Protein AF-A0A3D8HC29-F1 (afdb_monomer_lite)

pLDDT: mean 74.75, std 16.83, range [31.59, 98.06]

Organism: NCBI:txid2290935

Radius of gyration: 81.25 Å; chains: 1; bounding box: 141×129×192 Å

Sequence (572 aa):
MEGTKDIKNFTKFPSLSDDDLLLGSKTSLGGTDASITVANFKKQVVQDVKPSIVNGYWWVDNINTGVLATGRTPKFRKTSAGLEMKYEDQDDTAYILLIPMSDLAFTFDDLSPEQVEELKLKFSDLTDADKEALRGKAFTYDMFTPEQLADLRLTWDKLTPEQKNSLKGDRGYSAFEVWTQQEGNAGKIVDDYLAWLRQPATDAAKRADEKMVQISEEVSQLKTDFVTDANQLKEDFTSSGELLRQQLAEAAEQVNTNLTSEVNALKGQAEAVISETNIAKQGAIEAATNAKSVSDHPGYIGPDYHVYTWDYVTGAYKKTDTILRPEGFSIYRTYNSIDAMNADLANVPEGKFVLINTNDVENPDDAKLYVRGATSFEYLVDMSGAIGFTGKTPGFTIGTVTEGAVTDVTISENGTDPDGNPLYKLNFVLRRGPQGFTPVVEIGTVTTGLPGTPASVEFIQNGQTEEGREKYLLNLTIPRGNPGTGNVSALGTGLVAGKMYLFVPGIDNSTDGAFVEYVVPDNFPEAPQDGKTYGRKDGEWSEVNSAGNMDGGTAFSVYGGALVMDGGNAND

Foldseek 3Di:
DDDPDDPVPDPPDPDADQQDWDWDDPPDDDDDIDIDGNVVVCVVVPPVFDWDADPQFIDTPNDGQVHGDPVFAKDWDQDQQGIWIDGPPDDPVRTDHRDGVVVVDDDPVVDDPVRNVVVDDDPVNDDPVRVVVVVPPPPDPVVDDPVRVVVPDDDPVNDDPVRVQVQAPPVRDHPLRVVCPDPPNPPPDPVVVVCVVCVVVVVVVVVVVVVVVVVVVVVVVVVVVVVVVVVVVVVVVVVVVVVVVVVVVVVVVVVVVVVVVVVVVVVVVVVVVVVVVVVVVVVVVVVVVLVVLQVVPDWDQDPQQFIWGADSVVRDTDTDPDGDDPDDQDAPEEALDPVRVFVCLVVDDAQHKYFHDVVDLPDPRHGWIWGRHPPGTHTDDRPSVPDDDPDADEAEDEDAEEEDPDWDWDKDWDQADPVGHTYIYIYIHFYQPPVRDGAAEDEDEEAEAEEPDDKDWDKAWDQADPVGHTYIYIYIYHYDHDDDPPAQDDPDDPDDPPFDWDWDAPDPPDSYTDTHTDDDDDDDDDDDPPPFDWDDDPSDTDTDDPDDDPPDDDDDDDDDDDDDDDDDDDDD

Structure (mmCIF, N/CA/C/O backbone):
data_AF-A0A3D8HC29-F1
#
_entry.id   AF-A0A3D8HC29-F1
#
loop_
_atom_site.group_PDB
_atom_site.id
_atom_site.type_symbol
_atom_site.label_atom_id
_atom_site.label_alt_id
_atom_site.label_comp_id
_atom_site.label_asym_id
_atom_site.label_entity_id
_atom_site.label_seq_id
_atom_site.pdbx_PDB_ins_code
_atom_site.Cartn_x
_atom_site.Cartn_y
_atom_site.Cartn_z
_atom_site.occupancy
_atom_site.B_iso_or_equiv
_atom_site.auth_seq_id
_atom_site.auth_comp_id
_atom_site.auth_asym_id
_atom_site.auth_atom_id
_atom_site.pdbx_PDB_model_num
ATOM 1 N N . MET A 1 1 ? -37.292 22.141 75.251 1.00 31.59 1 MET A N 1
ATOM 2 C CA . MET A 1 1 ? -37.069 23.598 75.332 1.00 31.59 1 MET A CA 1
ATOM 3 C C . MET A 1 1 ? -37.705 24.199 74.099 1.00 31.59 1 MET A C 1
ATOM 5 O O . MET A 1 1 ? -37.185 24.009 73.008 1.00 31.59 1 MET A O 1
ATOM 9 N N . GLU A 1 2 ? -38.882 24.792 74.276 1.00 38.16 2 GLU A N 1
ATOM 10 C CA . GLU A 1 2 ? -39.607 25.518 73.234 1.00 38.16 2 GLU A CA 1
ATOM 11 C C . GLU A 1 2 ? -38.816 26.772 72.850 1.00 38.16 2 GLU A C 1
ATOM 13 O O . GLU A 1 2 ? -38.488 27.595 73.703 1.00 38.16 2 GLU A O 1
ATOM 18 N N . GLY A 1 3 ? -38.477 26.898 71.569 1.00 38.09 3 GLY A N 1
ATOM 19 C CA . GLY A 1 3 ? -37.905 28.115 71.009 1.00 38.09 3 GLY A CA 1
ATOM 20 C C . GLY A 1 3 ? -39.005 28.944 70.365 1.00 38.09 3 GLY A C 1
ATOM 21 O O . GLY A 1 3 ? -39.290 28.770 69.184 1.00 38.09 3 GLY A O 1
ATOM 22 N N . THR A 1 4 ? -39.620 29.843 71.127 1.00 41.59 4 THR A N 1
ATOM 23 C CA . THR A 1 4 ? -40.555 30.845 70.607 1.00 41.59 4 THR A CA 1
ATOM 24 C C . THR A 1 4 ? -39.800 31.766 69.643 1.00 41.59 4 THR A C 1
ATOM 26 O O . THR A 1 4 ? -38.977 32.576 70.071 1.00 41.59 4 THR A O 1
ATOM 29 N N . LYS A 1 5 ? -40.025 31.640 68.329 1.00 41.88 5 LYS A N 1
ATOM 30 C CA . LYS A 1 5 ? -39.465 32.576 67.343 1.00 41.88 5 LYS A CA 1
ATOM 31 C C . LYS A 1 5 ? -40.361 33.815 67.250 1.00 41.88 5 LYS A C 1
ATOM 33 O O . LYS A 1 5 ? -41.508 33.725 66.828 1.00 41.88 5 LYS A O 1
ATOM 38 N N . ASP A 1 6 ? -39.831 34.964 67.672 1.00 46.50 6 ASP A N 1
ATOM 39 C CA . ASP A 1 6 ? -40.505 36.269 67.612 1.00 46.50 6 ASP A CA 1
ATOM 40 C C . ASP A 1 6 ? -40.687 36.725 66.152 1.00 46.50 6 ASP A C 1
ATOM 42 O O . ASP A 1 6 ? -39.731 36.753 65.370 1.00 46.50 6 ASP A O 1
ATOM 46 N N . ILE A 1 7 ? -41.913 37.122 65.797 1.00 47.53 7 ILE A N 1
ATOM 47 C CA . ILE A 1 7 ? -42.300 37.578 64.456 1.00 47.53 7 ILE A CA 1
ATOM 48 C C . ILE A 1 7 ? -41.524 38.828 63.997 1.00 47.53 7 ILE A C 1
ATOM 50 O O . ILE A 1 7 ? -41.423 39.102 62.803 1.00 47.53 7 ILE A O 1
ATOM 54 N N . LYS A 1 8 ? -40.924 39.575 64.934 1.00 44.94 8 LYS A N 1
ATOM 55 C CA . LYS A 1 8 ? -40.078 40.745 64.647 1.00 44.94 8 LYS A CA 1
ATOM 56 C C . LYS A 1 8 ? -38.732 40.395 64.006 1.00 44.94 8 LYS A C 1
ATOM 58 O O . LYS A 1 8 ? -38.100 41.283 63.441 1.00 44.94 8 LYS A O 1
ATOM 63 N N . ASN A 1 9 ? -38.310 39.130 64.068 1.00 45.09 9 ASN A N 1
ATOM 64 C CA . ASN A 1 9 ? -37.060 38.657 63.467 1.00 45.09 9 ASN A CA 1
ATOM 65 C C . ASN A 1 9 ? -37.231 38.152 62.026 1.00 45.09 9 ASN A C 1
ATOM 67 O O . ASN A 1 9 ? -36.260 37.695 61.425 1.00 45.09 9 ASN A O 1
ATOM 71 N N . PHE A 1 10 ? -38.436 38.233 61.453 1.00 45.09 10 PHE A N 1
ATOM 72 C CA . PHE A 1 10 ? -38.632 37.969 60.032 1.00 45.09 10 PHE A CA 1
ATOM 73 C C . PHE A 1 10 ? -38.294 39.228 59.237 1.00 45.09 10 PHE A C 1
ATOM 75 O O . PHE A 1 10 ? -38.966 40.259 59.333 1.00 45.09 10 PHE A O 1
ATOM 82 N N . THR A 1 11 ? -37.225 39.145 58.450 1.00 44.19 11 THR A N 1
ATOM 83 C CA . THR A 1 11 ? -36.821 40.184 57.505 1.00 44.19 11 THR A CA 1
ATOM 84 C C . THR A 1 11 ? -37.988 40.454 56.556 1.00 44.19 11 THR A C 1
ATOM 86 O O . THR A 1 11 ? -38.418 39.558 55.832 1.00 44.19 11 THR A O 1
ATOM 89 N N . LYS A 1 12 ? -38.535 41.677 56.554 1.00 43.72 12 LYS A N 1
ATOM 90 C CA . LYS A 1 12 ? -39.503 42.093 55.529 1.00 43.72 12 LYS A CA 1
ATOM 91 C C . LYS A 1 12 ? -38.795 42.077 54.175 1.00 43.72 12 LYS A C 1
ATOM 93 O O . LYS A 1 12 ? -38.055 43.009 53.865 1.00 43.72 12 LYS A O 1
ATOM 98 N N . PHE A 1 13 ? -39.002 41.028 53.386 1.00 43.22 13 PHE A N 1
ATOM 99 C CA . PHE A 1 13 ? -38.514 40.974 52.013 1.00 43.22 13 PHE A CA 1
ATOM 100 C C . PHE A 1 13 ? -39.352 41.929 51.142 1.00 43.22 13 PHE A C 1
ATOM 102 O O . PHE A 1 13 ? -40.580 41.822 51.151 1.00 43.22 13 PHE A O 1
ATOM 109 N N . PRO A 1 14 ? -38.737 42.883 50.413 1.00 45.38 14 PRO A N 1
ATOM 110 C CA . PRO A 1 14 ? -39.471 43.878 49.621 1.00 45.38 14 PRO A CA 1
ATOM 111 C C . PRO A 1 14 ? -40.222 43.306 48.409 1.00 45.38 14 PRO A C 1
ATOM 113 O O . PRO A 1 14 ? -41.041 44.005 47.819 1.00 45.38 14 PRO A O 1
ATOM 116 N N . SER A 1 15 ? -39.968 42.054 48.033 1.00 52.06 15 SER A N 1
ATOM 117 C CA . SER A 1 15 ? -40.663 41.360 46.948 1.00 52.06 15 SER A CA 1
ATOM 118 C C . SER A 1 15 ? -40.454 39.858 47.104 1.00 52.06 15 SER A C 1
ATOM 120 O O . SER A 1 15 ? -39.310 39.407 47.088 1.00 52.06 15 SER A O 1
ATOM 122 N N . LEU A 1 16 ? -41.540 39.105 47.262 1.00 56.91 16 LEU A N 1
ATOM 123 C CA . LEU A 1 16 ? -41.496 37.644 47.288 1.00 56.91 16 LEU A CA 1
ATOM 124 C C . LEU A 1 16 ? -41.500 37.103 45.852 1.00 56.91 16 LEU A C 1
ATOM 126 O O . LEU A 1 16 ? -42.323 37.533 45.033 1.00 56.91 16 LEU A O 1
ATOM 130 N N . SER A 1 17 ? -40.576 36.190 45.555 1.00 60.59 17 SER A N 1
ATOM 131 C CA . SER A 1 17 ? -40.524 35.434 44.300 1.00 60.59 17 SER A CA 1
ATOM 132 C C . SER A 1 17 ? -41.617 34.362 44.271 1.00 60.59 17 SER A C 1
ATOM 134 O O . SER A 1 17 ? -42.183 34.025 45.307 1.00 60.59 17 SER A O 1
ATOM 136 N N . ASP A 1 18 ? -41.933 33.830 43.092 1.00 53.44 18 ASP A N 1
ATOM 137 C CA . ASP A 1 18 ? -42.946 32.778 42.927 1.00 53.44 18 ASP A CA 1
ATOM 138 C C . ASP A 1 18 ? -42.558 31.460 43.624 1.00 53.44 18 ASP A C 1
ATOM 140 O O . ASP A 1 18 ? -43.430 30.716 44.074 1.00 53.44 18 ASP A O 1
ATOM 144 N N . ASP A 1 19 ? -41.267 31.212 43.813 1.00 55.84 19 ASP A N 1
ATOM 145 C CA . ASP A 1 19 ? -40.770 29.996 44.458 1.00 55.84 19 ASP A CA 1
ATOM 146 C C . ASP A 1 19 ? -40.667 30.131 45.989 1.00 55.84 19 ASP A C 1
ATOM 148 O O . ASP A 1 19 ? -40.413 29.149 46.690 1.00 55.84 19 ASP A O 1
ATOM 152 N N . ASP A 1 20 ? -40.897 31.331 46.532 1.00 55.38 20 ASP A N 1
ATOM 153 C CA . ASP A 1 20 ? -40.828 31.574 47.974 1.00 55.38 20 ASP A CA 1
ATOM 154 C C . ASP A 1 20 ? -42.021 30.916 48.687 1.00 55.38 20 ASP A C 1
ATOM 156 O O . ASP A 1 20 ? -43.119 30.846 48.139 1.00 55.38 20 ASP A O 1
ATOM 160 N N . LEU A 1 21 ? -41.851 30.452 49.931 1.00 55.22 21 LEU A N 1
ATOM 161 C CA . LEU A 1 21 ? -42.957 29.910 50.731 1.00 55.22 21 LEU A CA 1
ATOM 162 C C . LEU A 1 21 ? -43.564 30.964 51.665 1.00 55.22 21 LEU A C 1
ATOM 164 O O . LEU A 1 21 ? -42.874 31.582 52.476 1.00 55.22 21 LEU A O 1
ATOM 168 N N . LEU A 1 22 ? -44.885 31.114 51.596 1.00 57.00 22 LEU A N 1
ATOM 169 C CA . LEU A 1 22 ? -45.691 31.845 52.566 1.00 57.00 22 LEU A CA 1
ATOM 170 C C . LEU A 1 22 ? -46.065 30.906 53.713 1.00 57.00 22 LEU A C 1
ATOM 172 O O . LEU A 1 22 ? -46.727 29.887 53.511 1.00 57.00 22 LEU A O 1
ATOM 176 N N . LEU A 1 23 ? -45.646 31.268 54.923 1.00 54.66 23 LEU A N 1
ATOM 177 C CA . LEU A 1 23 ? -46.013 30.572 56.153 1.00 54.66 23 LEU A CA 1
ATOM 178 C C . LEU A 1 23 ? -47.365 31.095 56.647 1.00 54.66 23 LEU A C 1
ATOM 180 O O . LEU A 1 23 ? -47.495 32.273 56.988 1.00 54.66 23 LEU A O 1
ATOM 184 N N . GLY A 1 24 ? -48.369 30.222 56.692 1.00 50.28 24 GLY A N 1
ATOM 185 C CA . GLY A 1 24 ? -49.643 30.502 57.343 1.00 50.28 24 GLY A CA 1
ATOM 186 C C . GLY A 1 24 ? -49.607 29.991 58.778 1.00 50.28 24 GLY A C 1
ATOM 187 O O . GLY A 1 24 ? -49.672 28.784 59.000 1.00 50.28 24 GLY A O 1
ATOM 188 N N . SER A 1 25 ? -49.526 30.886 59.764 1.00 43.44 25 SER A N 1
ATOM 189 C CA . SER A 1 25 ? -49.670 30.483 61.165 1.00 43.44 25 SER A CA 1
ATOM 190 C C . SER A 1 25 ? -51.154 30.381 61.526 1.00 43.44 25 SER A C 1
ATOM 192 O O . SER A 1 25 ? -51.923 31.336 61.393 1.00 43.44 25 SER A O 1
ATOM 194 N N . LYS A 1 26 ? -51.588 29.208 61.997 1.00 42.28 26 LYS A N 1
ATOM 195 C CA . LYS A 1 26 ? -52.914 29.048 62.605 1.00 42.28 26 LYS A CA 1
ATOM 196 C C . LYS A 1 26 ? -52.780 29.413 64.083 1.00 42.28 26 LYS A C 1
ATOM 198 O O . LYS A 1 26 ? -52.149 28.698 64.851 1.00 42.28 26 LYS A O 1
ATOM 203 N N . THR A 1 27 ? -53.340 30.547 64.493 1.00 46.41 27 THR A N 1
ATOM 204 C CA . THR A 1 27 ? -53.108 31.128 65.830 1.00 46.41 27 THR A CA 1
ATOM 205 C C . THR A 1 27 ? -53.889 30.482 66.977 1.00 46.41 27 THR A C 1
ATOM 207 O O . THR A 1 27 ? -53.858 30.993 68.094 1.00 46.41 27 THR A O 1
ATOM 210 N N . SER A 1 28 ? -54.539 29.335 66.786 1.00 45.16 28 SER A N 1
ATOM 211 C CA . SER A 1 28 ? -55.134 28.615 67.912 1.00 45.16 28 SER A CA 1
ATOM 212 C C . SER A 1 28 ? -55.091 27.098 67.732 1.00 45.16 28 SER A C 1
ATOM 214 O O . SER A 1 28 ? -55.685 26.548 66.809 1.00 45.16 28 SER A O 1
ATOM 216 N N . LEU A 1 29 ? -54.429 26.451 68.703 1.00 37.91 29 LEU A N 1
ATOM 217 C CA . LEU A 1 29 ? -54.408 25.010 69.004 1.00 37.91 29 LEU A CA 1
ATOM 218 C C . LEU A 1 29 ? -53.342 24.140 68.300 1.00 37.91 29 LEU A C 1
ATOM 220 O O . LEU A 1 29 ? -53.659 23.098 67.739 1.00 37.91 29 LEU A O 1
ATOM 224 N N . GLY A 1 30 ? -52.063 24.507 68.447 1.00 49.47 30 GLY A N 1
ATOM 225 C CA . GLY A 1 30 ? -50.971 23.528 68.621 1.00 49.47 30 GLY A CA 1
ATOM 226 C C . GLY A 1 30 ? -50.588 22.622 67.441 1.00 49.47 30 GLY A C 1
ATOM 227 O O . GLY A 1 30 ? -50.048 21.548 67.683 1.00 49.47 30 GLY A O 1
ATOM 228 N N . GLY A 1 31 ? -50.841 23.028 66.194 1.00 47.25 31 GLY A N 1
ATOM 229 C CA . GLY A 1 31 ? -50.300 22.373 64.991 1.00 47.25 31 GLY A CA 1
ATOM 230 C C . GLY A 1 31 ? -49.090 23.119 64.412 1.00 47.25 31 GLY A C 1
ATOM 231 O O . GLY A 1 31 ? -48.975 24.329 64.603 1.00 47.25 31 GLY A O 1
ATOM 232 N N . THR A 1 32 ? -48.194 22.407 63.721 1.00 47.81 32 THR A N 1
ATOM 233 C CA . THR A 1 32 ? -47.023 22.958 63.015 1.00 47.81 32 THR A CA 1
ATOM 234 C C . THR A 1 32 ? -47.415 23.782 61.785 1.00 47.81 32 THR A C 1
ATOM 236 O O . THR A 1 32 ? -48.436 23.528 61.146 1.00 47.81 32 THR A O 1
ATOM 239 N N . ASP A 1 33 ? -46.595 24.792 61.480 1.00 48.19 33 ASP A N 1
ATOM 240 C CA . ASP A 1 33 ? -46.811 25.775 60.415 1.00 48.19 33 ASP A CA 1
ATOM 241 C C . ASP A 1 33 ? -47.018 25.108 59.041 1.00 48.19 33 ASP A C 1
ATOM 243 O O . ASP A 1 33 ? -46.172 24.341 58.582 1.00 48.19 33 ASP A O 1
ATOM 247 N N . ALA A 1 34 ? -48.124 25.427 58.360 1.00 53.25 34 ALA A N 1
ATOM 248 C CA . ALA A 1 34 ? -48.349 25.021 56.974 1.00 53.25 34 ALA A CA 1
ATOM 249 C C . ALA A 1 34 ? -47.784 26.089 56.030 1.00 53.25 34 ALA A C 1
ATOM 251 O O . ALA A 1 34 ? -47.961 27.294 56.249 1.00 53.25 34 ALA A O 1
ATOM 252 N N . SER A 1 35 ? -47.101 25.653 54.977 1.00 52.69 35 SER A N 1
ATOM 253 C CA . SER A 1 35 ? -46.442 26.537 54.024 1.00 52.69 35 SER A CA 1
ATOM 254 C C . SER A 1 35 ? -46.963 26.286 52.607 1.00 52.69 35 SER A C 1
ATOM 256 O O . SER A 1 35 ? -47.171 25.149 52.193 1.00 52.69 35 SER A O 1
ATOM 258 N N . ILE A 1 36 ? -47.225 27.364 51.868 1.00 54.75 36 ILE A N 1
ATOM 259 C CA . ILE A 1 36 ? -47.655 27.329 50.463 1.00 54.75 36 ILE A CA 1
ATOM 260 C C . ILE A 1 36 ? -46.669 28.148 49.634 1.00 54.75 36 ILE A C 1
ATOM 262 O O . ILE A 1 36 ? -46.233 29.208 50.077 1.00 54.75 36 ILE A O 1
ATOM 266 N N . THR A 1 37 ? -46.298 27.691 48.436 1.00 61.81 37 THR A N 1
ATOM 267 C CA . THR A 1 37 ? -45.457 28.508 47.546 1.00 61.81 37 THR A CA 1
ATOM 268 C C . THR A 1 37 ? -46.226 29.743 47.082 1.00 61.81 37 THR A C 1
ATOM 270 O O . THR A 1 37 ? -47.438 29.693 46.870 1.00 61.81 37 THR A O 1
ATOM 273 N N . VAL A 1 38 ? -45.540 30.866 46.897 1.00 58.81 38 VAL A N 1
ATOM 274 C CA . VAL A 1 38 ? -46.119 32.122 46.412 1.00 58.81 38 VAL A CA 1
ATOM 275 C C . VAL A 1 38 ? -46.731 31.924 45.028 1.00 58.81 38 VAL A C 1
ATOM 277 O O . VAL A 1 38 ? -47.787 32.487 44.765 1.00 58.81 38 VAL A O 1
ATOM 280 N N . ALA A 1 39 ? -46.155 31.068 44.179 1.00 57.91 39 ALA A N 1
ATOM 281 C CA . ALA A 1 39 ? -46.724 30.648 42.902 1.00 57.91 39 ALA A CA 1
ATOM 282 C C . ALA A 1 39 ? -48.073 29.952 43.078 1.00 57.91 39 ALA A C 1
ATOM 284 O O . ALA A 1 39 ? -49.024 30.273 42.370 1.00 57.91 39 ALA A O 1
ATOM 285 N N . ASN A 1 40 ? -48.178 29.007 44.017 1.00 54.91 40 ASN A N 1
ATOM 286 C CA . ASN A 1 40 ? -49.418 28.273 44.253 1.00 54.91 40 ASN A CA 1
ATOM 287 C C . ASN A 1 40 ? -50.453 29.140 44.967 1.00 54.91 40 ASN A C 1
ATOM 289 O O . ASN A 1 40 ? -51.622 29.087 44.608 1.00 54.91 40 ASN A O 1
ATOM 293 N N . PHE A 1 41 ? -50.035 30.014 45.883 1.00 62.75 41 PHE A N 1
ATOM 294 C CA . PHE A 1 41 ? -50.901 31.034 46.467 1.00 62.75 41 PHE A CA 1
ATOM 295 C C . PHE A 1 41 ? -51.409 32.008 45.399 1.00 62.75 41 PHE A C 1
ATOM 297 O O . PHE A 1 41 ? -52.600 32.277 45.342 1.00 62.75 41 PHE A O 1
ATOM 304 N N . LYS A 1 42 ? -50.552 32.484 44.487 1.00 59.16 42 LYS A N 1
ATOM 305 C CA . LYS A 1 42 ? -50.970 33.300 43.337 1.00 59.16 42 LYS A CA 1
ATOM 306 C C . LYS A 1 42 ? -51.901 32.519 42.410 1.00 59.16 42 LYS A C 1
ATOM 308 O O . LYS A 1 42 ? -52.915 33.067 42.015 1.00 59.16 42 LYS A O 1
ATOM 313 N N . LYS A 1 43 ? -51.643 31.243 42.114 1.00 57.25 43 LYS A N 1
ATOM 314 C CA . LYS A 1 43 ? -52.563 30.393 41.330 1.00 57.25 43 LYS A CA 1
ATOM 315 C C . LYS A 1 43 ? -53.907 30.167 42.028 1.00 57.25 43 LYS A C 1
ATOM 317 O O . LYS A 1 43 ? -54.917 30.075 41.345 1.00 57.25 43 LYS A O 1
ATOM 322 N N . GLN A 1 44 ? -53.925 30.091 43.359 1.00 54.97 44 GLN A N 1
ATOM 323 C CA . GLN A 1 44 ? -55.146 29.919 44.153 1.00 54.97 44 GLN A CA 1
ATOM 324 C C . GLN A 1 44 ? -55.914 31.233 44.362 1.00 54.97 44 GLN A C 1
ATOM 326 O O . GLN A 1 44 ? -57.134 31.216 44.457 1.00 54.97 44 GLN A O 1
ATOM 331 N N . VAL A 1 45 ? -55.225 32.376 44.429 1.00 53.53 45 VAL A N 1
ATOM 332 C CA . VAL A 1 45 ? -55.831 33.695 44.686 1.00 53.53 45 VAL A CA 1
ATOM 333 C C . VAL A 1 45 ? -56.126 34.466 43.394 1.00 53.53 45 VAL A C 1
ATOM 335 O O . VAL A 1 45 ? -56.994 35.338 43.390 1.00 53.53 45 VAL A O 1
ATOM 338 N N . VAL A 1 46 ? -55.473 34.139 42.276 1.00 48.72 46 VAL A N 1
ATOM 339 C CA . VAL A 1 46 ? -55.801 34.678 40.948 1.00 48.72 46 VAL A CA 1
ATOM 340 C C . VAL A 1 46 ? -56.932 33.847 40.343 1.00 48.72 46 VAL A C 1
ATOM 342 O O . VAL A 1 46 ? -56.766 33.124 39.366 1.00 48.72 46 VAL A O 1
ATOM 345 N N . GLN A 1 47 ? -58.126 33.994 40.906 1.00 53.16 47 GLN A N 1
ATOM 346 C CA . GLN A 1 47 ? -59.300 34.035 40.050 1.00 53.16 47 GLN A CA 1
ATOM 347 C C . GLN A 1 47 ? -59.366 35.461 39.512 1.00 53.16 47 GLN A C 1
ATOM 349 O O . GLN A 1 47 ? -59.773 36.396 40.203 1.00 53.16 47 GLN A O 1
ATOM 354 N N . ASP A 1 48 ? -58.890 35.647 38.285 1.00 52.28 48 ASP A N 1
ATOM 355 C CA . ASP A 1 48 ? -59.129 36.872 37.532 1.00 52.28 48 ASP A CA 1
ATOM 356 C C . ASP A 1 48 ? -60.625 36.865 37.173 1.00 52.28 48 ASP A C 1
ATOM 358 O O . ASP A 1 48 ? -61.037 36.404 36.108 1.00 52.28 48 ASP A O 1
ATOM 362 N N . VAL A 1 49 ? -61.463 37.242 38.143 1.00 57.78 49 VAL A N 1
ATOM 363 C CA . VAL A 1 49 ? -62.919 37.211 38.030 1.00 57.78 49 VAL A CA 1
ATOM 364 C C . VAL A 1 49 ? -63.324 38.279 37.016 1.00 57.78 49 VAL A C 1
ATOM 366 O O . VAL A 1 49 ? -63.406 39.466 37.333 1.00 57.78 49 VAL A O 1
ATOM 369 N N . LYS A 1 50 ? -63.534 37.866 35.762 1.00 62.28 50 LYS A N 1
ATOM 370 C CA . LYS A 1 50 ? -63.903 38.765 34.663 1.00 62.28 50 LYS A CA 1
ATOM 371 C C . LYS A 1 50 ? -65.423 38.907 34.593 1.00 62.28 50 LYS A C 1
ATOM 373 O O . LYS A 1 50 ? -66.104 37.921 34.308 1.00 62.28 50 LYS A O 1
ATOM 378 N N . PRO A 1 51 ? -65.975 40.115 34.798 1.00 66.12 51 PRO A N 1
ATOM 379 C CA . PRO A 1 51 ? -67.384 40.359 34.547 1.00 66.12 51 PRO A CA 1
ATOM 380 C C . PRO A 1 51 ? -67.696 40.146 33.065 1.00 66.12 51 PRO A C 1
ATOM 382 O O . PRO A 1 51 ? -66.959 40.599 32.188 1.00 66.12 51 PRO A O 1
ATOM 385 N N . SER A 1 52 ? -68.812 39.491 32.782 1.00 73.44 52 SER A N 1
ATOM 386 C CA . SER A 1 52 ? -69.360 39.315 31.440 1.00 73.44 52 SER A CA 1
ATOM 387 C C . SER A 1 52 ? -70.831 39.724 31.421 1.00 73.44 52 SER A C 1
ATOM 389 O O . SER A 1 52 ? -71.467 39.863 32.466 1.00 73.44 52 SER A O 1
ATOM 391 N N . ILE A 1 53 ? -71.375 39.968 30.231 1.00 76.19 53 ILE A N 1
ATOM 392 C CA . ILE A 1 53 ? -72.795 40.281 30.058 1.00 76.19 53 ILE A CA 1
ATOM 393 C C . ILE A 1 53 ? -73.442 39.100 29.348 1.00 76.19 53 ILE A C 1
ATOM 395 O O . ILE A 1 53 ? -73.106 38.806 28.201 1.00 76.19 53 ILE A O 1
ATOM 399 N N . VAL A 1 54 ? -74.392 38.450 30.018 1.00 77.62 54 VAL A N 1
ATOM 400 C CA . VAL A 1 54 ? -75.180 37.348 29.452 1.00 77.62 54 VAL A CA 1
ATOM 401 C C . VAL A 1 54 ? -76.657 37.693 29.618 1.00 77.62 54 VAL A C 1
ATOM 403 O O . VAL A 1 54 ? -77.123 37.994 30.717 1.00 77.62 54 VAL A O 1
ATOM 406 N N . ASN A 1 55 ? -77.397 37.700 28.505 1.00 80.31 55 ASN A N 1
ATOM 407 C CA . ASN A 1 55 ? -78.824 38.050 28.443 1.00 80.31 55 ASN A CA 1
ATOM 408 C C . ASN A 1 55 ? -79.178 39.418 29.063 1.00 80.31 55 ASN A C 1
ATOM 410 O O . ASN A 1 55 ? -80.247 39.585 29.643 1.00 80.31 55 ASN A O 1
ATOM 414 N N . GLY A 1 56 ? -78.283 40.404 28.935 1.00 77.88 56 GLY A N 1
ATOM 415 C CA . GLY A 1 56 ? -78.506 41.776 29.408 1.00 77.88 56 GLY A CA 1
ATOM 416 C C . GLY A 1 56 ? -78.248 42.000 30.900 1.00 77.88 56 GLY A C 1
ATOM 417 O O . GLY A 1 56 ? -78.394 43.129 31.361 1.00 77.88 56 GLY A O 1
ATOM 418 N N . TYR A 1 57 ? -77.823 40.977 31.641 1.00 79.19 57 TYR A N 1
ATOM 419 C CA . TYR A 1 57 ? -77.441 41.078 33.050 1.00 79.19 57 TYR A CA 1
ATOM 420 C C . TYR A 1 57 ? -75.936 40.877 33.219 1.00 79.19 57 TYR A C 1
ATOM 422 O O . TYR A 1 57 ? -75.294 40.221 32.394 1.00 79.19 57 TYR A O 1
ATOM 430 N N . TRP A 1 58 ? -75.372 41.446 34.283 1.00 76.25 58 TRP A N 1
ATOM 431 C CA . TRP A 1 58 ? -73.986 41.205 34.669 1.00 76.25 58 TRP A CA 1
ATOM 432 C C . TRP A 1 58 ? -73.832 39.811 35.272 1.00 76.25 58 TRP A C 1
ATOM 434 O O . TRP A 1 58 ? -74.581 39.420 36.170 1.00 76.25 58 TRP A O 1
ATOM 444 N N . TRP A 1 59 ? -72.834 39.087 34.787 1.00 77.25 59 TRP A N 1
ATOM 445 C CA . TRP A 1 59 ? -72.398 37.799 35.303 1.00 77.25 59 TRP A CA 1
ATOM 446 C C . TRP A 1 59 ? -70.957 37.914 35.749 1.00 77.25 59 TRP A C 1
ATOM 448 O O . TRP A 1 59 ? -70.119 38.477 35.045 1.00 77.25 59 TRP A O 1
ATOM 458 N N . VAL A 1 60 ? -70.672 37.386 36.926 1.00 70.06 60 VAL A N 1
ATOM 459 C CA . VAL A 1 60 ? -69.355 37.462 37.541 1.00 70.06 60 VAL A CA 1
ATOM 460 C C . VAL A 1 60 ? -69.074 36.076 38.105 1.00 70.06 60 VAL A C 1
ATOM 462 O O . VAL A 1 60 ? -69.878 35.562 38.872 1.00 70.06 60 VAL A O 1
ATOM 465 N N . ASP A 1 61 ? -67.998 35.446 37.634 1.00 67.94 61 ASP A N 1
ATOM 466 C CA . ASP A 1 61 ? -67.632 34.060 37.973 1.00 67.94 61 ASP A CA 1
ATOM 467 C C . ASP A 1 61 ? -68.776 33.039 37.790 1.00 67.94 61 ASP A C 1
ATOM 469 O O . ASP A 1 61 ? -69.100 32.250 38.668 1.00 67.94 61 ASP A O 1
ATOM 473 N N . ASN A 1 62 ? -69.465 33.100 36.642 1.00 71.38 62 ASN A N 1
ATOM 474 C CA . ASN A 1 62 ? -70.647 32.280 36.327 1.00 71.38 62 ASN A CA 1
ATOM 475 C C . ASN A 1 62 ? -71.852 32.444 37.276 1.00 71.38 62 ASN A C 1
ATOM 477 O O . ASN A 1 62 ? -72.831 31.709 37.141 1.00 71.38 62 ASN A O 1
ATOM 481 N N . ILE A 1 63 ? -71.851 33.446 38.159 1.00 70.38 63 ILE A N 1
ATOM 482 C CA . ILE A 1 63 ? -73.002 33.809 38.988 1.00 70.38 63 ILE A CA 1
ATOM 483 C C . ILE A 1 63 ? -73.744 34.975 38.328 1.00 70.38 63 ILE A C 1
ATOM 485 O O . ILE A 1 63 ? -73.166 36.026 38.035 1.00 70.38 63 ILE A O 1
ATOM 489 N N . ASN A 1 64 ? -75.048 34.801 38.094 1.00 77.94 64 ASN A N 1
ATOM 490 C CA . ASN A 1 64 ? -75.913 35.893 37.655 1.00 77.94 64 ASN A CA 1
ATOM 491 C C . ASN A 1 64 ? -76.131 36.864 38.814 1.00 77.94 64 ASN A C 1
ATOM 493 O O . ASN A 1 64 ? -76.745 36.513 39.818 1.00 77.94 64 ASN A O 1
ATOM 497 N N . THR A 1 65 ? -75.686 38.102 38.650 1.00 70.75 65 THR A N 1
ATOM 498 C CA . THR A 1 65 ? -75.780 39.121 39.703 1.00 70.75 65 THR A CA 1
ATOM 499 C C . THR A 1 65 ? -77.182 39.725 39.837 1.00 70.75 65 THR A C 1
ATOM 501 O O . THR A 1 65 ? -77.457 40.460 40.781 1.00 70.75 65 THR A O 1
ATOM 504 N N . GLY A 1 66 ? -78.071 39.488 38.863 1.00 75.56 66 GLY A N 1
ATOM 505 C CA . GLY A 1 66 ? -79.399 40.107 38.802 1.00 75.56 66 GLY A CA 1
ATOM 506 C C . GLY A 1 66 ? -79.393 41.599 38.431 1.00 75.56 66 GLY A C 1
ATOM 507 O O . GLY A 1 66 ? -80.463 42.194 38.296 1.00 75.56 66 GLY A O 1
ATOM 508 N N . VAL A 1 67 ? -78.222 42.209 38.204 1.00 72.94 67 VAL A N 1
ATOM 509 C CA . VAL A 1 67 ? -78.081 43.629 37.843 1.00 72.94 67 VAL A CA 1
ATOM 510 C C . VAL A 1 67 ? -78.051 43.810 36.323 1.00 72.94 67 VAL A C 1
ATOM 512 O O . VAL A 1 67 ? -77.243 43.194 35.629 1.00 72.94 67 VAL A O 1
ATOM 515 N N . LEU A 1 68 ? -78.918 44.678 35.793 1.00 77.19 68 LEU A N 1
ATOM 516 C CA . LEU A 1 68 ? -79.028 44.946 34.355 1.00 77.19 68 LEU A CA 1
ATOM 517 C C . LEU A 1 68 ? -77.814 45.739 33.832 1.00 77.19 68 LEU A C 1
ATOM 519 O O . LEU A 1 68 ? -77.420 46.758 34.404 1.00 77.19 68 LEU A O 1
ATOM 523 N N . ALA A 1 69 ? -77.245 45.316 32.705 1.00 75.62 69 ALA A N 1
ATOM 524 C CA . ALA A 1 69 ? -76.141 45.998 32.043 1.00 75.62 69 ALA A CA 1
ATOM 525 C C . ALA A 1 69 ? -76.649 47.200 31.227 1.00 75.62 69 ALA A C 1
ATOM 527 O O . ALA A 1 69 ? -77.032 47.084 30.068 1.00 75.62 69 ALA A O 1
ATOM 528 N N . THR A 1 70 ? -76.652 48.382 31.846 1.00 74.62 70 THR A N 1
ATOM 529 C CA . THR A 1 70 ? -77.230 49.625 31.292 1.00 74.62 70 THR A CA 1
ATOM 530 C C . THR A 1 70 ? -76.264 50.457 30.431 1.00 74.62 70 THR A C 1
ATOM 532 O O . THR A 1 70 ? -76.500 51.640 30.206 1.00 74.62 70 THR A O 1
ATOM 535 N N . GLY A 1 71 ? -75.161 49.866 29.953 1.00 71.62 71 GLY A N 1
ATOM 536 C CA . GLY A 1 71 ? -74.164 50.553 29.113 1.00 71.62 71 GLY A CA 1
ATOM 537 C C . GLY A 1 71 ? -73.289 51.589 29.838 1.00 71.62 71 GLY A C 1
ATOM 538 O O . GLY A 1 71 ? -72.560 52.331 29.187 1.00 71.62 71 GLY A O 1
ATOM 539 N N . ARG A 1 72 ? -73.350 51.651 31.174 1.00 77.19 72 ARG A N 1
ATOM 540 C CA . ARG A 1 72 ? -72.519 52.519 32.028 1.00 77.19 72 ARG A CA 1
ATOM 541 C C . ARG A 1 72 ? -71.263 51.785 32.492 1.00 77.19 72 ARG A C 1
ATOM 543 O O . ARG A 1 72 ? -71.326 50.581 32.736 1.00 77.19 72 ARG A O 1
ATOM 550 N N . THR A 1 73 ? -70.154 52.508 32.666 1.00 77.12 73 THR A N 1
ATOM 551 C CA . THR A 1 73 ? -68.878 51.943 33.136 1.00 77.12 73 THR A CA 1
ATOM 552 C C . THR A 1 73 ? -68.957 51.583 34.622 1.00 77.12 73 THR A C 1
ATOM 554 O O . THR A 1 73 ? -69.140 52.483 35.451 1.00 77.12 73 THR A O 1
ATOM 557 N N . PRO A 1 74 ? -68.842 50.297 34.993 1.00 77.94 74 PRO A N 1
ATOM 558 C CA . PRO A 1 74 ? -68.843 49.883 36.389 1.00 77.94 74 PRO A CA 1
ATOM 559 C C . PRO A 1 74 ? -67.461 50.057 37.042 1.00 77.94 74 PRO A C 1
ATOM 561 O O . PRO A 1 74 ? -66.421 49.896 36.405 1.00 77.94 74 PRO A O 1
ATOM 564 N N . LYS A 1 75 ? -67.461 50.333 38.347 1.00 79.19 75 LYS A N 1
ATOM 565 C CA . LYS A 1 75 ? -66.325 50.268 39.269 1.00 79.19 75 LYS A CA 1
ATOM 566 C C . LYS A 1 75 ? -66.596 49.192 40.305 1.00 79.19 75 LYS A C 1
ATOM 568 O O . LYS A 1 75 ? -67.598 49.258 41.015 1.00 79.19 75 LYS A O 1
ATOM 573 N N . PHE A 1 76 ? -65.679 48.240 40.406 1.00 78.31 76 PHE A N 1
ATOM 574 C CA . PHE A 1 76 ? -65.757 47.140 41.358 1.00 78.31 76 PHE A CA 1
ATOM 575 C C . PHE A 1 76 ? -64.782 47.361 42.510 1.00 78.31 76 PHE A C 1
ATOM 577 O O . PHE A 1 76 ? -63.660 47.827 42.301 1.00 78.31 76 PHE A O 1
ATOM 584 N N . ARG A 1 77 ? -65.194 46.997 43.725 1.00 77.50 77 ARG A N 1
ATOM 585 C CA . ARG A 1 77 ? -64.303 46.912 44.885 1.00 77.50 77 ARG A CA 1
ATOM 586 C C . ARG A 1 77 ? -64.602 45.655 45.686 1.00 77.50 77 ARG A C 1
ATOM 588 O O . ARG A 1 77 ? -65.752 45.244 45.795 1.00 77.50 77 ARG A O 1
ATOM 595 N N . LYS A 1 78 ? -63.567 45.074 46.286 1.00 74.88 78 LYS A N 1
ATOM 596 C CA . LYS A 1 78 ? -63.708 43.965 47.232 1.00 74.88 78 LYS A CA 1
ATOM 597 C C . LYS A 1 78 ? -63.753 44.520 48.654 1.00 74.88 78 LYS A C 1
ATOM 599 O O . LYS A 1 78 ? -62.855 45.264 49.046 1.00 74.88 78 LYS A O 1
ATOM 604 N N . THR A 1 79 ? -64.777 44.160 49.415 1.00 79.44 79 THR A N 1
ATOM 605 C CA . THR A 1 79 ? -64.913 44.476 50.845 1.00 79.44 79 THR A CA 1
ATOM 606 C C . THR A 1 79 ? -65.034 43.184 51.653 1.00 79.44 79 THR A C 1
ATOM 608 O O . THR A 1 79 ? -65.039 42.086 51.097 1.00 79.44 79 THR A O 1
ATOM 611 N N . SER A 1 80 ? -65.123 43.289 52.980 1.00 77.25 80 SER A N 1
ATOM 612 C CA . SER A 1 80 ? -65.406 42.135 53.843 1.00 77.25 80 SER A CA 1
ATOM 613 C C . SER A 1 80 ? -66.810 41.554 53.633 1.00 77.25 80 SER A C 1
ATOM 615 O O . SER A 1 80 ? -67.036 40.402 53.993 1.00 77.25 80 SER A O 1
ATOM 617 N N . ALA A 1 81 ? -67.741 42.326 53.060 1.00 74.44 81 ALA A N 1
ATOM 618 C CA . ALA A 1 81 ? -69.090 41.868 52.738 1.00 74.44 81 ALA A CA 1
ATOM 619 C C . ALA A 1 81 ? -69.154 41.104 51.406 1.00 74.44 81 ALA A C 1
ATOM 621 O O . ALA A 1 81 ? -70.033 40.259 51.248 1.00 74.44 81 ALA A O 1
ATOM 622 N N . GLY A 1 82 ? -68.221 41.356 50.479 1.00 78.06 82 GLY A N 1
ATOM 623 C CA . GLY A 1 82 ? -68.102 40.664 49.194 1.00 78.06 82 GLY A CA 1
ATOM 624 C C . GLY A 1 82 ? -67.604 41.573 48.068 1.00 78.06 82 GLY A C 1
ATOM 625 O O . GLY A 1 82 ? -66.872 42.536 48.309 1.00 78.06 82 GLY A O 1
ATOM 626 N N . LEU A 1 83 ? -67.976 41.264 46.824 1.00 79.12 83 LEU A N 1
ATOM 627 C CA . LEU A 1 83 ? -67.707 42.118 45.668 1.00 79.12 83 LEU A CA 1
ATOM 628 C C . LEU A 1 83 ? -68.827 43.142 45.558 1.00 79.12 83 LEU A C 1
ATOM 630 O O . LEU A 1 83 ? -69.989 42.795 45.357 1.00 79.12 83 LEU A O 1
ATOM 634 N N . GLU A 1 84 ? -68.467 44.409 45.663 1.00 83.25 84 GLU A N 1
ATOM 635 C CA . GLU A 1 84 ? -69.382 45.525 45.505 1.00 83.25 84 GLU A CA 1
ATOM 636 C C . GLU A 1 84 ? -69.136 46.235 44.175 1.00 83.25 84 GLU A C 1
ATOM 638 O O . GLU A 1 84 ? -68.006 46.308 43.684 1.00 83.25 84 GLU A O 1
ATOM 643 N N . MET A 1 85 ? -70.195 46.808 43.609 1.00 82.44 85 MET A N 1
ATOM 644 C CA . MET A 1 85 ? -70.148 47.562 42.361 1.00 82.44 85 MET A CA 1
ATOM 645 C C . MET A 1 85 ? -70.855 48.906 42.516 1.00 82.44 85 MET A C 1
ATOM 647 O O . MET A 1 85 ? -71.903 48.997 43.149 1.00 82.44 85 MET A O 1
ATOM 651 N N . LYS A 1 86 ? -70.318 49.936 41.867 1.00 84.38 86 LYS A N 1
ATOM 652 C CA . LYS A 1 86 ? -71.053 51.153 41.497 1.00 84.38 86 LYS A CA 1
ATOM 653 C C . LYS A 1 86 ? -70.778 51.505 40.038 1.00 84.38 86 LYS A C 1
ATOM 655 O O . LYS A 1 86 ? -69.889 50.917 39.432 1.00 84.38 86 LYS A O 1
ATOM 660 N N . TYR A 1 87 ? -71.461 52.494 39.479 1.00 82.88 87 TYR A N 1
ATOM 661 C CA . TYR A 1 87 ? -71.036 53.116 38.220 1.00 82.88 87 TYR A CA 1
ATOM 662 C C . TYR A 1 87 ? -70.111 54.311 38.473 1.00 82.88 87 TYR A C 1
ATOM 664 O O . TYR A 1 87 ? -70.161 54.936 39.532 1.00 82.88 87 TYR A O 1
ATOM 672 N N . GLU A 1 88 ? -69.235 54.625 37.516 1.00 82.12 88 GLU A N 1
ATOM 673 C CA . GLU A 1 88 ? -68.257 55.714 37.667 1.00 82.12 88 GLU A CA 1
ATOM 674 C C . GLU A 1 88 ? -68.878 57.082 37.953 1.00 82.12 88 GLU A C 1
ATOM 676 O O . GLU A 1 88 ? -68.278 57.884 38.664 1.00 82.12 88 GLU A O 1
ATOM 681 N N . ASP A 1 89 ? -70.071 57.325 37.424 1.00 82.25 89 ASP A N 1
ATOM 682 C CA . ASP A 1 89 ? -70.827 58.566 37.560 1.00 82.25 89 ASP A CA 1
ATOM 683 C C . ASP A 1 89 ? -71.698 58.615 38.832 1.00 82.25 89 ASP A C 1
ATOM 685 O O . ASP A 1 89 ? -72.520 59.516 38.986 1.00 82.25 89 ASP A O 1
ATOM 689 N N . GLN A 1 90 ? -71.524 57.656 39.750 1.00 80.12 90 GLN A N 1
ATOM 690 C CA . GLN A 1 90 ? -72.195 57.612 41.050 1.00 80.12 90 GLN A CA 1
ATOM 691 C C . GLN A 1 90 ? -71.232 57.947 42.200 1.00 80.12 90 GLN A C 1
ATOM 693 O O . GLN A 1 90 ? -70.035 57.647 42.150 1.00 80.12 90 GLN A O 1
ATOM 698 N N . ASP A 1 91 ? -71.774 58.536 43.266 1.00 83.19 91 ASP A N 1
ATOM 699 C CA . ASP A 1 91 ? -71.041 58.859 44.496 1.00 83.19 91 ASP A CA 1
ATOM 700 C C . ASP A 1 91 ? -70.473 57.602 45.194 1.00 83.19 91 ASP A C 1
ATOM 702 O O . ASP A 1 91 ? -70.912 56.475 44.952 1.00 83.19 91 ASP A O 1
ATOM 706 N N . ASP A 1 92 ? -69.473 57.771 46.061 1.00 77.81 92 ASP A N 1
ATOM 707 C CA . ASP A 1 92 ? -68.794 56.671 46.765 1.00 77.81 92 ASP A CA 1
ATOM 708 C C . ASP A 1 92 ? -69.660 55.957 47.817 1.00 77.81 92 ASP A C 1
ATOM 710 O O . ASP A 1 92 ? -69.276 54.899 48.321 1.00 77.81 92 ASP A O 1
ATOM 714 N N . THR A 1 93 ? -70.848 56.482 48.114 1.00 80.81 93 THR A N 1
ATOM 715 C CA . THR A 1 93 ? -71.866 55.813 48.939 1.00 80.81 93 THR A CA 1
ATOM 716 C C . THR A 1 93 ? -72.765 54.846 48.156 1.00 80.81 93 THR A C 1
ATOM 718 O O . THR A 1 93 ? -73.474 54.053 48.768 1.00 80.81 93 THR A O 1
ATOM 721 N N . ALA A 1 94 ? -72.723 54.857 46.817 1.00 84.00 94 ALA A N 1
ATOM 722 C CA . ALA A 1 94 ? -73.653 54.120 45.952 1.00 84.00 94 ALA A CA 1
ATOM 723 C C . ALA A 1 94 ? -73.246 52.666 45.636 1.00 84.00 94 ALA A C 1
ATOM 725 O O . ALA A 1 94 ? -73.810 52.054 44.728 1.00 84.00 94 ALA A O 1
ATOM 726 N N . TYR A 1 95 ? -72.258 52.112 46.339 1.00 83.81 95 TYR A N 1
ATOM 727 C CA . TYR A 1 95 ? -71.847 50.725 46.133 1.00 83.81 95 TYR A CA 1
ATOM 728 C C . TYR A 1 95 ? -72.952 49.759 46.560 1.00 83.81 95 TYR A C 1
ATOM 730 O O . TYR A 1 95 ? -73.428 49.800 47.693 1.00 83.81 95 TYR A O 1
ATOM 738 N N . ILE A 1 96 ? -73.322 48.863 45.651 1.00 82.00 96 ILE A N 1
ATOM 739 C CA . ILE A 1 96 ? -74.222 47.745 45.924 1.00 82.00 96 ILE A CA 1
ATOM 740 C C . ILE A 1 96 ? -73.413 46.456 46.042 1.00 82.00 96 ILE A C 1
ATOM 742 O O . ILE A 1 96 ? -72.463 46.249 45.285 1.00 82.00 96 ILE A O 1
ATOM 746 N N . LEU A 1 97 ? -73.787 45.588 46.983 1.00 81.25 97 LEU A N 1
ATOM 747 C CA . LEU A 1 97 ? -73.213 44.250 47.096 1.00 81.25 97 LEU A CA 1
ATOM 748 C C . LEU A 1 97 ? -73.693 43.411 45.912 1.00 81.25 97 LEU A C 1
ATOM 750 O O . LEU A 1 97 ? -74.889 43.171 45.765 1.00 81.25 97 LEU A O 1
ATOM 754 N N . LEU A 1 98 ? -72.755 43.014 45.061 1.00 78.00 98 LEU A N 1
ATOM 755 C CA . LEU A 1 98 ? -73.024 42.290 43.827 1.00 78.00 98 LEU A CA 1
ATOM 756 C C . LEU A 1 98 ? -72.944 40.778 44.043 1.00 78.00 98 LEU A C 1
ATOM 758 O O . LEU A 1 98 ? -73.800 40.046 43.559 1.00 78.00 98 LEU A O 1
ATOM 762 N N . ILE A 1 99 ? -71.927 40.329 44.781 1.00 74.38 99 ILE A N 1
ATOM 763 C CA . ILE A 1 99 ? -71.757 38.936 45.203 1.00 74.38 99 ILE A CA 1
ATOM 764 C C . ILE A 1 99 ? -71.299 38.943 46.667 1.00 74.38 99 ILE A C 1
ATOM 766 O O . ILE A 1 99 ? -70.319 39.632 46.972 1.00 74.38 99 ILE A O 1
ATOM 770 N N . PRO A 1 100 ? -71.976 38.229 47.584 1.00 78.50 100 PRO A N 1
ATOM 771 C CA . PRO A 1 100 ? -71.559 38.146 48.978 1.00 78.50 100 PRO A CA 1
ATOM 772 C C . PRO A 1 100 ? -70.226 37.403 49.121 1.00 78.50 100 PRO A C 1
ATOM 774 O O . PRO A 1 100 ? -69.869 36.550 48.314 1.00 78.50 100 PRO A O 1
ATOM 777 N N . MET A 1 101 ? -69.478 37.710 50.181 1.00 73.75 101 MET A N 1
ATOM 778 C CA . MET A 1 101 ? -68.155 37.122 50.414 1.00 73.75 101 MET A CA 1
ATOM 779 C C . MET A 1 101 ? -68.202 35.594 50.555 1.00 73.75 101 MET A C 1
ATOM 781 O O . MET A 1 101 ? -67.205 34.952 50.263 1.00 73.75 101 MET A O 1
ATOM 785 N N . SER A 1 102 ? -69.338 35.012 50.959 1.00 70.50 102 SER A N 1
ATOM 786 C CA . SER A 1 102 ? -69.539 33.555 51.008 1.00 70.50 102 SER A CA 1
ATOM 787 C C . SER A 1 102 ? -69.397 32.887 49.646 1.00 70.50 102 SER A C 1
ATOM 789 O O . SER A 1 102 ? -68.862 31.792 49.575 1.00 70.50 102 SER A O 1
ATOM 791 N N . ASP A 1 103 ? -69.835 33.563 48.585 1.00 68.44 103 ASP A N 1
ATOM 792 C CA . ASP A 1 103 ? -69.867 33.011 47.229 1.00 68.44 103 ASP A CA 1
ATOM 793 C C . ASP A 1 103 ? -68.558 33.320 46.477 1.00 68.44 103 ASP A C 1
ATOM 795 O O . ASP A 1 103 ? -68.283 32.749 45.432 1.00 68.44 103 ASP A O 1
ATOM 799 N N . LEU A 1 104 ? -67.741 34.231 47.021 1.00 64.06 104 LEU A N 1
ATOM 800 C CA . LEU A 1 104 ? -66.379 34.547 46.563 1.00 64.06 104 LEU A CA 1
ATOM 801 C C . LEU A 1 104 ? -65.301 33.833 47.388 1.00 64.06 104 LEU A C 1
ATOM 803 O O . LEU A 1 104 ? -64.109 33.961 47.093 1.00 64.06 104 LEU A O 1
ATOM 807 N N . ALA A 1 105 ? -65.684 33.195 48.494 1.00 62.41 105 ALA A N 1
ATOM 808 C CA . ALA A 1 105 ? -64.758 32.503 49.368 1.00 62.41 105 ALA A CA 1
ATOM 809 C C . ALA A 1 105 ? -64.480 31.125 48.782 1.00 62.41 105 ALA A C 1
ATOM 811 O O . ALA A 1 105 ? -65.370 30.292 48.699 1.00 62.41 105 ALA A O 1
ATOM 812 N N . PHE A 1 106 ? -63.222 30.886 48.435 1.00 56.75 106 PHE A N 1
ATOM 813 C CA . PHE A 1 106 ? -62.754 29.554 48.097 1.00 56.75 106 PHE A CA 1
ATOM 814 C C . PHE A 1 106 ? -62.800 28.675 49.354 1.00 56.75 106 PHE A C 1
ATOM 816 O O . PHE A 1 106 ? -62.109 28.950 50.342 1.00 56.75 106 PHE A O 1
ATOM 823 N N . THR A 1 107 ? -63.645 27.650 49.342 1.00 61.53 107 THR A N 1
ATOM 824 C CA . THR A 1 107 ? -63.797 26.680 50.427 1.00 61.53 107 THR A CA 1
ATOM 825 C C . THR A 1 107 ? -63.093 25.371 50.080 1.00 61.53 107 THR A C 1
ATOM 827 O O . THR A 1 107 ? -62.742 25.111 48.932 1.00 61.53 107 THR A O 1
ATOM 830 N N . PHE A 1 108 ? -62.867 24.513 51.078 1.00 54.50 108 PHE A N 1
ATOM 831 C CA . PHE A 1 108 ? -62.308 23.183 50.815 1.00 54.50 108 PHE A CA 1
ATOM 832 C C . PHE A 1 108 ? -63.217 22.316 49.930 1.00 54.50 108 PHE A C 1
ATOM 834 O O . PHE A 1 108 ? -62.718 21.388 49.300 1.00 54.50 108 PHE A O 1
ATOM 841 N N . ASP A 1 109 ? -64.512 22.631 49.861 1.00 61.41 109 ASP A N 1
ATOM 842 C CA . ASP A 1 109 ? -65.483 21.925 49.024 1.00 61.41 109 ASP A CA 1
ATOM 843 C C . ASP A 1 109 ? -65.324 22.268 47.527 1.00 61.41 109 ASP A C 1
ATOM 845 O O . ASP A 1 109 ? -65.768 21.501 46.674 1.00 61.41 109 ASP A O 1
ATOM 849 N N . ASP A 1 110 ? -64.636 23.372 47.202 1.00 61.28 110 ASP A N 1
ATOM 850 C CA . ASP A 1 110 ? -64.336 23.802 45.826 1.00 61.28 110 ASP A CA 1
ATOM 851 C C . ASP A 1 110 ? -63.088 23.115 45.238 1.00 61.28 110 ASP A C 1
ATOM 853 O O . ASP A 1 110 ? -62.742 23.306 44.069 1.00 61.28 110 ASP A O 1
ATOM 857 N N . LEU A 1 111 ? -62.390 22.305 46.041 1.00 62.03 111 LEU A N 1
ATOM 858 C CA . LEU A 1 111 ? -61.233 21.522 45.617 1.00 62.03 111 LEU A CA 1
ATOM 859 C C . LEU A 1 111 ? -61.671 20.135 45.138 1.00 62.03 111 LEU A C 1
ATOM 861 O O . LEU A 1 111 ? -62.462 19.448 45.785 1.00 62.03 111 LEU A O 1
ATOM 865 N N . SER A 1 112 ? -61.096 19.666 44.028 1.00 62.66 112 SER A N 1
ATOM 866 C CA . SER A 1 112 ? -61.281 18.272 43.610 1.00 62.66 112 SER A CA 1
ATOM 867 C C . SER A 1 112 ? -60.706 17.303 44.655 1.00 62.66 112 SER A C 1
ATOM 869 O O . SER A 1 112 ? -59.766 17.662 45.371 1.00 62.66 112 SER A O 1
ATOM 871 N N . PRO A 1 113 ? -61.190 16.047 44.722 1.00 68.06 113 PRO A N 1
ATOM 872 C CA . PRO A 1 113 ? -60.654 15.054 45.652 1.00 68.06 113 PRO A CA 1
ATOM 873 C C . PRO A 1 113 ? -59.129 14.898 45.560 1.00 68.06 113 PRO A C 1
ATOM 875 O O . PRO A 1 113 ? -58.468 14.733 46.580 1.00 68.06 113 PRO A O 1
ATOM 878 N N . GLU A 1 114 ? -58.566 15.015 44.356 1.00 67.19 114 GLU A N 1
ATOM 879 C CA . GLU A 1 114 ? -57.122 14.945 44.101 1.00 67.19 114 GLU A CA 1
ATOM 880 C C . GLU A 1 114 ? -56.372 16.157 44.678 1.00 67.19 114 GLU A C 1
ATOM 882 O O . GLU A 1 114 ? -55.332 15.997 45.311 1.00 67.19 114 GLU A O 1
ATOM 887 N N . GLN A 1 115 ? -56.927 17.365 44.551 1.00 60.97 115 GLN A N 1
ATOM 888 C CA . GLN A 1 115 ? -56.336 18.585 45.119 1.00 60.97 115 GLN A CA 1
ATOM 889 C C . GLN A 1 115 ? -56.469 18.639 46.645 1.00 60.97 115 GLN A C 1
ATOM 891 O O . GLN A 1 115 ? -55.575 19.124 47.337 1.00 60.97 115 GLN A O 1
ATOM 896 N N . VAL A 1 116 ? 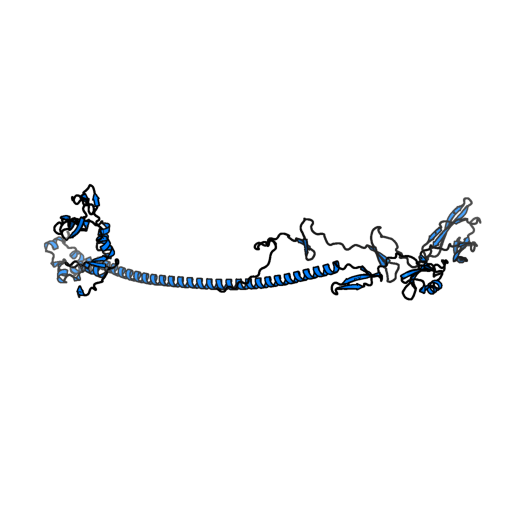-57.563 18.103 47.193 1.00 64.75 116 VAL A N 1
ATOM 897 C CA . VAL A 1 116 ? -57.703 17.909 48.640 1.00 64.75 116 VAL A CA 1
ATOM 898 C C . VAL A 1 116 ? -56.649 16.914 49.146 1.00 64.75 116 VAL A C 1
ATOM 900 O O . VAL A 1 116 ? -56.092 17.123 50.221 1.00 64.75 116 VAL A O 1
ATOM 903 N N . GLU A 1 117 ? -56.325 15.863 48.386 1.00 65.94 117 GLU A N 1
ATOM 904 C CA . GLU A 1 117 ? -55.253 14.911 48.723 1.00 65.94 117 GLU A CA 1
ATOM 905 C C . GLU A 1 117 ? -53.844 15.518 48.678 1.00 65.94 117 GLU A C 1
ATOM 907 O O . GLU A 1 117 ? -52.972 15.053 49.409 1.00 65.94 117 GLU A O 1
ATOM 912 N N . GLU A 1 118 ? -53.595 16.548 47.867 1.00 63.56 118 GLU A N 1
ATOM 913 C CA . GLU A 1 118 ? -52.327 17.298 47.894 1.00 63.56 118 GLU A CA 1
ATOM 914 C C . GLU A 1 118 ? -52.205 18.222 49.114 1.00 63.56 118 GLU A C 1
ATOM 916 O O . GLU A 1 118 ? -51.099 18.509 49.562 1.00 63.56 118 GLU A O 1
ATOM 921 N N . LEU A 1 119 ? -53.333 18.669 49.673 1.00 58.94 119 LEU A N 1
ATOM 922 C CA . LEU A 1 119 ? -53.379 19.532 50.860 1.00 58.94 119 LEU A CA 1
ATOM 923 C C . LEU A 1 119 ? -53.461 18.754 52.178 1.00 58.94 119 LEU A C 1
ATOM 925 O O . LEU A 1 119 ? -53.238 19.321 53.251 1.00 58.94 119 LEU A O 1
ATOM 929 N N . LYS A 1 120 ? -53.802 17.464 52.126 1.00 63.72 120 LYS A N 1
ATOM 930 C CA . LYS A 1 120 ? -53.789 16.590 53.297 1.00 63.72 120 LYS A CA 1
ATOM 931 C C . LYS A 1 120 ? -52.350 16.280 53.685 1.00 63.72 120 LYS A C 1
ATOM 933 O O . LYS A 1 120 ? -51.583 15.773 52.877 1.00 63.72 120 LYS A O 1
ATOM 938 N N . LEU A 1 121 ? -52.034 16.512 54.957 1.00 58.38 121 LEU A N 1
ATOM 939 C CA . LEU A 1 121 ? -50.779 16.085 55.569 1.00 58.38 121 LEU A CA 1
ATOM 940 C C . LEU A 1 121 ? -50.611 14.573 55.376 1.00 58.38 121 LEU A C 1
ATOM 942 O O . LEU A 1 121 ? -51.357 13.782 55.966 1.00 58.38 121 LEU A O 1
ATOM 946 N N . LYS A 1 122 ? -49.650 14.160 54.549 1.00 64.38 122 LYS A N 1
ATOM 947 C CA . LYS A 1 122 ? -49.353 12.746 54.336 1.00 64.38 122 LYS A CA 1
ATOM 948 C C . LYS A 1 122 ? -48.364 12.282 55.386 1.00 64.38 122 LYS A C 1
ATOM 950 O O . LYS A 1 122 ? -47.512 13.023 55.864 1.00 64.38 122 LYS A O 1
ATOM 955 N N . PHE A 1 123 ? -48.438 11.002 55.728 1.00 53.81 123 PHE A N 1
ATOM 956 C CA . PHE A 1 123 ? -47.502 10.408 56.683 1.00 53.81 123 PHE A CA 1
ATOM 957 C C . PHE A 1 123 ? -46.042 10.477 56.190 1.00 53.81 123 PHE A C 1
ATOM 959 O O . PHE A 1 123 ? -45.119 10.454 56.999 1.00 53.81 123 PHE A O 1
ATOM 966 N N . SER A 1 124 ? -45.827 10.586 54.872 1.00 64.31 124 SER A N 1
ATOM 967 C CA . SER A 1 124 ? -44.525 10.861 54.246 1.00 64.31 124 SER A CA 1
ATOM 968 C C . SER A 1 124 ? -43.962 12.240 54.580 1.00 64.31 124 SER A C 1
ATOM 970 O O . SER A 1 124 ? -42.747 12.403 54.575 1.00 64.31 124 SER A O 1
ATOM 972 N N . ASP A 1 125 ? -44.833 13.202 54.875 1.00 56.59 125 ASP A N 1
ATOM 973 C CA . ASP A 1 125 ? -44.472 14.606 55.084 1.00 56.59 125 ASP A CA 1
ATOM 974 C C . ASP A 1 125 ? -44.019 14.851 56.532 1.00 56.59 125 ASP A C 1
ATOM 976 O O . ASP A 1 125 ? -43.454 15.893 56.854 1.00 56.59 125 ASP A O 1
ATOM 980 N N . LEU A 1 126 ? -44.249 13.867 57.408 1.00 67.19 126 LEU A N 1
ATOM 981 C CA . LEU A 1 126 ? -43.790 13.845 58.790 1.00 67.19 126 LEU A CA 1
ATOM 982 C C . LEU A 1 126 ? -42.345 13.344 58.860 1.00 67.19 126 LEU A C 1
ATOM 984 O O . LEU A 1 126 ? -42.007 12.294 58.297 1.00 67.19 126 LEU A O 1
ATOM 988 N N . THR A 1 127 ? -41.501 14.041 59.623 1.00 72.62 127 THR A N 1
ATOM 989 C CA . THR A 1 127 ? -40.169 13.522 59.955 1.00 72.62 127 THR A CA 1
ATOM 990 C C . THR A 1 127 ? -40.287 12.300 60.866 1.00 72.62 127 THR A C 1
ATOM 992 O O . THR A 1 127 ? -41.312 12.084 61.516 1.00 72.62 127 THR A O 1
ATOM 995 N N . ASP A 1 128 ? -39.231 11.493 60.961 1.00 69.38 128 ASP A N 1
ATOM 996 C CA . ASP A 1 128 ? -39.231 10.341 61.872 1.00 69.38 128 ASP A CA 1
ATOM 997 C C . ASP A 1 128 ? -39.411 10.764 63.339 1.00 69.38 128 ASP A C 1
ATOM 999 O O . ASP A 1 128 ? -40.033 10.044 64.116 1.00 69.38 128 ASP A O 1
ATOM 1003 N N . ALA A 1 129 ? -38.970 11.974 63.700 1.00 68.62 129 ALA A N 1
ATOM 1004 C CA . ALA A 1 129 ? -39.224 12.554 65.015 1.00 68.62 129 ALA A CA 1
ATOM 1005 C C . ALA A 1 129 ? -40.711 12.905 65.227 1.00 68.62 129 ALA A C 1
ATOM 1007 O O . ALA A 1 129 ? -41.251 12.643 66.302 1.00 68.62 129 ALA A O 1
ATOM 1008 N N . ASP A 1 130 ? -41.390 13.444 64.208 1.00 69.81 130 ASP A N 1
ATOM 1009 C CA . ASP A 1 130 ? -42.819 13.783 64.284 1.00 69.81 130 ASP A CA 1
ATOM 1010 C C . ASP A 1 130 ? -43.695 12.529 64.340 1.00 69.81 130 ASP A C 1
ATOM 1012 O O . ASP A 1 130 ? -44.658 12.463 65.108 1.00 69.81 130 ASP A O 1
ATOM 1016 N N . LYS A 1 131 ? -43.334 11.501 63.563 1.00 70.31 131 LYS A N 1
ATOM 1017 C CA . LYS A 1 131 ? -43.993 10.190 63.608 1.00 70.31 131 LYS A CA 1
ATOM 1018 C C . LYS A 1 131 ? -43.899 9.583 65.002 1.00 70.31 131 LYS A C 1
ATOM 1020 O O . LYS A 1 131 ? -44.898 9.070 65.500 1.00 70.31 131 LYS A O 1
ATOM 1025 N N . GLU A 1 132 ? -42.741 9.688 65.649 1.00 66.38 132 GLU A N 1
ATOM 1026 C CA . GLU A 1 132 ? -42.533 9.128 66.984 1.00 66.38 132 GLU A CA 1
ATOM 1027 C C . GLU A 1 132 ? -43.228 9.939 68.088 1.00 66.38 132 GLU A C 1
ATOM 1029 O O . GLU A 1 132 ? -43.707 9.368 69.069 1.00 66.38 132 GLU A O 1
ATOM 1034 N N . ALA A 1 133 ? -43.395 11.251 67.900 1.00 67.06 133 ALA A N 1
ATOM 1035 C CA . ALA A 1 133 ? -44.225 12.080 68.773 1.00 67.06 133 ALA A CA 1
ATOM 1036 C C . ALA A 1 133 ? -45.730 11.759 68.637 1.00 67.06 133 ALA A C 1
ATOM 1038 O O . ALA A 1 133 ? -46.443 11.717 69.642 1.00 67.06 133 ALA A O 1
ATOM 1039 N N . LEU A 1 134 ? -46.212 11.495 67.415 1.00 66.56 134 LEU A N 1
ATOM 1040 C CA . LEU A 1 134 ? -47.620 11.179 67.119 1.00 66.56 134 LEU A CA 1
ATOM 1041 C C . LEU A 1 134 ? -48.023 9.748 67.471 1.00 66.56 134 LEU A C 1
ATOM 1043 O O . LEU A 1 134 ? -49.187 9.504 67.789 1.00 66.56 134 LEU A O 1
ATOM 1047 N N . ARG A 1 135 ? -47.077 8.804 67.449 1.00 64.88 135 ARG A N 1
ATOM 1048 C CA . ARG A 1 135 ? -47.306 7.418 67.880 1.00 64.88 135 ARG A CA 1
ATOM 1049 C C . ARG A 1 135 ? -47.803 7.341 69.326 1.00 64.88 135 ARG A C 1
ATOM 1051 O O . ARG A 1 135 ? -48.413 6.345 69.713 1.00 64.88 135 ARG A O 1
ATOM 1058 N N . GLY A 1 136 ? -47.541 8.392 70.110 1.00 58.53 136 GLY A N 1
ATOM 1059 C CA . GLY A 1 136 ? -47.633 8.351 71.558 1.00 58.53 136 GLY A CA 1
ATOM 1060 C C . GLY A 1 136 ? -46.603 7.371 72.117 1.00 58.53 136 GLY A C 1
ATOM 1061 O O . GLY A 1 136 ? -46.015 6.560 71.400 1.00 58.53 136 GLY A O 1
ATOM 1062 N N . LYS A 1 137 ? -46.357 7.414 73.428 1.00 59.47 137 LYS A N 1
ATOM 1063 C CA . LYS A 1 137 ? -45.568 6.340 74.034 1.00 59.47 137 LYS A CA 1
ATOM 1064 C C . LYS A 1 137 ? -46.340 5.030 73.849 1.00 59.47 137 LYS A C 1
ATOM 1066 O O . LYS A 1 137 ? -47.504 4.955 74.240 1.00 59.47 137 LYS A O 1
ATOM 1071 N N . ALA A 1 138 ? -45.703 4.023 73.254 1.00 55.03 138 ALA A N 1
ATOM 1072 C CA . ALA A 1 138 ? -46.267 2.681 73.182 1.00 55.03 138 ALA A CA 1
ATOM 1073 C C . ALA A 1 138 ? -46.684 2.225 74.591 1.00 55.03 138 ALA A C 1
ATOM 1075 O O . ALA A 1 138 ? -45.991 2.539 75.557 1.00 55.03 138 ALA A O 1
ATOM 1076 N N . PHE A 1 139 ? -47.799 1.499 74.716 1.00 53.47 139 PHE A N 1
ATOM 1077 C CA . PHE A 1 139 ? -48.146 0.835 75.972 1.00 53.47 139 PHE A CA 1
ATOM 1078 C C . PHE A 1 139 ? -47.063 -0.199 76.283 1.00 53.47 139 PHE A C 1
ATOM 1080 O O . PHE A 1 139 ? -47.063 -1.296 75.726 1.00 53.47 139 PHE A O 1
ATOM 1087 N N . THR A 1 140 ? -46.115 0.166 77.137 1.00 58.28 140 THR A N 1
ATOM 1088 C CA . THR A 1 140 ? -45.049 -0.717 77.602 1.00 58.28 140 THR A CA 1
ATOM 1089 C C . THR A 1 140 ? -45.358 -1.171 79.030 1.00 58.28 140 THR A C 1
ATOM 1091 O O . THR A 1 140 ? -46.059 -0.492 79.781 1.00 58.28 140 THR A O 1
ATOM 1094 N N . TYR A 1 141 ? -44.912 -2.371 79.407 1.00 55.25 141 TYR A N 1
ATOM 1095 C CA . TYR A 1 141 ? -45.237 -2.992 80.704 1.00 55.25 141 TYR A CA 1
ATOM 1096 C C . TYR A 1 141 ? -44.770 -2.118 81.887 1.00 55.25 141 TYR A C 1
ATOM 1098 O O . TYR A 1 141 ? -45.414 -2.039 82.924 1.00 55.25 141 TYR A O 1
ATOM 1106 N N . ASP A 1 142 ? -43.688 -1.381 81.672 1.00 62.88 142 ASP A N 1
ATOM 1107 C CA . ASP A 1 142 ? -43.071 -0.352 82.512 1.00 62.88 142 ASP A CA 1
ATOM 1108 C C . ASP A 1 142 ? -43.941 0.898 82.755 1.00 62.88 142 ASP A C 1
ATOM 1110 O O . ASP A 1 142 ? -43.618 1.704 83.627 1.00 62.88 142 ASP A O 1
ATOM 1114 N N . MET A 1 143 ? -45.069 1.052 82.051 1.00 67.75 143 MET A N 1
ATOM 1115 C CA . MET A 1 143 ? -46.080 2.076 82.352 1.00 67.75 143 MET A CA 1
ATOM 1116 C C . MET A 1 143 ? -47.011 1.712 83.512 1.00 67.75 143 MET A C 1
ATOM 1118 O O . MET A 1 143 ? -47.741 2.577 83.996 1.00 67.75 143 MET A O 1
ATOM 1122 N N . PHE A 1 144 ? -47.010 0.453 83.951 1.00 68.75 144 PHE A N 1
ATOM 1123 C CA . PHE A 1 144 ? -47.767 -0.001 85.110 1.00 68.75 144 PHE A CA 1
ATOM 1124 C C . PHE A 1 144 ? -46.840 -0.093 86.319 1.00 68.75 144 PHE A C 1
ATOM 1126 O O . PHE A 1 144 ? -45.708 -0.573 86.213 1.00 68.75 144 PHE A O 1
ATOM 1133 N N . THR A 1 145 ? -47.310 0.330 87.494 1.00 77.38 145 THR A N 1
ATOM 1134 C CA . THR A 1 145 ? -46.528 0.094 88.713 1.00 77.38 145 THR A CA 1
ATOM 1135 C C . THR A 1 145 ? -46.445 -1.410 88.998 1.00 77.38 145 THR A C 1
ATOM 1137 O O . THR A 1 145 ? -47.350 -2.164 88.609 1.00 77.38 145 THR A O 1
ATOM 1140 N N . PRO A 1 146 ? -45.398 -1.883 89.702 1.00 74.25 146 PRO A N 1
ATOM 1141 C CA . PRO A 1 146 ? -45.320 -3.277 90.130 1.00 74.25 146 PRO A CA 1
ATOM 1142 C C . PRO A 1 146 ? -46.588 -3.748 90.858 1.00 74.25 146 PRO A C 1
ATOM 1144 O O . PRO A 1 146 ? -46.989 -4.899 90.686 1.00 74.25 146 PRO A O 1
ATOM 1147 N N . GLU A 1 147 ? -47.265 -2.863 91.606 1.00 74.31 147 GLU A N 1
ATOM 1148 C CA . GLU A 1 147 ? -48.534 -3.190 92.263 1.00 74.31 147 GLU A CA 1
ATOM 1149 C C . GLU A 1 147 ? -49.693 -3.355 91.271 1.00 74.31 147 GLU A C 1
ATOM 1151 O O . GLU A 1 147 ? -50.441 -4.322 91.378 1.00 74.31 147 GLU A O 1
ATOM 1156 N N . GLN A 1 148 ? -49.836 -2.471 90.278 1.00 78.19 148 GLN A N 1
ATOM 1157 C CA . GLN A 1 148 ? -50.895 -2.574 89.258 1.00 78.19 148 GLN A CA 1
ATOM 1158 C C . GLN A 1 148 ? -50.755 -3.845 88.411 1.00 78.19 148 GLN A C 1
ATOM 1160 O O . GLN A 1 148 ? -51.739 -4.493 88.052 1.00 78.19 148 GLN A O 1
ATOM 1165 N N . LEU A 1 149 ? -49.513 -4.233 88.132 1.00 73.94 149 LEU A N 1
ATOM 1166 C CA . LEU A 1 149 ? -49.176 -5.458 87.420 1.00 73.94 149 LEU A CA 1
ATOM 1167 C C . LEU A 1 149 ? -49.416 -6.723 88.236 1.00 73.94 149 LEU A C 1
ATOM 1169 O O . LEU A 1 149 ? -49.925 -7.717 87.712 1.00 73.94 149 LEU A O 1
ATOM 1173 N N . ALA A 1 150 ? -49.084 -6.682 89.525 1.00 69.50 150 ALA A N 1
ATOM 1174 C CA . ALA A 1 150 ? -49.468 -7.724 90.466 1.00 69.50 150 ALA A CA 1
ATOM 1175 C C . ALA A 1 150 ? -50.997 -7.823 90.596 1.00 69.50 150 ALA A C 1
ATOM 1177 O O . ALA A 1 150 ? -51.523 -8.918 90.818 1.00 69.50 150 ALA A O 1
ATOM 1178 N N . ASP A 1 151 ? -51.723 -6.715 90.405 1.00 72.50 151 ASP A N 1
ATOM 1179 C CA . ASP A 1 151 ? -53.170 -6.723 90.551 1.00 72.50 151 ASP A CA 1
ATOM 1180 C C . ASP A 1 151 ? -53.911 -7.361 89.363 1.00 72.50 151 ASP A C 1
ATOM 1182 O O . ASP A 1 151 ? -54.857 -8.128 89.557 1.00 72.50 151 ASP A O 1
ATOM 1186 N N . LEU A 1 152 ? -53.394 -7.153 88.147 1.00 69.00 152 LEU A N 1
ATOM 1187 C CA . LEU A 1 152 ? -53.852 -7.786 86.901 1.00 69.00 152 LEU A CA 1
ATOM 1188 C C . LEU A 1 152 ? -53.558 -9.295 86.830 1.00 69.00 152 LEU A C 1
ATOM 1190 O O . LEU A 1 152 ? -54.202 -10.025 86.072 1.00 69.00 152 LEU A O 1
ATOM 1194 N N . ARG A 1 153 ? -52.584 -9.786 87.605 1.00 66.31 153 ARG A N 1
ATOM 1195 C CA . ARG A 1 153 ? -52.254 -11.212 87.670 1.00 66.31 153 ARG A CA 1
ATOM 1196 C C . ARG A 1 153 ? -53.331 -11.937 88.482 1.00 66.31 153 ARG A C 1
ATOM 1198 O O . ARG A 1 153 ? -53.470 -11.727 89.684 1.00 66.31 153 ARG A O 1
ATOM 1205 N N . LEU A 1 154 ? -54.080 -12.824 87.827 1.00 63.44 154 LEU A N 1
ATOM 1206 C CA . LEU A 1 154 ? -55.006 -13.733 88.503 1.00 63.44 154 LEU A CA 1
ATOM 1207 C C . LEU A 1 154 ? -54.191 -14.738 89.332 1.00 63.44 154 LEU A C 1
ATOM 1209 O O . LEU A 1 154 ? -53.592 -15.667 88.787 1.00 63.44 154 LEU A O 1
ATOM 1213 N N . THR A 1 155 ? -54.125 -14.524 90.640 1.00 66.06 155 THR A N 1
ATOM 1214 C CA . THR A 1 155 ? -53.438 -15.409 91.583 1.00 66.06 155 THR A CA 1
ATOM 1215 C C . THR A 1 155 ? -54.452 -16.299 92.306 1.00 66.06 155 THR A C 1
ATOM 1217 O O . THR A 1 155 ? -55.639 -15.980 92.402 1.00 66.06 155 THR A O 1
ATOM 1220 N N . TRP A 1 156 ? -54.023 -17.476 92.770 1.00 64.75 156 TRP A N 1
ATOM 1221 C CA . TRP A 1 156 ? -54.930 -18.477 93.351 1.00 64.75 156 TRP A CA 1
ATOM 1222 C C . TRP A 1 156 ? -55.684 -17.952 94.580 1.00 64.75 156 TRP A C 1
ATOM 1224 O O . TRP A 1 156 ? -56.842 -18.286 94.806 1.00 64.75 156 TRP A O 1
ATOM 1234 N N . ASP A 1 157 ? -55.053 -17.094 95.369 1.00 69.19 157 ASP A N 1
ATOM 1235 C CA . ASP A 1 157 ? -55.627 -16.374 96.506 1.00 69.19 157 ASP A CA 1
ATOM 1236 C C . ASP A 1 157 ? -56.777 -15.431 96.116 1.00 69.19 157 ASP A C 1
ATOM 1238 O O . ASP A 1 157 ? -57.713 -15.295 96.901 1.00 69.19 157 ASP A O 1
ATOM 1242 N N . LYS A 1 158 ? -56.785 -14.891 94.890 1.00 72.00 158 LYS A N 1
ATOM 1243 C CA . LYS A 1 158 ? -57.846 -14.003 94.376 1.00 72.00 158 LYS A CA 1
ATOM 1244 C C . LYS A 1 158 ? -59.101 -14.732 93.893 1.00 72.00 158 LYS A C 1
ATOM 1246 O O . LYS A 1 158 ? -60.121 -14.093 93.646 1.00 72.00 158 LYS A O 1
ATOM 1251 N N . LEU A 1 159 ? -59.053 -16.058 93.755 1.00 73.19 159 LEU A N 1
ATOM 1252 C CA . LEU A 1 159 ? -60.220 -16.859 93.384 1.00 73.19 159 LEU A CA 1
ATOM 1253 C C . LEU A 1 159 ? -61.104 -17.141 94.605 1.00 73.19 159 LEU A C 1
ATOM 1255 O O . LEU A 1 159 ? -60.623 -17.568 95.664 1.00 73.19 159 LEU A O 1
ATOM 1259 N N . THR A 1 160 ? -62.414 -16.971 94.428 1.00 78.31 160 THR A N 1
ATOM 1260 C CA . THR A 1 160 ? -63.413 -17.332 95.444 1.00 78.31 160 THR A CA 1
ATOM 1261 C C . THR A 1 160 ? -63.414 -18.847 95.707 1.00 78.31 160 THR A C 1
ATOM 1263 O O . THR A 1 160 ? -63.013 -19.633 94.839 1.00 78.31 160 THR A O 1
ATOM 1266 N N . PRO A 1 161 ? -63.870 -19.303 96.889 1.00 74.19 161 PRO A N 1
ATOM 1267 C CA . PRO A 1 161 ? -63.976 -20.731 97.199 1.00 74.19 161 PRO A CA 1
ATOM 1268 C C . PRO A 1 161 ? -64.807 -21.524 96.178 1.00 74.19 161 PRO A C 1
ATOM 1270 O O . PRO A 1 161 ? -64.447 -22.645 95.826 1.00 74.19 161 PRO A O 1
ATOM 1273 N N . GLU A 1 162 ? -65.878 -20.928 95.652 1.00 72.56 162 GLU A N 1
ATOM 1274 C CA . GLU A 1 162 ? -66.741 -21.530 94.628 1.00 72.56 162 GLU A CA 1
ATOM 1275 C C . GLU A 1 162 ? -66.017 -21.685 93.288 1.00 72.56 162 GLU A C 1
ATOM 1277 O O . GLU A 1 162 ? -66.047 -22.762 92.692 1.00 72.56 162 GLU A O 1
ATOM 1282 N N . GLN A 1 163 ? -65.283 -20.656 92.854 1.00 73.06 163 GLN A N 1
ATOM 1283 C CA . GLN A 1 163 ? -64.459 -20.722 91.644 1.00 73.06 163 GLN A CA 1
ATOM 1284 C C . GLN A 1 163 ? -63.368 -21.789 91.772 1.00 73.06 163 GLN A C 1
ATOM 1286 O O . GLN A 1 163 ? -63.196 -22.601 90.865 1.00 73.06 163 GLN A O 1
ATOM 1291 N N . LYS A 1 164 ? -62.688 -21.866 92.923 1.00 70.62 164 LYS A N 1
ATOM 1292 C CA . LYS A 1 164 ? -61.691 -22.914 93.210 1.00 70.62 164 LYS A CA 1
ATOM 1293 C C . LYS A 1 164 ? -62.286 -24.319 93.128 1.00 70.62 164 LYS A C 1
ATOM 1295 O O . LYS A 1 164 ? -61.644 -25.221 92.597 1.00 70.62 164 LYS A O 1
ATOM 1300 N N . ASN A 1 165 ? -63.504 -24.506 93.635 1.00 69.62 165 ASN A N 1
ATOM 1301 C CA . ASN A 1 165 ? -64.180 -25.801 93.616 1.00 69.62 165 ASN A CA 1
ATOM 1302 C C . ASN A 1 165 ? -64.687 -26.173 92.211 1.00 69.62 165 ASN A C 1
ATOM 1304 O O . ASN A 1 165 ? -64.637 -27.339 91.838 1.00 69.62 165 ASN A O 1
ATOM 1308 N N . SER A 1 166 ? -65.098 -25.186 91.406 1.00 68.88 166 SER A N 1
ATOM 1309 C CA . SER A 1 166 ? -65.538 -25.384 90.013 1.00 68.88 166 SER A CA 1
ATOM 1310 C C . SER A 1 166 ? -64.416 -25.769 89.037 1.00 68.88 166 SER A C 1
ATOM 1312 O O . SER A 1 166 ? -64.690 -26.249 87.944 1.00 68.88 166 SER A O 1
ATOM 1314 N N . LEU A 1 167 ? -63.150 -25.586 89.431 1.00 66.81 167 LEU A N 1
ATOM 1315 C CA . LEU A 1 167 ? -61.966 -25.958 88.643 1.00 66.81 167 LEU A CA 1
ATOM 1316 C C . LEU A 1 167 ? -61.526 -27.418 88.861 1.00 66.81 167 LEU A C 1
ATOM 1318 O O . LEU A 1 167 ? -60.521 -27.856 88.292 1.00 66.81 167 LEU A O 1
ATOM 1322 N N . LYS A 1 168 ? -62.238 -28.168 89.710 1.00 68.25 168 LYS A N 1
ATOM 1323 C CA . LYS A 1 168 ? -61.986 -29.587 89.968 1.00 68.25 168 LYS A CA 1
ATOM 1324 C C . LYS A 1 168 ? -62.725 -30.430 88.933 1.00 68.25 168 LYS A C 1
ATOM 1326 O O . LYS A 1 168 ? -63.909 -30.221 88.698 1.00 68.25 168 LYS A O 1
ATOM 1331 N N . GLY A 1 169 ? -62.025 -31.379 88.314 1.00 65.56 169 GLY A N 1
ATOM 1332 C CA . GLY A 1 169 ? -62.656 -32.330 87.393 1.00 65.56 169 GLY A CA 1
ATOM 1333 C C . GLY A 1 169 ? -63.511 -33.363 88.133 1.00 65.56 169 GLY A C 1
ATOM 1334 O O . GLY A 1 169 ? -63.511 -33.409 89.362 1.00 65.56 169 GLY A O 1
ATOM 1335 N N . ASP A 1 170 ? -64.159 -34.269 87.397 1.00 65.19 170 ASP A N 1
ATOM 1336 C CA . ASP A 1 170 ? -65.083 -35.298 87.925 1.00 65.19 170 ASP A CA 1
ATOM 1337 C C . ASP A 1 170 ? -64.493 -36.201 89.029 1.00 65.19 170 ASP A C 1
ATOM 1339 O O . ASP A 1 170 ? -65.217 -36.863 89.769 1.00 65.19 170 ASP A O 1
ATOM 1343 N N . ARG A 1 171 ? -63.161 -36.231 89.158 1.00 70.25 171 ARG A N 1
ATOM 1344 C CA . ARG A 1 171 ? -62.420 -36.959 90.201 1.00 70.25 171 ARG A CA 1
ATOM 1345 C C . ARG A 1 171 ? -62.125 -36.133 91.463 1.00 70.25 171 ARG A C 1
ATOM 1347 O O . ARG A 1 171 ? -61.424 -36.622 92.341 1.00 70.25 171 ARG A O 1
ATOM 1354 N N . GLY A 1 172 ? -62.611 -34.894 91.560 1.00 70.62 172 GLY A N 1
ATOM 1355 C CA . GLY A 1 172 ? -62.466 -34.023 92.736 1.00 70.62 172 GLY A CA 1
ATOM 1356 C C . GLY A 1 172 ? -61.103 -33.332 92.895 1.00 70.62 172 GLY A C 1
ATOM 1357 O O . GLY A 1 172 ? -60.902 -32.623 93.884 1.00 70.62 172 GLY A O 1
ATOM 1358 N N . TYR A 1 173 ? -60.192 -33.499 91.931 1.00 75.75 173 TYR A N 1
ATOM 1359 C CA . TYR A 1 173 ? -58.886 -32.832 91.882 1.00 75.75 173 TYR A CA 1
ATOM 1360 C C . TYR A 1 173 ? -58.866 -31.748 90.798 1.00 75.75 173 TYR A C 1
ATOM 1362 O O . TYR A 1 173 ? -59.426 -31.923 89.712 1.00 75.75 173 TYR A O 1
ATOM 1370 N N . SER A 1 174 ? -58.205 -30.632 91.083 1.00 78.44 174 SER A N 1
ATOM 1371 C CA . SER A 1 174 ? -57.875 -29.579 90.117 1.00 78.44 174 SER A CA 1
ATOM 1372 C C . SER A 1 174 ? -56.684 -29.982 89.240 1.00 78.44 174 SER A C 1
ATOM 1374 O O . SER A 1 174 ? -55.883 -30.840 89.611 1.00 78.44 174 SER A O 1
ATOM 1376 N N . ALA A 1 175 ? -56.523 -29.334 88.082 1.00 80.00 175 ALA A N 1
ATOM 1377 C CA . ALA A 1 175 ? -55.392 -29.592 87.180 1.00 80.00 175 ALA A CA 1
ATOM 1378 C C . ALA A 1 175 ? -54.018 -29.400 87.863 1.00 80.00 175 ALA A C 1
ATOM 1380 O O . ALA A 1 175 ? -53.087 -30.159 87.603 1.00 80.00 175 ALA A O 1
ATOM 1381 N N . PHE A 1 176 ? -53.916 -28.443 88.794 1.00 82.69 176 PHE A N 1
ATOM 1382 C CA . PHE A 1 176 ? -52.732 -28.240 89.631 1.00 82.69 176 PHE A CA 1
ATOM 1383 C C . PHE A 1 176 ? -52.472 -29.423 90.578 1.00 82.69 176 PHE A C 1
ATOM 1385 O O . PHE A 1 176 ? -51.353 -29.923 90.637 1.00 82.69 176 PHE A O 1
ATOM 1392 N N . GLU A 1 177 ? -53.500 -29.910 91.282 1.00 81.31 177 GLU A N 1
ATOM 1393 C CA . GLU A 1 177 ? -53.380 -31.057 92.201 1.00 81.31 177 GLU A CA 1
ATOM 1394 C C . GLU A 1 177 ? -53.028 -32.362 91.471 1.00 81.31 177 GLU A C 1
ATOM 1396 O O . GLU A 1 177 ? -52.372 -33.229 92.040 1.00 81.31 177 GLU A O 1
ATOM 1401 N N . VAL A 1 178 ? -53.440 -32.509 90.209 1.00 84.06 178 VAL A N 1
ATOM 1402 C CA . VAL A 1 178 ? -53.018 -33.631 89.356 1.00 84.06 178 VAL A CA 1
ATOM 1403 C C . VAL A 1 178 ? -51.553 -33.476 88.931 1.00 84.06 178 VAL A C 1
ATOM 1405 O O . VAL A 1 178 ? -50.810 -34.454 88.920 1.00 84.06 178 VAL A O 1
ATOM 1408 N N . TRP A 1 179 ? -51.109 -32.259 88.611 1.00 87.06 179 TRP A N 1
ATOM 1409 C CA . TRP A 1 179 ? -49.721 -31.977 88.234 1.00 87.06 179 TRP A CA 1
ATOM 1410 C C . TRP A 1 179 ? -48.729 -32.178 89.391 1.00 87.06 179 TRP A C 1
ATOM 1412 O O . TRP A 1 179 ? -47.638 -32.703 89.164 1.00 87.06 179 TRP A O 1
ATOM 1422 N N . THR A 1 180 ? -49.100 -31.840 90.632 1.00 85.94 180 THR A N 1
ATOM 1423 C CA . THR A 1 180 ? -48.246 -32.059 91.818 1.00 85.94 180 THR A CA 1
ATOM 1424 C C . THR A 1 180 ? -48.114 -33.528 92.222 1.00 85.94 180 THR A C 1
ATOM 1426 O O . THR A 1 180 ? -47.137 -33.885 92.879 1.00 85.94 180 THR A O 1
ATOM 1429 N N . GLN A 1 181 ? -49.053 -34.390 91.813 1.00 86.06 181 GLN A N 1
ATOM 1430 C CA . GLN A 1 181 ? -48.966 -35.847 91.992 1.00 86.06 181 GLN A CA 1
ATOM 1431 C C . GLN A 1 181 ? -47.989 -36.518 91.014 1.00 86.06 181 GLN A C 1
ATOM 1433 O O . GLN A 1 181 ? -47.634 -37.679 91.212 1.00 86.06 181 GLN A O 1
ATOM 1438 N N . GLN A 1 182 ? -47.554 -35.815 89.963 1.00 85.44 182 GLN A N 1
ATOM 1439 C CA . GLN A 1 182 ? -46.534 -36.322 89.047 1.00 85.44 182 GLN A CA 1
ATOM 1440 C C . GLN A 1 182 ? -45.154 -36.326 89.719 1.00 85.44 182 GLN A C 1
ATOM 1442 O O . GLN A 1 182 ? -44.827 -35.471 90.549 1.00 85.44 182 GLN A O 1
ATOM 1447 N N . GLU A 1 183 ? -44.327 -37.298 89.341 1.00 85.00 183 GLU A N 1
ATOM 1448 C CA . GLU A 1 183 ? -42.985 -37.473 89.890 1.00 85.00 183 GLU A CA 1
ATOM 1449 C C . GLU A 1 183 ? -42.120 -36.220 89.646 1.00 85.00 183 GLU A C 1
ATOM 1451 O O . GLU A 1 183 ? -42.071 -35.685 88.540 1.00 85.00 183 GLU A O 1
ATOM 1456 N N . GLY A 1 184 ? -41.471 -35.709 90.700 1.00 83.12 184 GLY A N 1
ATOM 1457 C CA . GLY A 1 184 ? -40.655 -34.486 90.643 1.00 83.12 184 GLY A CA 1
ATOM 1458 C C . GLY A 1 184 ? -41.402 -33.159 90.868 1.00 83.12 184 GLY A C 1
ATOM 1459 O O . GLY A 1 184 ? -40.762 -32.102 90.873 1.00 83.12 184 GLY A O 1
ATOM 1460 N N . ASN A 1 185 ? -42.723 -33.183 91.099 1.00 87.25 185 ASN A N 1
ATOM 1461 C CA . ASN A 1 185 ? -43.533 -31.981 91.369 1.00 87.25 185 ASN A CA 1
ATOM 1462 C C . ASN A 1 185 ? -44.100 -31.896 92.799 1.00 87.25 185 ASN A C 1
ATOM 1464 O O . ASN A 1 185 ? -44.793 -30.931 93.131 1.00 87.25 185 ASN A O 1
ATOM 1468 N N . ALA A 1 186 ? -43.792 -32.869 93.660 1.00 85.50 186 ALA A N 1
ATOM 1469 C CA . ALA A 1 186 ? -44.232 -32.866 95.051 1.00 85.50 186 ALA A CA 1
ATOM 1470 C C . ALA A 1 186 ? -43.681 -31.640 95.810 1.00 85.50 186 ALA A C 1
ATOM 1472 O O . ALA A 1 186 ? -42.483 -31.367 95.780 1.00 85.50 186 ALA A O 1
ATOM 1473 N N . GLY A 1 187 ? -44.562 -30.904 96.496 1.00 83.19 187 GLY A N 1
ATOM 1474 C CA . GLY A 1 187 ? -44.207 -29.706 97.271 1.00 83.19 187 GLY A CA 1
ATOM 1475 C C . GLY A 1 187 ? -44.136 -28.394 96.477 1.00 83.19 187 GLY A C 1
ATOM 1476 O O . GLY A 1 187 ? -43.898 -27.351 97.081 1.00 83.19 187 GLY A O 1
ATOM 1477 N N . LYS A 1 188 ? -44.370 -28.421 95.158 1.00 85.69 188 LYS A N 1
ATOM 1478 C CA . LYS A 1 188 ? -44.454 -27.213 94.319 1.00 85.69 188 LYS A CA 1
ATOM 1479 C C . LYS A 1 188 ? -45.768 -26.459 94.532 1.00 85.69 188 LYS A C 1
ATOM 1481 O O . LYS A 1 188 ? -46.786 -27.056 94.886 1.00 85.69 188 LYS A O 1
ATOM 1486 N N . ILE A 1 189 ? -45.750 -25.150 94.298 1.00 83.56 189 ILE A N 1
ATOM 1487 C CA . ILE A 1 189 ? -46.894 -24.245 94.492 1.00 83.56 189 ILE A CA 1
ATOM 1488 C C . ILE A 1 189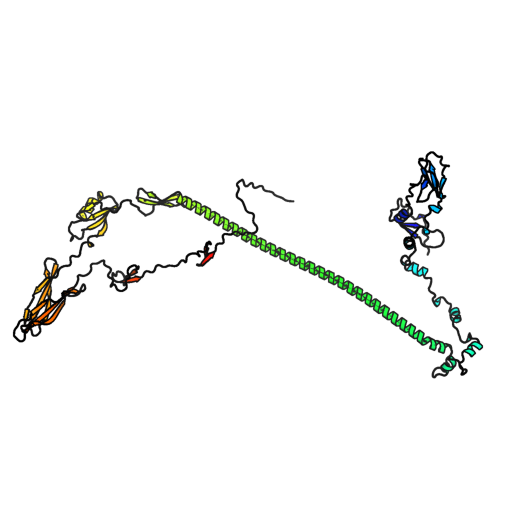 ? -47.568 -23.876 93.162 1.00 83.56 189 ILE A C 1
ATOM 1490 O O . ILE A 1 189 ? -47.062 -24.172 92.081 1.00 83.56 189 ILE A O 1
ATOM 1494 N N . VAL A 1 190 ? -48.730 -23.215 93.221 1.00 77.69 190 VAL A N 1
ATOM 1495 C CA . VAL A 1 190 ? -49.502 -22.837 92.019 1.00 77.69 190 VAL A CA 1
ATOM 1496 C C . VAL A 1 190 ? -48.698 -21.935 91.076 1.00 77.69 190 VAL A C 1
ATOM 1498 O O . VAL A 1 190 ? -48.830 -22.056 89.859 1.00 77.69 190 VAL A O 1
ATOM 1501 N N . ASP A 1 191 ? -47.828 -21.072 91.606 1.00 79.44 191 ASP A N 1
ATOM 1502 C CA . ASP A 1 191 ? -46.939 -20.252 90.778 1.00 79.44 191 ASP A CA 1
ATOM 1503 C C . ASP A 1 191 ? -45.941 -21.092 89.968 1.00 79.44 191 ASP A C 1
ATOM 1505 O O . ASP A 1 191 ? -45.700 -20.765 88.806 1.00 79.44 191 ASP A O 1
ATOM 1509 N N . ASP A 1 192 ? -45.441 -22.209 90.511 1.00 84.00 192 ASP A N 1
ATOM 1510 C CA . ASP A 1 192 ? -44.563 -23.131 89.776 1.00 84.00 192 ASP A CA 1
ATOM 1511 C C . ASP A 1 192 ? -45.314 -23.817 88.624 1.00 84.00 192 ASP A C 1
ATOM 1513 O O . ASP A 1 192 ? -44.765 -24.015 87.540 1.00 84.00 192 ASP A O 1
ATOM 1517 N N . TYR A 1 193 ? -46.592 -24.148 88.831 1.00 82.31 193 TYR A N 1
ATOM 1518 C CA . TYR A 1 193 ? -47.452 -24.729 87.796 1.00 82.31 193 TYR A CA 1
ATOM 1519 C C . TYR A 1 193 ? -47.792 -23.728 86.689 1.00 82.31 193 TYR A C 1
ATOM 1521 O O . TYR A 1 193 ? -47.740 -24.059 85.504 1.00 82.31 193 TYR A O 1
ATOM 1529 N N . LEU A 1 194 ? -48.102 -22.482 87.054 1.00 84.19 194 LEU A N 1
ATOM 1530 C CA . LEU A 1 194 ? -48.334 -21.414 86.083 1.00 84.19 194 LEU A CA 1
ATOM 1531 C C . LEU A 1 194 ? -47.054 -21.058 85.317 1.00 84.19 194 LEU A C 1
ATOM 1533 O O . LEU A 1 194 ? -47.141 -20.753 84.129 1.00 84.19 194 LEU A O 1
ATOM 1537 N N . ALA A 1 195 ? -45.884 -21.115 85.959 1.00 84.69 195 ALA A N 1
ATOM 1538 C CA . ALA A 1 195 ? -44.595 -20.981 85.286 1.00 84.69 195 ALA A CA 1
ATOM 1539 C C . ALA A 1 195 ? -44.374 -22.130 84.290 1.00 84.69 195 ALA A C 1
ATOM 1541 O O . ALA A 1 195 ? -44.068 -21.870 83.130 1.00 84.69 195 ALA A O 1
ATOM 1542 N N . TRP A 1 196 ? -44.642 -23.377 84.693 1.00 87.00 196 TRP A N 1
ATOM 1543 C CA . TRP A 1 196 ? -44.569 -24.546 83.811 1.00 87.00 196 TRP A CA 1
ATOM 1544 C C . TRP A 1 196 ? -45.497 -24.435 82.589 1.00 87.00 196 TRP A C 1
ATOM 1546 O O . TRP A 1 196 ? -45.063 -24.710 81.474 1.00 87.00 196 TRP A O 1
ATOM 1556 N N . LEU A 1 197 ? -46.739 -23.962 82.762 1.00 85.25 197 LEU A N 1
ATOM 1557 C CA . LEU A 1 197 ? -47.676 -23.734 81.650 1.00 85.25 197 LEU A CA 1
ATOM 1558 C C . LEU A 1 197 ? -47.220 -22.627 80.685 1.00 85.25 197 LEU A C 1
ATOM 1560 O O . LEU A 1 197 ? -47.522 -22.691 79.495 1.00 85.25 197 LEU A O 1
ATOM 1564 N N . ARG A 1 198 ? -46.518 -21.600 81.183 1.00 85.44 198 ARG A N 1
ATOM 1565 C CA . ARG A 1 198 ? -46.022 -20.475 80.368 1.00 85.44 198 ARG A CA 1
ATOM 1566 C C . ARG A 1 198 ? -44.684 -20.773 79.699 1.00 85.44 198 ARG A C 1
ATOM 1568 O O . ARG A 1 198 ? -44.406 -20.197 78.649 1.00 85.44 198 ARG A O 1
ATOM 1575 N N . GLN A 1 199 ? -43.894 -21.686 80.264 1.00 86.19 199 GLN A N 1
ATOM 1576 C CA . GLN A 1 199 ? -42.545 -22.014 79.808 1.00 86.19 199 GLN A CA 1
ATOM 1577 C C . GLN A 1 199 ? -42.456 -22.284 78.295 1.00 86.19 199 GLN A C 1
ATOM 1579 O O . GLN A 1 199 ? -41.592 -21.683 77.662 1.00 86.19 199 GLN A O 1
ATOM 1584 N N . PRO A 1 200 ? -43.352 -23.070 77.653 1.00 91.00 200 PRO A N 1
ATOM 1585 C CA . PRO A 1 200 ? -43.266 -23.311 76.211 1.00 91.00 200 PRO A CA 1
ATOM 1586 C C . PRO A 1 200 ? -43.399 -22.035 75.372 1.00 91.00 200 PRO A C 1
ATOM 1588 O O . PRO A 1 200 ? -42.723 -21.900 74.353 1.00 91.00 200 PRO A O 1
ATOM 1591 N N . ALA A 1 201 ? -44.251 -21.098 75.802 1.00 85.94 201 ALA A N 1
ATOM 1592 C CA . ALA A 1 201 ? -44.428 -19.810 75.138 1.00 85.94 201 ALA A CA 1
ATOM 1593 C C . ALA A 1 201 ? -43.220 -18.892 75.374 1.00 85.94 201 ALA A C 1
ATOM 1595 O O . ALA A 1 201 ? -42.758 -18.246 74.437 1.00 85.94 201 ALA A O 1
ATOM 1596 N N . THR A 1 202 ? -42.663 -18.880 76.589 1.00 86.88 202 THR A N 1
ATOM 1597 C CA . THR A 1 202 ? -41.446 -18.121 76.918 1.00 86.88 202 THR A CA 1
ATOM 1598 C C . THR A 1 202 ? -40.223 -18.645 76.161 1.00 86.88 202 THR A C 1
ATOM 1600 O O . THR A 1 202 ? -39.477 -17.858 75.585 1.00 86.88 202 THR A O 1
ATOM 1603 N N . ASP A 1 203 ? -40.049 -19.964 76.073 1.00 91.81 203 ASP A N 1
ATOM 1604 C CA . ASP A 1 203 ? -38.965 -20.589 75.310 1.00 91.81 203 ASP A CA 1
ATOM 1605 C C . ASP A 1 203 ? -39.131 -20.356 73.800 1.00 91.81 203 ASP A C 1
ATOM 1607 O O . ASP A 1 203 ? -38.147 -20.177 73.083 1.00 91.81 203 ASP A O 1
ATOM 1611 N N . ALA A 1 204 ? -40.369 -20.356 73.292 1.00 90.44 204 ALA A N 1
ATOM 1612 C CA . ALA A 1 204 ? -40.649 -20.029 71.896 1.00 90.44 204 ALA A CA 1
ATOM 1613 C C . ALA A 1 204 ? -40.349 -18.559 71.576 1.00 90.44 204 ALA A C 1
ATOM 1615 O O . ALA A 1 204 ? -39.742 -18.297 70.539 1.00 90.44 204 ALA A O 1
ATOM 1616 N N . ALA A 1 205 ? -40.716 -17.632 72.467 1.00 89.81 205 ALA A N 1
ATOM 1617 C CA . ALA A 1 205 ? -40.381 -16.215 72.340 1.00 89.81 205 ALA A CA 1
ATOM 1618 C C . ALA A 1 205 ? -38.861 -16.008 72.339 1.00 89.81 205 ALA A C 1
ATOM 1620 O O . ALA A 1 205 ? -38.331 -15.413 71.408 1.00 89.81 205 ALA A O 1
ATOM 1621 N N . LYS A 1 206 ? -38.142 -16.628 73.286 1.00 93.44 206 LYS A N 1
ATOM 1622 C CA . LYS A 1 206 ? -36.676 -16.561 73.340 1.00 93.44 206 LYS A CA 1
ATOM 1623 C C . LYS A 1 206 ? -36.020 -17.059 72.047 1.00 93.44 206 LYS A C 1
ATOM 1625 O O . LYS A 1 206 ? -35.147 -16.391 71.507 1.00 93.44 206 LYS A O 1
ATOM 1630 N N . ARG A 1 207 ? -36.465 -18.205 71.513 1.00 94.31 207 ARG A N 1
ATOM 1631 C CA . ARG A 1 207 ? -35.961 -18.723 70.225 1.00 94.31 207 ARG A CA 1
ATOM 1632 C C . ARG A 1 207 ? -36.268 -17.789 69.053 1.00 94.31 207 ARG A C 1
ATOM 1634 O O . ARG A 1 207 ? -35.500 -17.757 68.096 1.00 94.31 207 ARG A O 1
ATOM 1641 N N . ALA A 1 208 ? -37.406 -17.096 69.079 1.00 92.31 208 ALA A N 1
ATOM 1642 C CA . ALA A 1 208 ? -37.753 -16.124 68.049 1.00 92.31 208 ALA A CA 1
ATOM 1643 C C . ALA A 1 208 ? -36.836 -14.896 68.122 1.00 92.31 208 ALA A C 1
ATOM 1645 O O . ALA A 1 208 ? -36.311 -14.489 67.089 1.00 92.31 208 ALA A O 1
ATOM 1646 N N . ASP A 1 209 ? -36.574 -14.380 69.324 1.00 92.62 209 ASP A N 1
ATOM 1647 C CA . ASP A 1 209 ? -35.655 -13.258 69.544 1.00 92.62 209 ASP A CA 1
ATOM 1648 C C . ASP A 1 209 ? -34.227 -13.608 69.101 1.00 92.62 209 ASP A C 1
ATOM 1650 O O . ASP A 1 209 ? -33.612 -12.854 68.350 1.00 92.62 209 ASP A O 1
ATOM 1654 N N . GLU A 1 210 ? -33.725 -14.790 69.476 1.00 95.06 210 GLU A N 1
ATOM 1655 C CA . GLU A 1 210 ? -32.406 -15.288 69.051 1.00 95.06 210 GLU A CA 1
ATOM 1656 C C . GLU A 1 210 ? -32.293 -15.366 67.517 1.00 95.06 210 GLU A C 1
ATOM 1658 O O . GLU A 1 210 ? -31.307 -14.908 66.940 1.00 95.06 210 GLU A O 1
ATOM 1663 N N . LYS A 1 211 ? -33.328 -15.876 66.832 1.00 95.75 211 LYS A N 1
ATOM 1664 C CA . LYS A 1 211 ? -33.362 -15.910 65.360 1.00 95.75 211 LYS A CA 1
ATOM 1665 C C . LYS A 1 211 ? -33.432 -14.520 64.737 1.00 95.75 211 LYS A C 1
ATOM 1667 O O . LYS A 1 211 ? -32.814 -14.299 63.703 1.00 95.75 211 LYS A O 1
ATOM 1672 N N . MET A 1 212 ? -34.182 -13.596 65.332 1.00 94.88 212 MET A N 1
ATOM 1673 C CA . MET A 1 212 ? -34.278 -12.222 64.835 1.00 94.88 212 MET A CA 1
ATOM 1674 C C . MET A 1 212 ? -32.943 -11.486 64.944 1.00 94.88 212 MET A C 1
ATOM 1676 O O . MET A 1 212 ? -32.579 -10.764 64.017 1.00 94.88 212 MET A O 1
ATOM 1680 N N . VAL A 1 213 ? -32.194 -11.704 66.029 1.00 95.38 213 VAL A N 1
ATOM 1681 C CA . VAL A 1 213 ? -30.825 -11.186 66.172 1.00 95.38 213 VAL A CA 1
ATOM 1682 C C . VAL A 1 213 ? -29.928 -11.753 65.075 1.00 95.38 213 VAL A C 1
ATOM 1684 O O . VAL A 1 213 ? -29.301 -10.978 64.358 1.00 95.38 213 VAL A O 1
ATOM 1687 N N . GLN A 1 214 ? -29.944 -13.074 64.870 1.00 96.44 214 GLN A N 1
ATOM 1688 C CA . GLN A 1 214 ? -29.142 -13.714 63.824 1.00 96.44 214 GLN A CA 1
ATOM 1689 C C . GLN A 1 214 ? -29.476 -13.172 62.423 1.00 96.44 214 GLN A C 1
ATOM 1691 O O . GLN A 1 214 ? -28.577 -12.822 61.665 1.00 96.44 214 GLN A O 1
ATOM 1696 N N . ILE A 1 215 ? -30.764 -13.031 62.090 1.00 96.12 215 ILE A N 1
ATOM 1697 C CA . ILE A 1 215 ? -31.201 -12.449 60.810 1.00 96.12 215 ILE A CA 1
ATOM 1698 C C . ILE A 1 215 ? -30.695 -11.008 60.671 1.00 96.12 215 ILE A C 1
ATOM 1700 O O . ILE A 1 215 ? -30.251 -10.612 59.597 1.00 96.12 215 ILE A O 1
ATOM 1704 N N . SER A 1 216 ? -30.743 -10.213 61.741 1.00 95.12 216 SER A N 1
ATOM 1705 C CA . SER A 1 216 ? -30.249 -8.833 61.719 1.00 95.12 216 SER A CA 1
ATOM 1706 C C . SER A 1 216 ? -28.740 -8.760 61.462 1.00 95.12 216 SER A C 1
ATOM 1708 O O . SER A 1 216 ? -28.283 -7.873 60.735 1.00 95.12 216 SER A O 1
ATOM 1710 N N . GLU A 1 217 ? -27.963 -9.673 62.045 1.00 96.44 217 GLU A N 1
ATOM 1711 C CA . GLU A 1 217 ? -26.518 -9.781 61.817 1.00 96.44 217 GLU A CA 1
ATOM 1712 C C . GLU A 1 217 ? -26.214 -10.213 60.376 1.00 96.44 217 GLU A C 1
ATOM 1714 O O . GLU A 1 217 ? -25.441 -9.542 59.690 1.00 96.44 217 GLU A O 1
ATOM 1719 N N . GLU A 1 218 ? -26.890 -11.252 59.876 1.00 97.31 218 GLU A N 1
ATOM 1720 C CA . GLU A 1 218 ? -26.749 -11.734 58.494 1.00 97.31 218 GLU A CA 1
ATOM 1721 C C . GLU A 1 218 ? -27.103 -10.646 57.470 1.00 97.31 218 GLU A C 1
ATOM 1723 O O . GLU A 1 218 ? -26.357 -10.425 56.518 1.00 97.31 218 GLU A O 1
ATOM 1728 N N . VAL A 1 219 ? -28.195 -9.902 57.683 1.00 96.50 219 VAL A N 1
ATOM 1729 C CA . VAL A 1 219 ? -28.597 -8.782 56.812 1.00 96.50 219 VAL A CA 1
ATOM 1730 C C . VAL A 1 219 ? -27.572 -7.647 56.847 1.00 96.50 219 VAL A C 1
ATOM 1732 O O . VAL A 1 219 ? -27.288 -7.036 55.814 1.00 96.50 219 VAL A O 1
ATOM 1735 N N . SER A 1 220 ? -26.996 -7.357 58.016 1.00 95.75 220 SER A N 1
ATOM 1736 C CA . SER A 1 220 ? -25.963 -6.323 58.154 1.00 95.75 220 SER A CA 1
ATOM 1737 C C . SER A 1 220 ? -24.677 -6.711 57.423 1.00 95.75 220 SER A C 1
ATOM 1739 O O . SER A 1 220 ? -24.069 -5.867 56.756 1.00 95.75 220 SER A O 1
ATOM 1741 N N . GLN A 1 221 ? -24.299 -7.990 57.488 1.00 96.06 221 GLN A N 1
ATOM 1742 C CA . GLN A 1 221 ? -23.171 -8.515 56.729 1.00 96.06 221 GLN A CA 1
ATOM 1743 C C . GLN A 1 221 ? -23.450 -8.458 55.224 1.00 96.06 221 GLN A C 1
ATOM 1745 O O . GLN A 1 221 ? -22.661 -7.866 54.494 1.00 96.06 221 GLN A O 1
ATOM 1750 N N . LEU A 1 222 ? -24.620 -8.932 54.775 1.00 97.75 222 LEU A N 1
ATOM 1751 C C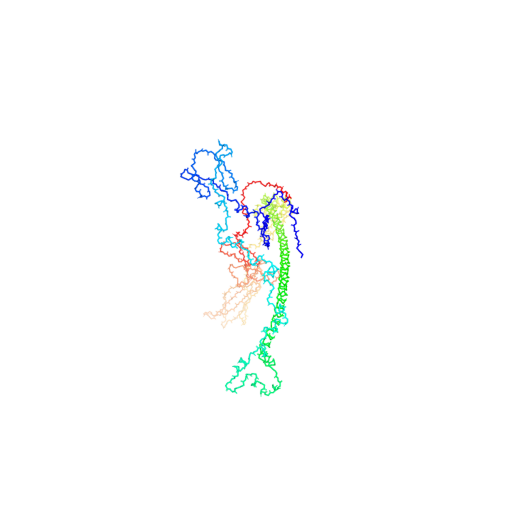A . LEU A 1 222 ? -25.008 -8.893 53.360 1.00 97.75 222 LEU A CA 1
ATOM 1752 C C . LEU A 1 222 ? -24.951 -7.475 52.782 1.00 97.75 222 LEU A C 1
ATOM 1754 O O . LEU A 1 222 ? -24.522 -7.269 51.650 1.00 97.75 222 LEU A O 1
ATOM 1758 N N . LYS A 1 223 ? -25.394 -6.481 53.560 1.00 97.50 223 LYS A N 1
ATOM 1759 C CA . LYS A 1 223 ? -25.334 -5.074 53.158 1.00 97.50 223 LYS A CA 1
ATOM 1760 C C . LYS A 1 223 ? -23.890 -4.601 52.986 1.00 97.50 223 LYS A C 1
ATOM 1762 O O . LYS A 1 223 ? -23.607 -3.840 52.065 1.00 97.50 223 LYS A O 1
ATOM 1767 N N . THR A 1 224 ? -22.997 -5.030 53.871 1.00 96.62 224 THR A N 1
ATOM 1768 C CA . THR A 1 224 ? -21.572 -4.683 53.816 1.00 96.62 224 THR A CA 1
ATOM 1769 C C . THR A 1 224 ? -20.896 -5.329 52.609 1.00 96.62 224 THR A C 1
ATOM 1771 O O . THR A 1 224 ? -20.179 -4.648 51.874 1.00 96.62 224 THR A O 1
ATOM 1774 N N . ASP A 1 225 ? -21.185 -6.605 52.358 1.00 97.44 225 ASP A N 1
ATOM 1775 C CA . ASP A 1 225 ? -20.662 -7.349 51.211 1.00 97.44 225 ASP A CA 1
ATOM 1776 C C . ASP A 1 225 ? -21.151 -6.721 49.901 1.00 97.44 225 ASP A C 1
ATOM 1778 O O . ASP A 1 225 ? -20.345 -6.387 49.039 1.00 97.44 225 ASP A O 1
ATOM 1782 N N . PHE A 1 226 ? -22.449 -6.410 49.801 1.00 97.56 226 PHE A N 1
ATOM 1783 C CA . PHE A 1 226 ? -23.020 -5.744 48.628 1.00 97.56 226 PHE A CA 1
ATOM 1784 C C . PHE A 1 226 ? -22.359 -4.391 48.332 1.00 97.56 226 PHE A C 1
ATOM 1786 O O . PHE A 1 226 ? -22.093 -4.065 47.177 1.00 97.56 226 PHE A O 1
ATOM 1793 N N . VAL A 1 227 ? -22.089 -3.585 49.363 1.00 97.69 227 VAL A N 1
ATOM 1794 C CA . VAL A 1 227 ? -21.407 -2.292 49.191 1.00 97.69 227 VAL A CA 1
ATOM 1795 C C . VAL A 1 227 ? -19.960 -2.491 48.740 1.00 97.69 227 VAL A C 1
ATOM 1797 O O . VAL A 1 227 ? -19.484 -1.748 47.883 1.00 97.69 227 VAL A O 1
ATOM 1800 N N . THR A 1 228 ? -19.269 -3.488 49.291 1.00 97.62 228 THR A N 1
ATOM 1801 C CA . THR A 1 228 ? -17.896 -3.835 48.901 1.00 97.62 228 THR A CA 1
ATOM 1802 C C . THR A 1 228 ? -17.840 -4.269 47.439 1.00 97.62 228 THR A C 1
ATOM 1804 O O . THR A 1 228 ? -17.091 -3.678 46.662 1.00 97.62 228 THR A O 1
ATOM 1807 N N . ASP A 1 229 ? -18.696 -5.208 47.040 1.00 97.75 229 ASP A N 1
ATOM 1808 C CA . ASP A 1 229 ? -18.775 -5.714 45.669 1.00 97.75 229 ASP A CA 1
ATOM 1809 C C . ASP A 1 229 ? -19.133 -4.600 44.678 1.00 97.75 229 ASP A C 1
ATOM 1811 O O . ASP A 1 229 ? -18.527 -4.488 43.613 1.00 97.75 229 ASP A O 1
ATOM 1815 N N . ALA A 1 230 ? -20.079 -3.723 45.036 1.00 97.38 230 ALA A N 1
ATOM 1816 C CA . ALA A 1 230 ? -20.464 -2.594 44.192 1.00 97.38 230 ALA A CA 1
ATOM 1817 C C . ALA A 1 230 ? -19.316 -1.590 43.995 1.00 97.38 230 ALA A C 1
ATOM 1819 O O . ALA A 1 230 ? -19.141 -1.056 42.896 1.00 97.38 230 ALA A O 1
ATOM 1820 N N . ASN A 1 231 ? -18.527 -1.331 45.041 1.00 97.00 231 ASN A N 1
ATOM 1821 C CA . ASN A 1 231 ? -17.359 -0.460 44.944 1.00 97.00 231 ASN A CA 1
ATOM 1822 C C . ASN A 1 231 ? -16.250 -1.103 44.106 1.00 97.00 231 ASN A C 1
ATOM 1824 O O . ASN A 1 231 ? -15.699 -0.429 43.237 1.00 97.00 231 ASN A O 1
ATOM 1828 N N . GLN A 1 232 ? -15.983 -2.399 44.296 1.00 96.94 232 GLN A N 1
ATOM 1829 C CA . GLN A 1 232 ? -15.000 -3.128 43.494 1.00 96.94 232 GLN A CA 1
ATOM 1830 C C . GLN A 1 232 ? -15.386 -3.125 42.013 1.00 96.94 232 GLN A C 1
ATOM 1832 O O . GLN A 1 232 ? -14.576 -2.770 41.164 1.00 96.94 232 GLN A O 1
ATOM 1837 N N . LEU A 1 233 ? -16.653 -3.414 41.695 1.00 97.81 233 LEU A N 1
ATOM 1838 C CA . LEU A 1 233 ? -17.149 -3.399 40.318 1.00 97.81 233 LEU A CA 1
ATOM 1839 C C . LEU A 1 233 ? -16.981 -2.017 39.662 1.00 97.81 233 LEU A C 1
ATOM 1841 O O . LEU A 1 233 ? -16.681 -1.912 38.473 1.00 97.81 233 LEU A O 1
ATOM 1845 N N . LYS A 1 234 ? -17.171 -0.941 40.434 1.00 97.31 234 LYS A N 1
ATOM 1846 C CA . LYS A 1 234 ? -16.969 0.432 39.963 1.00 97.31 234 LYS A CA 1
ATOM 1847 C C . LYS A 1 234 ? -15.496 0.722 39.667 1.00 97.31 234 LYS A C 1
ATOM 1849 O O . LYS A 1 234 ? -15.206 1.369 38.657 1.00 97.31 234 LYS A O 1
ATOM 1854 N N . GLU A 1 235 ? -14.584 0.276 40.527 1.00 96.94 235 GLU A N 1
ATOM 1855 C CA . GLU A 1 235 ? -13.142 0.400 40.294 1.00 96.94 235 GLU A CA 1
ATOM 1856 C C . GLU A 1 235 ? -12.718 -0.409 39.068 1.00 96.94 235 GLU A C 1
ATOM 1858 O O . GLU A 1 235 ? -12.135 0.162 38.149 1.00 96.94 235 GLU A O 1
ATOM 1863 N N . ASP A 1 236 ? -13.130 -1.674 38.976 1.00 96.88 236 ASP A N 1
ATOM 1864 C CA . ASP A 1 236 ? -12.831 -2.557 37.846 1.00 96.88 236 ASP A CA 1
ATOM 1865 C C . ASP A 1 236 ? -13.321 -1.965 36.517 1.00 96.88 236 ASP A C 1
ATOM 1867 O O . ASP A 1 236 ? -12.599 -1.977 35.514 1.00 96.88 236 ASP A O 1
ATOM 1871 N N . PHE A 1 237 ? -14.533 -1.397 36.500 1.00 96.69 237 PHE A N 1
ATOM 1872 C CA . PHE A 1 237 ? -15.081 -0.724 35.322 1.00 96.69 237 PHE A CA 1
ATOM 1873 C C . PHE A 1 237 ? -14.272 0.525 34.949 1.00 96.69 237 PHE A C 1
ATOM 1875 O O . PHE A 1 237 ? -14.020 0.774 33.768 1.00 96.69 237 PHE A O 1
ATOM 1882 N N . THR A 1 238 ? -13.833 1.295 35.947 1.00 96.50 238 THR A N 1
ATOM 1883 C CA . THR A 1 238 ? -13.014 2.496 35.737 1.00 96.50 238 THR A CA 1
ATOM 1884 C C . THR A 1 238 ? -11.644 2.126 35.169 1.00 96.50 238 THR A C 1
ATOM 1886 O O . THR A 1 238 ? -11.260 2.647 34.123 1.00 96.50 238 THR A O 1
ATOM 1889 N N . SER A 1 239 ? -10.948 1.171 35.789 1.00 97.00 239 SER A N 1
ATOM 1890 C CA . SER A 1 239 ? -9.639 0.689 35.340 1.00 97.00 239 SER A CA 1
ATOM 1891 C C . SER A 1 239 ? -9.702 0.049 33.954 1.00 97.00 239 SER A C 1
ATOM 1893 O O . SER A 1 239 ? -8.843 0.314 33.116 1.00 97.00 239 SER A O 1
ATOM 1895 N N . SER A 1 240 ? -10.747 -0.736 33.671 1.00 97.06 240 SER A N 1
ATOM 1896 C CA . SER A 1 240 ? -10.962 -1.312 32.337 1.00 97.06 240 SER A CA 1
ATOM 1897 C C . SER A 1 240 ? -11.172 -0.223 31.284 1.00 97.06 240 SER A C 1
ATOM 1899 O O . SER A 1 240 ? -10.601 -0.292 30.196 1.00 97.06 240 SER A O 1
ATOM 1901 N N . GLY A 1 241 ? -11.962 0.807 31.607 1.00 97.06 241 GLY A N 1
ATOM 1902 C CA . GLY A 1 241 ? -12.180 1.952 30.727 1.00 97.06 241 GLY A CA 1
ATOM 1903 C C . GLY A 1 241 ? -10.903 2.750 30.455 1.00 97.06 241 GLY A C 1
ATOM 1904 O O . GLY A 1 241 ? -10.691 3.203 29.331 1.00 97.06 241 GLY A O 1
ATOM 1905 N N . GLU A 1 242 ? -10.037 2.902 31.455 1.00 97.50 242 GLU A N 1
ATOM 1906 C CA . GLU A 1 242 ? -8.758 3.601 31.323 1.00 97.50 242 GLU A CA 1
ATOM 1907 C C . GLU A 1 242 ? -7.745 2.803 30.492 1.00 97.50 242 GLU A C 1
ATOM 1909 O O . GLU A 1 242 ? -7.140 3.357 29.573 1.00 97.50 242 GLU A O 1
ATOM 1914 N N . LEU A 1 243 ? -7.661 1.485 30.703 1.00 97.56 243 LEU A N 1
ATOM 1915 C CA . LEU A 1 243 ? -6.843 0.589 29.881 1.00 97.56 243 LEU A CA 1
ATOM 1916 C C . LEU A 1 243 ? -7.269 0.626 28.405 1.00 97.56 243 LEU A C 1
ATOM 1918 O O . LEU A 1 243 ? -6.424 0.748 27.521 1.00 97.56 243 LEU A O 1
ATOM 1922 N N . LEU A 1 244 ? -8.577 0.578 28.132 1.00 97.62 244 LEU A N 1
ATOM 1923 C CA . LEU A 1 244 ? -9.124 0.696 26.775 1.00 97.62 244 LEU A CA 1
ATOM 1924 C C . LEU A 1 244 ? -8.759 2.034 26.119 1.00 97.62 244 LEU A C 1
ATOM 1926 O O . LEU A 1 244 ? -8.427 2.069 24.935 1.00 97.62 244 LEU A O 1
ATOM 1930 N N . ARG A 1 245 ? -8.794 3.139 26.874 1.00 97.19 245 ARG A N 1
ATOM 1931 C CA . ARG A 1 245 ? -8.387 4.463 26.372 1.00 97.19 245 ARG A CA 1
ATOM 1932 C C . ARG A 1 245 ? -6.900 4.517 26.050 1.00 97.19 245 ARG A C 1
ATOM 1934 O O . ARG A 1 245 ? -6.540 5.076 25.018 1.00 97.19 245 ARG A O 1
ATOM 1941 N N . GLN A 1 246 ? -6.061 3.931 26.899 1.00 97.31 246 GLN A N 1
ATOM 1942 C CA . GLN A 1 246 ? -4.624 3.858 26.663 1.00 97.31 246 GLN A CA 1
ATOM 1943 C C . GLN A 1 246 ? -4.311 3.029 25.412 1.00 97.31 246 GLN A C 1
ATOM 1945 O O . GLN A 1 246 ? -3.620 3.511 24.520 1.00 97.31 246 GLN A O 1
ATOM 1950 N N . GLN A 1 247 ? -4.896 1.834 25.296 1.00 97.56 247 GLN A N 1
ATOM 1951 C CA . GLN A 1 247 ? -4.731 0.977 24.119 1.00 97.56 247 GLN A CA 1
ATOM 1952 C C . GLN A 1 247 ? -5.182 1.675 22.831 1.00 97.56 247 GLN A C 1
ATOM 1954 O O . GLN A 1 247 ? -4.527 1.556 21.798 1.00 97.56 247 GLN A O 1
ATOM 1959 N N . LEU A 1 248 ? -6.287 2.428 22.885 1.00 97.50 248 LEU A N 1
ATOM 1960 C CA . LEU A 1 248 ? -6.773 3.183 21.734 1.00 97.50 248 LEU A CA 1
ATOM 1961 C C . LEU A 1 248 ? -5.818 4.324 21.351 1.00 97.50 248 LEU A C 1
ATOM 1963 O O . LEU A 1 248 ? -5.603 4.554 20.163 1.00 97.50 248 LEU A O 1
ATOM 1967 N N . ALA A 1 249 ? -5.240 5.021 22.332 1.00 97.56 249 ALA A N 1
ATOM 1968 C CA . ALA A 1 249 ? -4.267 6.085 22.093 1.00 97.56 249 ALA A CA 1
ATOM 1969 C C . ALA A 1 249 ? -2.970 5.542 21.472 1.00 97.56 249 ALA A C 1
ATOM 1971 O O . ALA A 1 249 ? -2.512 6.074 20.464 1.00 97.56 249 ALA A O 1
ATOM 1972 N N . GLU A 1 250 ? -2.434 4.445 22.013 1.00 97.56 250 GLU A N 1
ATOM 1973 C CA . GLU A 1 250 ? -1.242 3.768 21.483 1.00 97.56 250 GLU A CA 1
ATOM 1974 C C . GLU A 1 250 ? -1.478 3.254 20.054 1.00 97.56 250 GLU A C 1
ATOM 1976 O O . GLU A 1 250 ? -0.653 3.464 19.163 1.00 97.56 250 GLU A O 1
ATOM 1981 N N . ALA A 1 251 ? -2.639 2.641 19.795 1.00 97.62 251 ALA A N 1
ATOM 1982 C CA . ALA A 1 251 ? -3.008 2.194 18.454 1.00 97.62 251 ALA A CA 1
ATOM 1983 C C . ALA A 1 251 ? -3.133 3.367 17.467 1.00 97.62 251 ALA A C 1
ATOM 1985 O O . ALA A 1 251 ? -2.671 3.266 16.329 1.00 97.62 251 ALA A O 1
ATOM 1986 N N . ALA A 1 252 ? -3.731 4.485 17.890 1.00 97.25 252 ALA A N 1
ATOM 1987 C CA . ALA A 1 252 ? -3.859 5.680 17.061 1.00 97.25 252 ALA A CA 1
ATOM 1988 C C . ALA A 1 252 ? -2.493 6.302 16.734 1.00 97.25 252 ALA A C 1
ATOM 1990 O O . ALA A 1 252 ? -2.248 6.674 15.585 1.00 97.25 252 ALA A O 1
ATOM 1991 N N . GLU A 1 253 ? -1.588 6.374 17.713 1.00 97.81 253 GLU A N 1
ATOM 1992 C CA . GLU A 1 253 ? -0.225 6.868 17.510 1.00 97.81 253 GLU A CA 1
ATOM 1993 C C . GLU A 1 253 ? 0.545 5.977 16.530 1.00 97.81 253 GLU A C 1
ATOM 1995 O O . GLU A 1 253 ? 1.102 6.483 15.554 1.00 97.81 253 GLU A O 1
ATOM 2000 N N . GLN A 1 254 ? 0.478 4.654 16.706 1.00 97.56 254 GLN A N 1
ATOM 2001 C CA . GLN A 1 254 ? 1.122 3.695 15.810 1.00 97.56 254 GLN A CA 1
ATOM 2002 C C . GLN A 1 254 ? 0.621 3.825 14.365 1.00 97.56 254 GLN A C 1
ATOM 2004 O O . GLN A 1 254 ? 1.424 3.833 13.428 1.00 97.56 254 GLN A O 1
ATOM 2009 N N . VAL A 1 255 ? -0.698 3.945 14.170 1.00 97.88 255 VAL A N 1
ATOM 2010 C CA . VAL A 1 255 ? -1.291 4.166 12.842 1.00 97.88 255 VAL A CA 1
ATOM 2011 C C . VAL A 1 255 ? -0.783 5.474 12.240 1.00 97.88 255 VAL A C 1
ATOM 2013 O O . VAL A 1 255 ? -0.400 5.498 11.071 1.00 97.88 255 VAL A O 1
ATOM 2016 N N . ASN A 1 256 ? -0.719 6.546 13.030 1.00 97.38 256 ASN A N 1
ATOM 2017 C CA . ASN A 1 256 ? -0.252 7.843 12.555 1.00 97.38 256 ASN A CA 1
ATOM 2018 C C . ASN A 1 256 ? 1.239 7.820 12.167 1.00 97.38 256 ASN A C 1
ATOM 2020 O O . ASN A 1 256 ? 1.624 8.384 11.139 1.00 97.38 256 ASN A O 1
ATOM 2024 N N . THR A 1 257 ? 2.083 7.131 12.943 1.00 97.38 257 THR A N 1
ATOM 2025 C CA . THR A 1 257 ? 3.504 6.939 12.616 1.00 97.38 257 THR A CA 1
ATOM 2026 C C . THR A 1 257 ? 3.677 6.136 11.327 1.00 97.38 257 THR A C 1
ATOM 2028 O O . THR A 1 257 ? 4.446 6.547 10.454 1.00 97.38 257 THR A O 1
ATOM 2031 N N . ASN A 1 258 ? 2.935 5.034 11.173 1.00 97.50 258 ASN A N 1
ATOM 2032 C CA . ASN A 1 258 ? 2.983 4.203 9.969 1.00 97.50 258 ASN A CA 1
ATOM 2033 C C . ASN A 1 258 ? 2.558 5.002 8.733 1.00 97.50 258 ASN A C 1
ATOM 2035 O O . ASN A 1 258 ? 3.300 5.052 7.753 1.00 97.50 258 ASN A O 1
ATOM 2039 N N . LEU A 1 259 ? 1.422 5.702 8.810 1.00 98.00 259 LEU A N 1
ATOM 2040 C CA . LEU A 1 259 ? 0.912 6.513 7.706 1.00 98.00 259 LEU A CA 1
ATOM 2041 C C . LEU A 1 259 ? 1.898 7.623 7.321 1.00 98.00 259 LEU A C 1
ATOM 2043 O O . LEU A 1 259 ? 2.157 7.844 6.142 1.00 98.00 259 LEU A O 1
ATOM 2047 N N . THR A 1 260 ? 2.505 8.288 8.306 1.00 97.81 260 THR A N 1
ATOM 2048 C CA . THR A 1 260 ? 3.524 9.319 8.055 1.00 97.81 260 THR A CA 1
ATOM 2049 C C . THR A 1 260 ? 4.749 8.736 7.344 1.00 97.81 260 THR A C 1
ATOM 2051 O O . THR A 1 260 ? 5.287 9.351 6.422 1.00 97.81 260 THR A O 1
ATOM 2054 N N . SER A 1 261 ? 5.197 7.543 7.747 1.00 97.50 261 SER A N 1
ATOM 2055 C CA . SER A 1 261 ? 6.322 6.857 7.108 1.00 97.50 261 SER A CA 1
ATOM 2056 C C . SER A 1 261 ? 6.006 6.469 5.660 1.00 97.50 261 SER A C 1
ATOM 2058 O O . SER A 1 261 ? 6.800 6.770 4.767 1.00 97.50 261 SER A O 1
ATOM 2060 N N . GLU A 1 262 ? 4.831 5.886 5.414 1.00 98.00 262 GLU A N 1
ATOM 2061 C CA . GLU A 1 262 ? 4.370 5.513 4.072 1.00 98.00 262 GLU A CA 1
ATOM 2062 C C . GLU A 1 262 ? 4.233 6.731 3.155 1.00 98.00 262 GLU A C 1
ATOM 2064 O O . GLU A 1 262 ? 4.730 6.712 2.029 1.00 98.00 262 GLU A O 1
ATOM 2069 N N . VAL A 1 263 ? 3.638 7.823 3.646 1.00 98.06 263 VAL A N 1
ATOM 2070 C CA . VAL A 1 263 ? 3.503 9.077 2.890 1.00 98.06 263 VAL A CA 1
ATOM 2071 C C . VAL A 1 263 ? 4.871 9.642 2.514 1.00 98.06 263 VAL A C 1
ATOM 2073 O O . VAL A 1 263 ? 5.075 10.037 1.366 1.00 98.06 263 VAL A O 1
ATOM 2076 N N . ASN A 1 264 ? 5.835 9.647 3.438 1.00 97.62 264 ASN A N 1
ATOM 2077 C CA . ASN A 1 264 ? 7.188 10.124 3.146 1.00 97.62 264 ASN A CA 1
ATOM 2078 C C . ASN A 1 264 ? 7.913 9.228 2.130 1.00 97.62 264 ASN A C 1
ATOM 2080 O O . ASN A 1 264 ? 8.599 9.741 1.243 1.00 97.62 264 ASN A O 1
ATOM 2084 N N . ALA A 1 265 ? 7.739 7.907 2.215 1.00 97.69 265 ALA A N 1
ATOM 2085 C CA . ALA A 1 265 ? 8.305 6.971 1.247 1.00 97.69 265 ALA A CA 1
ATOM 2086 C C . ALA A 1 265 ? 7.700 7.165 -0.154 1.00 97.69 265 ALA A C 1
ATOM 2088 O O . ALA A 1 265 ? 8.438 7.235 -1.138 1.00 97.69 265 ALA A O 1
ATOM 2089 N N . LEU A 1 266 ? 6.374 7.311 -0.246 1.00 97.81 266 LEU A N 1
ATOM 2090 C CA . LEU A 1 266 ? 5.670 7.590 -1.500 1.00 97.81 266 LEU A CA 1
ATOM 2091 C C . LEU A 1 266 ? 6.079 8.937 -2.094 1.00 97.81 266 LEU A C 1
ATOM 2093 O O . LEU A 1 266 ? 6.298 9.031 -3.299 1.00 97.81 266 LEU A O 1
ATOM 2097 N N . LYS A 1 267 ? 6.244 9.964 -1.255 1.00 97.88 267 LYS A N 1
ATOM 2098 C CA . LYS A 1 267 ? 6.748 11.270 -1.685 1.00 97.88 267 LYS A CA 1
ATOM 2099 C C . LYS A 1 267 ? 8.140 11.147 -2.309 1.00 97.88 267 LYS A C 1
ATOM 2101 O O . LYS A 1 267 ? 8.349 11.655 -3.406 1.00 97.88 267 LYS A O 1
ATOM 2106 N N . GLY A 1 268 ? 9.056 10.422 -1.662 1.00 96.62 268 GLY A N 1
ATOM 2107 C CA . GLY A 1 268 ? 10.396 10.183 -2.204 1.00 96.62 268 GLY A CA 1
ATOM 2108 C C . GLY A 1 268 ? 10.377 9.429 -3.539 1.00 96.62 268 GLY A C 1
ATOM 2109 O O . GLY A 1 268 ? 11.094 9.797 -4.467 1.00 96.62 268 GLY A O 1
ATOM 2110 N N . GLN A 1 269 ? 9.515 8.415 -3.675 1.00 97.56 269 GLN A N 1
ATOM 2111 C CA . GLN A 1 269 ? 9.330 7.698 -4.945 1.00 97.56 269 GLN A CA 1
ATOM 2112 C C . GLN A 1 269 ? 8.777 8.616 -6.044 1.00 97.56 269 GLN A C 1
ATOM 2114 O O . GLN A 1 269 ? 9.277 8.597 -7.167 1.00 97.56 269 GLN A O 1
ATOM 2119 N N . ALA A 1 270 ? 7.785 9.450 -5.725 1.00 96.69 270 ALA A N 1
ATOM 2120 C CA . ALA A 1 270 ? 7.207 10.393 -6.675 1.00 96.69 270 ALA A CA 1
ATOM 2121 C C . ALA A 1 270 ? 8.241 11.424 -7.158 1.00 96.69 270 ALA A C 1
ATOM 2123 O O . ALA A 1 270 ? 8.337 11.685 -8.356 1.00 96.69 270 ALA A O 1
ATOM 2124 N N . GLU A 1 271 ? 9.053 11.972 -6.250 1.00 97.75 271 GLU A N 1
ATOM 2125 C CA . GLU A 1 271 ? 10.131 12.910 -6.590 1.00 97.75 271 GLU A CA 1
ATOM 2126 C C . GLU A 1 271 ? 11.182 12.270 -7.513 1.00 97.75 271 GLU A C 1
ATOM 2128 O O . GLU A 1 271 ? 11.602 12.895 -8.492 1.00 97.75 271 GLU A O 1
ATOM 2133 N N . ALA A 1 272 ? 11.558 11.009 -7.264 1.00 97.00 272 ALA A N 1
ATOM 2134 C CA . ALA A 1 272 ? 12.474 10.263 -8.127 1.00 97.00 272 ALA A CA 1
ATOM 2135 C C . ALA A 1 272 ? 11.897 10.056 -9.537 1.00 97.00 272 ALA A C 1
ATOM 2137 O O . ALA A 1 272 ? 12.552 10.392 -10.524 1.00 97.00 272 ALA A O 1
ATOM 2138 N N . VAL A 1 273 ? 10.642 9.604 -9.636 1.00 97.56 273 VAL A N 1
ATOM 2139 C CA . VAL A 1 273 ? 9.954 9.401 -10.923 1.00 97.56 273 VAL A CA 1
ATOM 2140 C C . VAL A 1 273 ? 9.847 10.707 -11.711 1.00 97.56 273 VAL A C 1
ATOM 2142 O O . VAL A 1 273 ? 10.088 10.723 -12.920 1.00 97.56 273 VAL A O 1
ATOM 2145 N N . ILE A 1 274 ? 9.521 11.822 -11.048 1.00 97.31 274 ILE A N 1
ATOM 2146 C CA . ILE A 1 274 ? 9.469 13.146 -11.685 1.00 97.31 274 ILE A CA 1
ATOM 2147 C C . ILE A 1 274 ? 10.848 13.527 -12.237 1.00 97.31 274 ILE A C 1
ATOM 2149 O O . ILE A 1 274 ? 10.947 13.997 -13.372 1.00 97.31 274 ILE A O 1
ATOM 2153 N N . SER A 1 275 ? 11.911 13.313 -11.459 1.00 96.75 275 SER A N 1
ATOM 2154 C CA . SER A 1 275 ? 13.287 13.605 -11.873 1.00 96.75 275 SER A CA 1
ATOM 2155 C C . SER A 1 275 ? 13.699 12.792 -13.104 1.00 96.75 275 SER A C 1
ATOM 2157 O O . SER A 1 275 ? 14.105 13.363 -14.118 1.00 96.75 275 SER A O 1
ATOM 2159 N N . GLU A 1 276 ? 13.512 11.472 -13.065 1.00 97.00 276 GLU A N 1
ATOM 2160 C CA . GLU A 1 276 ? 13.831 10.568 -14.176 1.00 97.00 276 GLU A CA 1
ATOM 2161 C C . GLU A 1 276 ? 13.034 10.909 -15.438 1.00 97.00 276 GLU A C 1
ATOM 2163 O O . GLU A 1 276 ? 13.591 10.977 -16.536 1.00 97.00 276 GLU A O 1
ATOM 2168 N N . THR A 1 277 ? 11.742 11.210 -15.283 1.00 96.81 277 THR A N 1
ATOM 2169 C CA . THR A 1 277 ? 10.874 11.619 -16.395 1.00 96.81 277 THR A CA 1
ATOM 2170 C C . THR A 1 277 ? 11.365 12.916 -17.033 1.00 96.81 277 THR A C 1
ATOM 2172 O O . THR A 1 277 ? 11.387 13.037 -18.259 1.00 96.81 277 THR A O 1
ATOM 2175 N N . ASN A 1 278 ? 11.794 13.890 -16.226 1.00 97.06 278 ASN A N 1
ATOM 2176 C CA . ASN A 1 278 ? 12.339 15.145 -16.733 1.00 97.06 278 ASN A CA 1
ATOM 2177 C C . ASN A 1 278 ? 13.664 14.936 -17.479 1.00 97.06 278 ASN A C 1
ATOM 2179 O O . ASN A 1 278 ? 13.855 15.534 -18.538 1.00 97.06 278 ASN A O 1
ATOM 2183 N N . ILE A 1 279 ? 14.541 14.057 -16.981 1.00 97.31 279 ILE A N 1
ATOM 2184 C CA . ILE A 1 279 ? 15.786 13.680 -17.667 1.00 97.31 279 ILE A CA 1
ATOM 2185 C C . ILE A 1 279 ? 15.473 13.024 -19.016 1.00 97.31 279 ILE A C 1
ATOM 2187 O O . ILE A 1 279 ? 16.013 13.436 -20.042 1.00 97.31 279 ILE A O 1
ATOM 2191 N N . ALA A 1 280 ? 14.560 12.050 -19.043 1.00 96.81 280 ALA A N 1
ATOM 2192 C CA . ALA A 1 280 ? 14.162 11.368 -20.273 1.00 96.81 280 ALA A CA 1
ATOM 2193 C C . ALA A 1 280 ? 13.535 12.336 -21.289 1.00 96.81 280 ALA A C 1
ATOM 2195 O O . ALA A 1 280 ? 13.867 12.304 -22.475 1.00 96.81 280 ALA A O 1
ATOM 2196 N N . LYS A 1 281 ? 12.670 13.246 -20.822 1.00 97.31 281 LYS A N 1
ATOM 2197 C CA . LYS A 1 281 ? 12.073 14.299 -21.650 1.00 97.31 281 LYS A CA 1
ATOM 2198 C C . LYS A 1 281 ? 13.142 15.206 -22.258 1.00 97.31 281 LYS A C 1
ATOM 2200 O O . LYS A 1 281 ? 13.069 15.507 -23.447 1.00 97.31 281 LYS A O 1
ATOM 2205 N N . GLN A 1 282 ? 14.126 15.626 -21.466 1.00 96.62 282 GLN A N 1
ATOM 2206 C CA . GLN A 1 282 ? 15.217 16.469 -21.944 1.00 96.62 282 GLN A CA 1
ATOM 2207 C C . GLN A 1 282 ? 16.080 15.733 -22.979 1.00 96.62 282 GLN A C 1
ATOM 2209 O O . GLN A 1 282 ? 16.332 16.274 -24.054 1.00 96.62 282 GLN A O 1
ATOM 2214 N N . GLY A 1 283 ? 16.422 14.466 -22.725 1.00 97.00 283 GLY A N 1
ATOM 2215 C CA . GLY A 1 283 ? 17.137 13.626 -23.689 1.00 97.00 283 GLY A CA 1
ATOM 2216 C C . GLY A 1 283 ? 16.376 13.445 -25.009 1.00 97.00 283 GLY A C 1
ATOM 2217 O O . GLY A 1 283 ? 16.976 13.495 -26.081 1.00 97.00 283 GLY A O 1
ATOM 2218 N N . ALA A 1 284 ? 15.046 13.313 -24.962 1.00 96.88 284 ALA A N 1
ATOM 2219 C CA . ALA A 1 284 ? 14.213 13.240 -26.163 1.00 96.88 284 ALA A CA 1
ATOM 2220 C C . ALA A 1 284 ? 14.204 14.559 -26.958 1.00 96.88 284 ALA A C 1
ATOM 2222 O O . ALA A 1 284 ? 14.289 14.537 -28.187 1.00 96.88 284 ALA A O 1
ATOM 2223 N N . ILE A 1 285 ? 14.138 15.707 -26.272 1.00 97.44 285 ILE A N 1
ATOM 2224 C CA . ILE A 1 285 ? 14.222 17.036 -26.903 1.00 97.44 285 ILE A CA 1
ATOM 2225 C C . ILE A 1 285 ? 15.579 17.217 -27.597 1.00 97.44 285 ILE A C 1
ATOM 2227 O O . ILE A 1 285 ? 15.636 17.688 -28.736 1.00 97.44 285 ILE A O 1
ATOM 2231 N N . GLU A 1 286 ? 16.668 16.812 -26.945 1.00 96.19 286 GLU A N 1
ATOM 2232 C CA . GLU A 1 286 ? 18.022 16.881 -27.504 1.00 96.19 286 GLU A CA 1
ATOM 2233 C C . GLU A 1 286 ? 18.183 15.963 -28.717 1.00 96.19 286 GLU A C 1
ATOM 2235 O O . GLU A 1 286 ? 18.650 16.406 -29.766 1.00 96.19 286 GLU A O 1
ATOM 2240 N N . ALA A 1 287 ? 17.721 14.713 -28.631 1.00 95.94 287 ALA A N 1
ATOM 2241 C CA . ALA A 1 287 ? 17.755 13.776 -29.750 1.00 95.94 287 ALA A CA 1
ATOM 2242 C C . ALA A 1 287 ? 16.952 14.287 -30.958 1.00 95.94 287 ALA A C 1
ATOM 2244 O O . ALA A 1 287 ? 17.440 14.228 -32.087 1.00 95.94 287 ALA A O 1
ATOM 2245 N N . ALA A 1 288 ? 15.757 14.842 -30.731 1.00 96.56 288 ALA A N 1
ATOM 2246 C CA . ALA A 1 288 ? 14.942 15.438 -31.789 1.00 96.56 288 ALA A CA 1
ATOM 2247 C C . ALA A 1 288 ? 15.635 16.648 -32.435 1.00 96.56 288 ALA A C 1
ATOM 2249 O O . ALA A 1 288 ? 15.619 16.799 -33.657 1.00 96.56 288 ALA A O 1
ATOM 2250 N N . THR A 1 289 ? 16.291 17.483 -31.626 1.00 96.44 289 THR A N 1
ATOM 2251 C CA . THR A 1 289 ? 17.064 18.637 -32.107 1.00 96.44 289 THR A CA 1
ATOM 2252 C C . THR A 1 289 ? 18.255 18.189 -32.958 1.00 96.44 289 THR A C 1
ATOM 2254 O O . THR A 1 289 ? 18.465 18.717 -34.050 1.00 96.44 289 THR A O 1
ATOM 2257 N N . ASN A 1 290 ? 18.988 17.167 -32.513 1.00 94.44 290 ASN A N 1
ATOM 2258 C CA . ASN A 1 290 ? 20.118 16.597 -33.249 1.00 94.44 290 ASN A CA 1
ATOM 2259 C C . ASN A 1 290 ? 19.666 15.952 -34.567 1.00 94.44 290 ASN A C 1
ATOM 2261 O O . ASN A 1 290 ? 20.262 16.201 -35.614 1.00 94.44 290 ASN A O 1
ATOM 2265 N N . ALA A 1 291 ? 18.572 15.184 -34.549 1.00 93.94 291 ALA A N 1
ATOM 2266 C CA . ALA A 1 291 ? 17.996 14.583 -35.750 1.00 93.94 291 ALA A CA 1
ATOM 2267 C C . ALA A 1 291 ? 17.539 15.650 -36.756 1.00 93.94 291 ALA A C 1
ATOM 2269 O O . ALA A 1 291 ? 17.814 15.529 -37.950 1.00 93.94 291 ALA A O 1
ATOM 2270 N N . LYS A 1 292 ? 16.905 16.731 -36.278 1.00 95.69 292 LYS A N 1
ATOM 2271 C CA . LYS A 1 292 ? 16.554 17.880 -37.119 1.00 95.69 292 LYS A CA 1
ATOM 2272 C C . LYS A 1 292 ? 17.796 18.544 -37.714 1.00 95.69 292 LYS A C 1
ATOM 2274 O O . LYS A 1 292 ? 17.795 18.838 -38.903 1.00 95.69 292 LYS A O 1
ATOM 2279 N N . SER A 1 293 ? 18.854 18.729 -36.922 1.00 95.81 293 SER A N 1
ATOM 2280 C CA . SER A 1 293 ? 20.126 19.278 -37.405 1.00 95.81 293 SER A CA 1
ATOM 2281 C C . SER A 1 293 ? 20.681 18.456 -38.571 1.00 95.81 293 SER A C 1
ATOM 2283 O O . SER A 1 293 ? 20.975 19.022 -39.616 1.00 95.81 293 SER A O 1
ATOM 2285 N N . VAL A 1 294 ? 20.742 17.127 -38.449 1.00 93.19 294 VAL A N 1
ATOM 2286 C CA . VAL A 1 294 ? 21.197 16.250 -39.545 1.00 93.19 294 VAL A CA 1
ATOM 2287 C C . VAL A 1 294 ? 20.242 16.290 -40.743 1.00 93.19 294 VAL A C 1
ATOM 2289 O O . VAL A 1 294 ? 20.695 16.345 -41.882 1.00 93.19 294 VAL A O 1
ATOM 2292 N N . SER A 1 295 ? 18.926 16.309 -40.510 1.00 94.38 295 SER A N 1
ATOM 2293 C CA . SER A 1 295 ? 17.924 16.364 -41.583 1.00 94.38 295 SER A CA 1
ATOM 2294 C C . SER A 1 295 ? 17.976 17.662 -42.393 1.00 94.38 295 SER A C 1
ATOM 2296 O O . SER A 1 295 ? 17.764 17.623 -43.603 1.00 94.38 295 SER A O 1
ATOM 2298 N N . ASP A 1 296 ? 18.229 18.803 -41.749 1.00 95.75 296 ASP A N 1
ATOM 2299 C CA . ASP A 1 296 ? 18.328 20.106 -42.417 1.00 95.75 296 ASP A CA 1
ATOM 2300 C C . ASP A 1 296 ? 19.653 20.253 -43.208 1.00 95.75 296 ASP A C 1
ATOM 2302 O O . ASP A 1 296 ? 19.787 21.169 -44.020 1.00 95.75 296 ASP A O 1
ATOM 2306 N N . HIS A 1 297 ? 20.619 19.344 -43.005 1.00 96.00 297 HIS A N 1
ATOM 2307 C CA . HIS A 1 297 ? 21.959 19.368 -43.604 1.00 96.00 297 HIS A CA 1
ATOM 2308 C C . HIS A 1 297 ? 22.290 18.027 -44.301 1.00 96.00 297 HIS A C 1
ATOM 2310 O O . HIS A 1 297 ? 23.132 17.260 -43.818 1.00 96.00 297 HIS A O 1
ATOM 2316 N N . PRO A 1 298 ? 21.633 17.705 -45.434 1.00 94.06 298 PRO A N 1
ATOM 2317 C CA . PRO A 1 298 ? 21.879 16.460 -46.157 1.00 94.06 298 PRO A CA 1
ATOM 2318 C C . PRO A 1 298 ? 23.313 16.385 -46.699 1.00 94.06 298 PRO A C 1
ATOM 2320 O O . PRO A 1 298 ? 23.901 17.386 -47.110 1.00 94.06 298 PRO A O 1
ATOM 2323 N N . GLY A 1 299 ? 23.870 15.173 -46.739 1.00 92.12 299 GLY A N 1
ATOM 2324 C CA . GLY A 1 299 ? 25.196 14.941 -47.310 1.00 92.12 299 GLY A CA 1
ATOM 2325 C C . GLY A 1 299 ? 25.260 15.284 -48.801 1.00 92.12 299 GLY A C 1
ATOM 2326 O O . GLY A 1 299 ? 24.274 15.155 -49.527 1.00 92.12 299 GLY A O 1
ATOM 2327 N N . TYR A 1 300 ? 26.434 15.706 -49.265 1.00 91.56 300 TYR A N 1
ATOM 2328 C CA . TYR A 1 300 ? 26.659 16.092 -50.660 1.00 91.56 300 TYR A CA 1
ATOM 2329 C C . TYR A 1 300 ? 28.033 15.634 -51.162 1.00 91.56 300 TYR A C 1
ATOM 2331 O O . TYR A 1 300 ? 28.893 15.234 -50.377 1.00 91.56 300 TYR A O 1
ATOM 2339 N N . ILE A 1 301 ? 28.239 15.687 -52.480 1.00 89.50 301 ILE A N 1
ATOM 2340 C CA . ILE A 1 301 ? 29.524 15.382 -53.122 1.00 89.50 301 ILE A CA 1
ATOM 2341 C C . ILE A 1 301 ? 30.230 16.702 -53.429 1.00 89.50 301 ILE A C 1
ATOM 2343 O O . ILE A 1 301 ? 29.679 17.558 -54.125 1.00 89.50 301 ILE A O 1
ATOM 2347 N N . GLY A 1 302 ? 31.434 16.875 -52.888 1.00 86.50 302 GLY A N 1
ATOM 2348 C CA . GLY A 1 302 ? 32.251 18.059 -53.127 1.00 86.50 302 GLY A CA 1
ATOM 2349 C C . GLY A 1 302 ? 32.838 18.102 -54.543 1.00 86.50 302 GLY A C 1
ATOM 2350 O O . GLY A 1 302 ? 32.847 17.097 -55.256 1.00 86.50 302 GLY A O 1
ATOM 2351 N N . PRO A 1 303 ? 33.386 19.254 -54.968 1.00 81.69 303 PRO A N 1
ATOM 2352 C CA . PRO A 1 303 ? 34.068 19.385 -56.261 1.00 81.69 303 PRO A CA 1
ATOM 2353 C C . PRO A 1 303 ? 35.324 18.499 -56.383 1.00 81.69 303 PRO A C 1
ATOM 2355 O O . PRO A 1 303 ? 35.827 18.288 -57.480 1.00 81.69 303 PRO A O 1
ATOM 2358 N N . ASP A 1 304 ? 35.822 17.970 -55.266 1.00 84.75 304 ASP A N 1
ATOM 2359 C CA . ASP A 1 304 ? 36.909 16.997 -55.168 1.00 84.75 304 ASP A CA 1
ATOM 2360 C C . ASP A 1 304 ? 36.417 15.535 -55.172 1.00 84.75 304 ASP A C 1
ATOM 2362 O O . ASP A 1 304 ? 37.188 14.627 -54.861 1.00 84.75 304 ASP A O 1
ATOM 2366 N N . TYR A 1 305 ? 35.142 15.305 -55.504 1.00 82.44 305 TYR A N 1
ATOM 2367 C CA . TYR A 1 305 ? 34.461 14.006 -55.568 1.00 82.44 305 TYR A CA 1
ATOM 2368 C C . TYR A 1 305 ? 34.329 13.257 -54.239 1.00 82.44 305 TYR A C 1
ATOM 2370 O O . TYR A 1 305 ? 33.857 12.119 -54.236 1.00 82.44 305 TYR A O 1
ATOM 2378 N N . HIS A 1 306 ? 34.713 13.861 -53.115 1.00 88.81 306 HIS A N 1
ATOM 2379 C CA . HIS A 1 306 ? 34.539 13.231 -51.811 1.00 88.81 306 HIS A CA 1
ATOM 2380 C C . HIS A 1 306 ? 33.121 13.461 -51.290 1.00 88.81 306 HIS A C 1
ATOM 2382 O O . HIS A 1 306 ? 32.501 14.498 -51.548 1.00 88.81 306 HIS A O 1
ATOM 2388 N N . VAL A 1 307 ? 32.604 12.491 -50.540 1.00 92.25 307 VAL A N 1
ATOM 2389 C CA . VAL A 1 307 ? 31.319 12.618 -49.847 1.00 92.25 307 VAL A CA 1
ATOM 2390 C C . VAL A 1 307 ? 31.525 13.418 -48.562 1.00 92.25 307 VAL A C 1
ATOM 2392 O O . VAL A 1 307 ? 32.416 13.114 -47.766 1.00 92.25 307 VAL A O 1
ATOM 2395 N N . TYR A 1 308 ? 30.690 14.431 -48.352 1.00 93.81 308 TYR A N 1
ATOM 2396 C CA . TYR A 1 308 ? 30.653 15.258 -47.151 1.00 93.81 308 TYR A CA 1
ATOM 2397 C C . TYR A 1 308 ? 29.406 14.931 -46.334 1.00 93.81 308 TYR A C 1
ATOM 2399 O O . TYR A 1 308 ? 28.289 14.975 -46.850 1.00 93.81 308 TYR A O 1
ATOM 2407 N N . THR A 1 309 ? 29.589 14.641 -45.048 1.00 94.75 309 THR A N 1
ATOM 2408 C CA . THR A 1 309 ? 28.506 14.317 -44.105 1.00 94.75 309 THR A CA 1
ATOM 2409 C C . THR A 1 309 ? 28.440 15.351 -42.990 1.00 94.75 309 THR A C 1
ATOM 2411 O O . THR A 1 309 ? 29.480 15.789 -42.499 1.00 94.75 309 THR A O 1
ATOM 2414 N N . TRP A 1 310 ? 27.238 15.745 -42.575 1.00 96.75 310 TRP A N 1
ATOM 2415 C CA . TRP A 1 310 ? 27.054 16.706 -41.488 1.00 96.75 310 TRP A CA 1
ATOM 2416 C C . TRP A 1 310 ? 27.400 16.100 -40.124 1.00 96.75 310 TRP A C 1
ATOM 2418 O O . TRP A 1 310 ? 26.865 15.057 -39.752 1.00 96.75 310 TRP A O 1
ATOM 2428 N N . ASP A 1 311 ? 28.269 16.769 -39.367 1.00 95.00 311 ASP A N 1
ATOM 2429 C CA . ASP A 1 311 ? 28.481 16.491 -37.949 1.00 95.00 311 ASP A CA 1
ATOM 2430 C C . ASP A 1 311 ? 27.672 17.484 -37.107 1.00 95.00 311 ASP A C 1
ATOM 2432 O O . ASP A 1 311 ? 28.015 18.667 -37.007 1.00 95.00 311 ASP A O 1
ATOM 2436 N N . TYR A 1 312 ? 26.602 16.988 -36.482 1.00 91.62 312 TYR A N 1
ATOM 2437 C CA . TYR A 1 312 ? 25.716 17.788 -35.638 1.00 91.62 312 TYR A CA 1
ATOM 2438 C C . TYR A 1 312 ? 26.372 18.247 -34.328 1.00 91.62 312 TYR A C 1
ATOM 2440 O O . TYR A 1 312 ? 25.901 19.214 -33.735 1.00 91.62 312 TYR A O 1
ATOM 2448 N N . VAL A 1 313 ? 27.451 17.593 -33.877 1.00 91.75 313 VAL A N 1
ATOM 2449 C CA . VAL A 1 313 ? 28.173 17.965 -32.649 1.00 91.75 313 VAL A CA 1
ATOM 2450 C C . VAL A 1 313 ? 29.037 19.196 -32.893 1.00 91.75 313 VAL A C 1
ATOM 2452 O O . VAL A 1 313 ? 29.062 20.109 -32.072 1.00 91.75 313 VAL A O 1
ATOM 2455 N N . THR A 1 314 ? 29.743 19.242 -34.025 1.00 92.88 314 THR A N 1
ATOM 2456 C CA . THR A 1 314 ? 30.620 20.376 -34.360 1.00 92.88 314 THR A CA 1
ATOM 2457 C C . THR A 1 314 ? 29.937 21.444 -35.212 1.00 92.88 314 THR A C 1
ATOM 2459 O O . THR A 1 314 ? 30.506 22.517 -35.391 1.00 92.88 314 THR A O 1
ATOM 2462 N N . GLY A 1 315 ? 28.753 21.164 -35.766 1.00 93.06 315 GLY A N 1
ATOM 2463 C CA . GLY A 1 315 ? 28.028 22.082 -36.645 1.00 93.06 315 GLY A CA 1
ATOM 2464 C C . GLY A 1 315 ? 28.741 22.327 -37.978 1.00 93.06 315 GLY A C 1
ATOM 2465 O O . GLY A 1 315 ? 28.751 23.455 -38.472 1.00 93.06 315 GLY A O 1
ATOM 2466 N N . ALA A 1 316 ? 29.393 21.301 -38.536 1.00 94.94 316 ALA A N 1
ATOM 2467 C CA . ALA A 1 316 ? 30.163 21.414 -39.775 1.00 94.94 316 ALA A CA 1
ATOM 2468 C C . ALA A 1 316 ? 30.122 20.122 -40.604 1.00 94.94 316 ALA A C 1
ATOM 2470 O O . ALA A 1 316 ? 29.984 19.024 -40.068 1.00 94.94 316 ALA A O 1
ATOM 2471 N N . TYR A 1 317 ? 30.303 20.243 -41.922 1.00 96.19 317 TYR A N 1
ATOM 2472 C CA . TYR A 1 317 ? 30.471 19.082 -42.795 1.00 96.19 317 TYR A CA 1
ATOM 2473 C C . TYR A 1 317 ? 31.869 18.476 -42.646 1.00 96.19 317 TYR A C 1
ATOM 2475 O O . TYR A 1 317 ? 32.879 19.165 -42.805 1.00 96.19 317 TYR A O 1
ATOM 2483 N N . LYS A 1 318 ? 31.922 17.166 -42.410 1.00 95.00 318 LYS A N 1
ATOM 2484 C CA . LYS A 1 318 ? 33.145 16.364 -42.414 1.00 95.00 318 LYS A CA 1
ATOM 2485 C C . LYS A 1 318 ? 33.337 15.708 -43.775 1.00 95.00 318 LYS A C 1
ATOM 2487 O O . LYS A 1 318 ? 32.433 15.050 -44.287 1.00 95.00 318 LYS A O 1
ATOM 2492 N N . LYS A 1 319 ? 34.531 15.885 -44.341 1.00 94.19 319 LYS A N 1
ATOM 2493 C CA . LYS A 1 319 ? 34.986 15.169 -45.534 1.00 94.19 319 LYS A CA 1
ATOM 2494 C C . LYS A 1 319 ? 35.232 13.703 -45.168 1.00 94.19 319 LYS A C 1
ATOM 2496 O O . LYS A 1 319 ? 35.940 13.437 -44.201 1.00 94.19 319 LYS A O 1
ATOM 2501 N N . THR A 1 320 ? 34.650 12.779 -45.922 1.00 91.19 320 THR A N 1
ATOM 2502 C CA . THR A 1 320 ? 34.884 11.335 -45.767 1.00 91.19 320 THR A CA 1
ATOM 2503 C C . THR A 1 320 ? 35.927 10.849 -46.772 1.00 91.19 320 THR A C 1
ATOM 2505 O O . THR A 1 320 ? 36.158 11.514 -47.779 1.00 91.19 320 THR A O 1
ATOM 2508 N N . ASP A 1 321 ? 36.500 9.666 -46.549 1.00 88.75 321 ASP A N 1
ATOM 2509 C CA . ASP A 1 321 ? 37.420 9.017 -47.500 1.00 88.75 321 ASP A CA 1
ATOM 2510 C C . ASP A 1 321 ? 36.693 8.379 -48.702 1.00 88.75 321 ASP A C 1
ATOM 2512 O O . ASP A 1 321 ? 37.319 7.829 -49.607 1.00 88.75 321 ASP A O 1
ATOM 2516 N N . THR A 1 322 ? 35.356 8.434 -48.729 1.00 83.56 322 THR A N 1
ATOM 2517 C CA . THR A 1 322 ? 34.558 7.882 -49.828 1.00 83.56 322 THR A CA 1
ATOM 2518 C C . THR A 1 322 ? 34.550 8.849 -51.003 1.00 83.56 322 THR A C 1
ATOM 2520 O O . THR A 1 322 ? 34.094 9.987 -50.878 1.00 83.56 322 THR A O 1
ATOM 2523 N N . ILE A 1 323 ? 35.009 8.373 -52.162 1.00 81.12 323 ILE A N 1
ATOM 2524 C CA . ILE A 1 323 ? 35.064 9.143 -53.406 1.00 81.12 323 ILE A CA 1
ATOM 2525 C C . ILE A 1 323 ? 34.026 8.588 -54.384 1.00 81.12 323 ILE A C 1
ATOM 2527 O O . ILE A 1 323 ? 34.107 7.430 -54.789 1.00 81.12 323 ILE A O 1
ATOM 2531 N N . LEU A 1 324 ? 33.072 9.420 -54.803 1.00 77.50 324 LEU A N 1
ATOM 2532 C CA . LEU A 1 324 ? 32.062 9.079 -55.807 1.00 77.50 324 LEU A CA 1
ATOM 2533 C C . LEU A 1 324 ? 32.333 9.871 -57.087 1.00 77.50 324 LEU A C 1
ATOM 2535 O O . LEU A 1 324 ? 31.884 11.007 -57.249 1.00 77.50 324 LEU A O 1
ATOM 2539 N N . ARG A 1 325 ? 33.094 9.265 -58.006 1.00 71.38 325 ARG A N 1
ATOM 2540 C CA . ARG A 1 325 ? 33.342 9.842 -59.334 1.00 71.38 325 ARG A CA 1
ATOM 2541 C C . ARG A 1 325 ? 32.194 9.463 -60.284 1.00 71.38 325 ARG A C 1
ATOM 2543 O O . ARG A 1 325 ? 31.854 8.286 -60.359 1.00 71.38 325 ARG A O 1
ATOM 2550 N N . PRO A 1 326 ? 31.611 10.417 -61.028 1.00 62.06 326 PRO A N 1
ATOM 2551 C CA . PRO A 1 326 ? 30.469 10.161 -61.912 1.00 62.06 326 PRO A CA 1
ATOM 2552 C C . PRO A 1 326 ? 30.825 9.483 -63.249 1.00 62.06 326 PRO A C 1
ATOM 2554 O O . PRO A 1 326 ? 29.929 9.189 -64.037 1.00 62.06 326 PRO A O 1
ATOM 2557 N N . GLU A 1 327 ? 32.103 9.248 -63.551 1.00 63.44 327 GLU A N 1
ATOM 2558 C CA . GLU A 1 327 ? 32.513 8.625 -64.813 1.00 63.44 327 GLU A CA 1
ATOM 2559 C C . GLU A 1 327 ? 32.506 7.092 -64.700 1.00 63.44 327 GLU A C 1
ATOM 2561 O O . GLU A 1 327 ? 33.191 6.518 -63.855 1.00 63.44 327 GLU A O 1
ATOM 2566 N N . GLY A 1 328 ? 31.740 6.423 -65.569 1.00 63.16 328 GLY A N 1
ATOM 2567 C CA . GLY A 1 328 ? 31.795 4.966 -65.722 1.00 63.16 328 GLY A CA 1
ATOM 2568 C C . GLY A 1 328 ? 33.168 4.484 -66.211 1.00 63.16 328 GLY A C 1
ATOM 2569 O O . GLY A 1 328 ? 33.963 5.267 -66.732 1.00 63.16 328 GLY A O 1
ATOM 2570 N N . PHE A 1 329 ? 33.456 3.186 -66.058 1.00 74.12 329 PHE A N 1
ATOM 2571 C CA . PHE A 1 329 ? 34.726 2.599 -66.502 1.00 74.12 329 PHE A CA 1
ATOM 2572 C C . PHE A 1 329 ? 34.964 2.858 -67.999 1.00 74.12 329 PHE A C 1
ATOM 2574 O O . PHE A 1 329 ? 34.189 2.419 -68.848 1.00 74.12 329 PHE A O 1
ATOM 2581 N N . SER A 1 330 ? 36.050 3.565 -68.322 1.00 82.31 330 SER A N 1
ATOM 2582 C CA . SER A 1 330 ? 36.464 3.848 -69.698 1.00 82.31 330 SER A CA 1
ATOM 2583 C C . SER A 1 330 ? 37.984 3.850 -69.812 1.00 82.31 330 SER A C 1
ATOM 2585 O O . SER A 1 330 ? 38.659 4.446 -68.967 1.00 82.31 330 SER A O 1
ATOM 2587 N N . ILE A 1 331 ? 38.513 3.242 -70.875 1.00 87.88 331 ILE A N 1
ATOM 2588 C CA . ILE A 1 331 ? 39.935 3.330 -71.220 1.00 87.88 331 ILE A CA 1
ATOM 2589 C C . ILE A 1 331 ? 40.189 4.692 -71.865 1.00 87.88 331 ILE A C 1
ATOM 2591 O O . ILE A 1 331 ? 39.659 4.993 -72.932 1.00 87.88 331 ILE A O 1
ATOM 2595 N N . TYR A 1 332 ? 40.997 5.522 -71.212 1.00 89.38 332 TYR A N 1
ATOM 2596 C CA . TYR A 1 332 ? 41.366 6.851 -71.696 1.00 89.38 332 TYR A CA 1
ATOM 2597 C C . TYR A 1 332 ? 42.289 6.780 -72.913 1.00 89.38 332 TYR A C 1
ATOM 2599 O O . TYR A 1 332 ? 42.138 7.555 -73.857 1.00 89.38 332 TYR A O 1
ATOM 2607 N N . ARG A 1 333 ? 43.253 5.851 -72.892 1.00 91.44 333 ARG A N 1
ATOM 2608 C CA . ARG A 1 333 ? 44.216 5.641 -73.977 1.00 91.44 333 ARG A CA 1
ATOM 2609 C C . ARG A 1 333 ? 44.800 4.228 -73.932 1.00 91.44 333 ARG A C 1
ATOM 2611 O O . ARG A 1 333 ? 44.901 3.625 -72.865 1.00 91.44 333 ARG A O 1
ATOM 2618 N N . THR A 1 334 ? 45.201 3.732 -75.098 1.00 92.25 334 THR A N 1
ATOM 2619 C CA . THR A 1 334 ? 45.915 2.462 -75.264 1.00 92.25 334 THR A CA 1
ATOM 2620 C C . THR A 1 334 ? 47.336 2.734 -75.757 1.00 92.25 334 THR A C 1
ATOM 2622 O O . THR A 1 334 ? 47.527 3.600 -76.612 1.00 92.25 334 THR A O 1
ATOM 2625 N N . TYR A 1 335 ? 48.320 2.009 -75.226 1.00 93.44 335 TYR A N 1
ATOM 2626 C CA . TYR A 1 335 ? 49.740 2.143 -75.564 1.00 93.44 335 TYR A CA 1
ATOM 2627 C C . TYR A 1 335 ? 50.317 0.821 -76.063 1.00 93.44 335 TYR A C 1
ATOM 2629 O O . TYR A 1 335 ? 49.924 -0.239 -75.592 1.00 93.44 335 TYR A O 1
ATOM 2637 N N . ASN A 1 336 ? 51.307 0.885 -76.954 1.00 91.25 336 ASN A N 1
ATOM 2638 C CA . ASN A 1 336 ? 51.941 -0.314 -77.514 1.00 91.25 336 ASN A CA 1
ATOM 2639 C C . ASN A 1 336 ? 53.066 -0.892 -76.633 1.00 91.25 336 ASN A C 1
ATOM 2641 O O . ASN A 1 336 ? 53.631 -1.926 -76.973 1.00 91.25 336 ASN A O 1
ATOM 2645 N N . SER A 1 337 ? 53.428 -0.219 -75.535 1.00 91.81 337 SER A N 1
ATOM 2646 C CA . SER A 1 337 ? 54.401 -0.694 -74.544 1.00 91.81 337 SER A CA 1
ATOM 2647 C C . SER A 1 337 ? 54.298 0.096 -73.236 1.00 91.81 337 SER A C 1
ATOM 2649 O O . SER A 1 337 ? 53.778 1.218 -73.212 1.00 91.81 337 SER A O 1
ATOM 2651 N N . ILE A 1 338 ? 54.848 -0.466 -72.154 1.00 90.62 338 ILE A N 1
ATOM 2652 C CA . ILE A 1 338 ? 54.953 0.203 -70.847 1.00 90.62 338 ILE A CA 1
ATOM 2653 C C . ILE A 1 338 ? 55.801 1.482 -70.942 1.00 90.62 338 ILE A C 1
ATOM 2655 O O . ILE A 1 338 ? 55.446 2.503 -70.355 1.00 90.62 338 ILE A O 1
ATOM 2659 N N . ASP A 1 339 ? 56.881 1.469 -71.724 1.00 93.19 339 ASP A N 1
ATOM 2660 C CA . ASP A 1 339 ? 57.741 2.645 -71.905 1.00 93.19 339 ASP A CA 1
ATOM 2661 C C . ASP A 1 339 ? 57.000 3.803 -72.583 1.00 93.19 339 ASP A C 1
ATOM 2663 O O . ASP A 1 339 ? 57.124 4.954 -72.160 1.00 93.19 339 ASP A O 1
ATOM 2667 N N . ALA A 1 340 ? 56.182 3.506 -73.600 1.00 92.75 340 ALA A N 1
ATOM 2668 C CA . ALA A 1 340 ? 55.367 4.511 -74.277 1.00 92.75 340 ALA A CA 1
ATOM 2669 C C . ALA A 1 340 ? 54.298 5.102 -73.345 1.00 92.75 340 ALA A C 1
ATOM 2671 O O . ALA A 1 340 ? 54.058 6.308 -73.378 1.00 92.75 340 ALA A O 1
ATOM 2672 N N . MET A 1 341 ? 53.695 4.270 -72.489 1.00 95.06 341 MET A N 1
ATOM 2673 C CA . MET A 1 341 ? 52.770 4.721 -71.449 1.00 95.06 341 MET A CA 1
ATOM 2674 C C . MET A 1 341 ? 53.474 5.649 -70.449 1.00 95.06 341 MET A C 1
ATOM 2676 O O . MET A 1 341 ? 53.016 6.765 -70.218 1.00 95.06 341 MET A O 1
ATOM 2680 N N . ASN A 1 342 ? 54.613 5.226 -69.891 1.00 93.12 342 ASN A N 1
ATOM 2681 C CA . ASN A 1 342 ? 55.354 5.995 -68.888 1.00 93.12 342 ASN A CA 1
ATOM 2682 C C . ASN A 1 342 ? 55.889 7.327 -69.433 1.00 93.12 342 ASN A C 1
ATOM 2684 O O . ASN A 1 342 ? 55.896 8.325 -68.711 1.00 93.12 342 ASN A O 1
ATOM 2688 N N . ALA A 1 343 ? 56.289 7.377 -70.706 1.00 93.62 343 ALA A N 1
ATOM 2689 C CA . ALA A 1 343 ? 56.698 8.618 -71.364 1.00 93.62 343 ALA A CA 1
ATOM 2690 C C . ALA A 1 343 ? 55.548 9.638 -71.502 1.00 93.62 343 ALA A C 1
ATOM 2692 O O . ALA A 1 343 ? 55.797 10.841 -71.563 1.00 93.62 343 ALA A O 1
ATOM 2693 N N . ASP A 1 344 ? 54.293 9.176 -71.518 1.00 92.69 344 ASP A N 1
ATOM 2694 C CA . ASP A 1 344 ? 53.089 9.995 -71.710 1.00 92.69 344 ASP A CA 1
ATOM 2695 C C . ASP A 1 344 ? 52.397 10.392 -70.386 1.00 92.69 344 ASP A C 1
ATOM 2697 O O . ASP A 1 344 ? 51.287 10.927 -70.388 1.00 92.69 344 ASP A O 1
ATOM 2701 N N . LEU A 1 345 ? 53.056 10.173 -69.239 1.00 90.44 345 LEU A N 1
ATOM 2702 C CA . LEU A 1 345 ? 52.512 10.395 -67.888 1.00 90.44 345 LEU A CA 1
ATOM 2703 C C . LEU A 1 345 ? 51.894 11.789 -67.679 1.00 90.44 345 LEU A C 1
ATOM 2705 O O . LEU A 1 345 ? 50.880 11.924 -66.991 1.00 90.44 345 LEU A O 1
ATOM 2709 N N . ALA A 1 346 ? 52.498 12.826 -68.264 1.00 89.69 346 ALA A N 1
ATOM 2710 C CA . ALA A 1 346 ? 52.044 14.211 -68.128 1.00 89.69 346 ALA A CA 1
ATOM 2711 C C . ALA A 1 346 ? 50.746 14.516 -68.901 1.00 89.69 346 ALA A C 1
ATOM 2713 O O . ALA A 1 346 ? 50.071 15.494 -68.588 1.00 89.69 346 ALA A O 1
ATOM 2714 N N . ASN A 1 347 ? 50.385 13.687 -69.888 1.00 90.81 347 ASN A N 1
ATOM 2715 C CA . ASN A 1 347 ? 49.235 13.905 -70.771 1.00 90.81 347 ASN A CA 1
ATOM 2716 C C . ASN A 1 347 ? 48.009 13.049 -70.398 1.00 90.81 347 ASN A C 1
ATOM 2718 O O . ASN A 1 347 ? 46.947 13.178 -71.019 1.00 90.81 347 ASN A O 1
ATOM 2722 N N . VAL A 1 348 ? 48.136 12.182 -69.387 1.00 89.19 348 VAL A N 1
ATOM 2723 C CA . VAL A 1 348 ? 47.029 11.396 -68.833 1.00 89.19 348 VAL A CA 1
ATOM 2724 C C . VAL A 1 348 ? 46.574 12.012 -67.505 1.00 89.19 348 VAL A C 1
ATOM 2726 O O . VAL A 1 348 ? 47.375 12.084 -66.570 1.00 89.19 348 VAL A O 1
ATOM 2729 N N . PRO A 1 349 ? 45.305 12.449 -67.391 1.00 86.38 349 PRO A N 1
ATOM 2730 C CA . PRO A 1 349 ? 44.752 12.958 -66.140 1.00 86.38 349 PRO A CA 1
ATOM 2731 C C . PRO A 1 349 ? 44.714 11.900 -65.031 1.00 86.38 349 PRO A C 1
ATOM 2733 O O . PRO A 1 349 ? 44.479 10.718 -65.289 1.00 86.38 349 PRO A O 1
ATOM 2736 N N . GLU A 1 350 ? 44.889 12.336 -63.784 1.00 83.94 350 GLU A N 1
ATOM 2737 C CA . GLU A 1 350 ? 44.822 11.471 -62.602 1.00 83.94 350 GLU A CA 1
ATOM 2738 C C . GLU A 1 350 ? 43.462 10.761 -62.468 1.00 83.94 350 GLU A C 1
ATOM 2740 O O . GLU A 1 350 ? 42.390 11.352 -62.616 1.00 83.94 350 GLU A O 1
ATOM 2745 N N . GLY A 1 351 ? 43.511 9.462 -62.176 1.00 80.88 351 GLY A N 1
ATOM 2746 C CA . GLY A 1 351 ? 42.376 8.549 -62.058 1.00 80.88 351 GLY A CA 1
ATOM 2747 C C . GLY A 1 351 ? 41.858 7.963 -63.372 1.00 80.88 351 GLY A C 1
ATOM 2748 O O . GLY A 1 351 ? 40.864 7.241 -63.345 1.00 80.88 351 GLY A O 1
ATOM 2749 N N . LYS A 1 352 ? 42.487 8.253 -64.518 1.00 86.69 352 LYS A N 1
ATOM 2750 C CA . LYS A 1 352 ? 42.118 7.650 -65.808 1.00 86.69 352 LYS A CA 1
ATOM 2751 C C . LYS A 1 352 ? 42.765 6.275 -65.995 1.00 86.69 352 LYS A C 1
ATOM 2753 O O . LYS A 1 352 ? 43.930 6.085 -65.649 1.00 86.69 352 LYS A O 1
ATOM 2758 N N . PHE A 1 353 ? 42.015 5.339 -66.580 1.00 90.12 353 PHE A N 1
ATOM 2759 C CA . PHE A 1 353 ? 42.493 3.994 -66.910 1.00 90.12 353 PHE A CA 1
ATOM 2760 C C . PHE A 1 353 ? 43.182 3.971 -68.274 1.00 90.12 353 PHE A C 1
ATOM 2762 O O . PHE A 1 353 ? 42.696 4.588 -69.223 1.00 90.12 353 PHE A O 1
ATOM 2769 N N . VAL A 1 354 ? 44.282 3.236 -68.395 1.00 92.69 354 VAL A N 1
ATOM 2770 C CA . VAL A 1 354 ? 45.018 3.042 -69.652 1.00 92.69 354 VAL A CA 1
ATOM 2771 C C . VAL A 1 354 ? 45.362 1.568 -69.841 1.00 92.69 354 VAL A C 1
ATOM 2773 O O . VAL A 1 354 ? 45.520 0.835 -68.867 1.00 92.69 354 VAL A O 1
ATOM 2776 N N . LEU A 1 355 ? 45.451 1.127 -71.095 1.00 92.56 355 LEU A N 1
ATOM 2777 C CA . LEU A 1 355 ? 45.672 -0.276 -71.460 1.00 92.56 355 LEU A CA 1
ATOM 2778 C C . LEU A 1 355 ? 46.968 -0.424 -72.262 1.00 92.56 355 LEU A C 1
ATOM 2780 O O . LEU A 1 355 ? 47.212 0.370 -73.171 1.00 92.56 355 LEU A O 1
ATOM 2784 N N . ILE A 1 356 ? 47.756 -1.459 -71.984 1.00 92.00 356 ILE A N 1
ATOM 2785 C CA . ILE A 1 356 ? 48.839 -1.886 -72.872 1.00 92.00 356 ILE A CA 1
ATOM 2786 C C . ILE A 1 356 ? 48.277 -2.878 -73.896 1.00 92.00 356 ILE A C 1
ATOM 2788 O O . ILE A 1 356 ? 47.655 -3.869 -73.531 1.00 92.00 356 ILE A O 1
ATOM 2792 N N . ASN A 1 357 ? 48.468 -2.591 -75.181 1.00 88.94 357 ASN A N 1
ATOM 2793 C CA . ASN A 1 357 ? 48.170 -3.482 -76.298 1.00 88.94 357 ASN A CA 1
ATOM 2794 C C . ASN A 1 357 ? 49.368 -3.470 -77.252 1.00 88.94 357 ASN A C 1
ATOM 2796 O O . ASN A 1 357 ? 49.513 -2.586 -78.097 1.00 88.94 357 ASN A O 1
ATOM 2800 N N . THR A 1 358 ? 50.239 -4.452 -77.084 1.00 83.56 358 THR A N 1
ATOM 2801 C CA . THR A 1 358 ? 51.444 -4.666 -77.888 1.00 83.56 358 THR A CA 1
ATOM 2802 C C . THR A 1 358 ? 51.123 -5.228 -79.281 1.00 83.56 358 THR A C 1
ATOM 2804 O O . THR A 1 358 ? 51.960 -5.137 -80.178 1.00 83.56 358 THR A O 1
ATOM 2807 N N . ASN A 1 359 ? 49.893 -5.722 -79.495 1.00 79.12 359 ASN A N 1
ATOM 2808 C CA . ASN A 1 359 ? 49.448 -6.508 -80.656 1.00 79.12 359 ASN A CA 1
ATOM 2809 C C . ASN A 1 359 ? 50.198 -7.842 -80.835 1.00 79.12 359 ASN A C 1
ATOM 2811 O O . ASN A 1 359 ? 50.158 -8.425 -81.920 1.00 79.12 359 ASN A O 1
ATOM 2815 N N . ASP A 1 360 ? 50.868 -8.322 -79.788 1.00 78.44 360 ASP A N 1
ATOM 2816 C CA . ASP A 1 360 ? 51.554 -9.608 -79.743 1.00 78.44 360 ASP A CA 1
ATOM 2817 C C . ASP A 1 360 ? 51.075 -10.382 -78.513 1.00 78.44 360 ASP A C 1
ATOM 2819 O O . ASP A 1 360 ? 51.353 -10.009 -77.377 1.00 78.44 360 ASP A O 1
ATOM 2823 N N . VAL A 1 361 ? 50.338 -11.466 -78.752 1.00 71.62 361 VAL A N 1
ATOM 2824 C CA . VAL A 1 361 ? 49.720 -12.280 -77.693 1.00 71.62 361 VAL A CA 1
ATOM 2825 C C . VAL A 1 361 ? 50.738 -13.056 -76.858 1.00 71.62 361 VAL A C 1
ATOM 2827 O O . VAL A 1 361 ? 50.408 -13.505 -75.766 1.00 71.62 361 VAL A O 1
ATOM 2830 N N . GLU A 1 362 ? 51.966 -13.217 -77.355 1.00 73.25 362 GLU A N 1
ATOM 2831 C CA . GLU A 1 362 ? 53.053 -13.875 -76.624 1.00 73.25 362 GLU A CA 1
ATOM 2832 C C . GLU A 1 362 ? 53.861 -12.871 -75.784 1.00 73.25 362 GLU A C 1
ATOM 2834 O O . GLU A 1 362 ? 54.732 -13.260 -74.999 1.00 73.25 362 GLU A O 1
ATOM 2839 N N . ASN A 1 363 ? 53.591 -11.566 -75.929 1.00 77.75 363 ASN A N 1
ATOM 2840 C CA . ASN A 1 363 ? 54.254 -10.543 -75.141 1.00 77.75 363 ASN A CA 1
ATOM 2841 C C . ASN A 1 363 ? 53.653 -10.496 -73.725 1.00 77.75 363 ASN A C 1
ATOM 2843 O O . ASN A 1 363 ? 52.455 -10.250 -73.573 1.00 77.75 363 ASN A O 1
ATOM 2847 N N . PRO A 1 364 ? 54.472 -10.646 -72.666 1.00 79.06 364 PRO A N 1
ATOM 2848 C CA . PRO A 1 364 ? 53.987 -10.674 -71.288 1.00 79.06 364 PRO A CA 1
ATOM 2849 C C . PRO A 1 364 ? 53.371 -9.354 -70.811 1.00 79.06 364 PRO A C 1
ATOM 2851 O O . PRO A 1 364 ? 52.838 -9.322 -69.706 1.00 79.06 364 PRO A O 1
ATOM 2854 N N . ASP A 1 365 ? 53.492 -8.260 -71.568 1.00 83.62 365 ASP A N 1
ATOM 2855 C CA . ASP A 1 365 ? 52.905 -6.958 -71.247 1.00 83.62 365 ASP A CA 1
ATOM 2856 C C . ASP A 1 365 ? 51.595 -6.667 -71.994 1.00 83.62 365 ASP A C 1
ATOM 2858 O O . ASP A 1 365 ? 50.958 -5.647 -71.715 1.00 83.62 365 ASP A O 1
ATOM 2862 N N . ASP A 1 366 ? 51.171 -7.537 -72.916 1.00 83.38 366 ASP A N 1
ATOM 2863 C CA . ASP A 1 366 ? 49.905 -7.372 -73.626 1.00 83.38 366 ASP A CA 1
ATOM 2864 C C . ASP A 1 366 ? 48.703 -7.453 -72.674 1.00 83.38 366 ASP A C 1
ATOM 2866 O O . ASP A 1 366 ? 48.700 -8.198 -71.698 1.00 83.38 366 ASP A O 1
ATOM 2870 N N . ALA A 1 367 ? 47.670 -6.656 -72.941 1.00 84.06 367 ALA A N 1
ATOM 2871 C CA . ALA A 1 367 ? 46.420 -6.611 -72.182 1.00 84.06 367 ALA A CA 1
ATOM 2872 C C . ALA A 1 367 ? 46.531 -6.211 -70.690 1.00 84.06 367 ALA A C 1
ATOM 2874 O O . ALA A 1 367 ? 45.580 -6.409 -69.924 1.00 84.06 367 ALA A O 1
ATOM 2875 N N . LYS A 1 368 ? 47.633 -5.577 -70.262 1.00 90.12 368 LYS A N 1
ATOM 2876 C CA . LYS A 1 368 ? 47.761 -5.027 -68.898 1.00 90.12 368 LYS A CA 1
ATOM 2877 C C . LYS A 1 368 ? 47.018 -3.704 -68.725 1.00 90.12 368 LYS A C 1
ATOM 2879 O O . LYS A 1 368 ? 47.217 -2.757 -69.489 1.00 90.12 368 LYS A O 1
ATOM 2884 N N . LEU A 1 369 ? 46.194 -3.622 -67.683 1.00 91.56 369 LEU A N 1
ATOM 2885 C CA . LEU A 1 369 ? 45.423 -2.442 -67.297 1.00 91.56 369 LEU A CA 1
ATOM 2886 C C . LEU A 1 369 ? 46.122 -1.671 -66.169 1.00 91.56 369 LEU A C 1
ATOM 2888 O O . LEU A 1 369 ? 46.490 -2.241 -65.139 1.00 91.56 369 LEU A O 1
ATOM 2892 N N . TYR A 1 370 ? 46.225 -0.355 -66.338 1.00 92.50 370 TYR A N 1
ATOM 2893 C CA . TYR A 1 370 ? 46.794 0.577 -65.366 1.00 92.50 370 TYR A CA 1
ATOM 2894 C C . TYR A 1 370 ? 45.817 1.719 -65.071 1.00 92.50 370 TYR A C 1
ATOM 2896 O O . TYR A 1 370 ? 44.956 2.048 -65.891 1.00 92.50 370 TYR A O 1
ATOM 2904 N N . VAL A 1 371 ? 45.983 2.376 -63.924 1.00 91.50 371 VAL A N 1
ATOM 2905 C CA . VAL A 1 371 ? 45.331 3.651 -63.594 1.00 91.50 371 VAL A CA 1
ATOM 2906 C C . VAL A 1 371 ? 46.379 4.719 -63.317 1.00 91.50 371 VAL A C 1
ATOM 2908 O O . VAL A 1 371 ? 47.425 4.460 -62.730 1.00 91.50 371 VAL A O 1
ATOM 2911 N N . ARG A 1 372 ? 46.123 5.950 -63.751 1.00 89.94 372 ARG A N 1
ATOM 2912 C CA . ARG A 1 372 ? 46.990 7.088 -63.442 1.00 89.94 372 ARG A CA 1
ATOM 2913 C C . ARG A 1 372 ? 46.821 7.493 -61.968 1.00 89.94 372 ARG A C 1
ATOM 2915 O O . ARG A 1 372 ? 45.777 8.030 -61.615 1.00 89.94 372 ARG A O 1
ATOM 2922 N N . GLY A 1 373 ? 47.836 7.278 -61.131 1.00 82.00 373 GLY A N 1
ATOM 2923 C CA . GLY A 1 373 ? 47.914 7.834 -59.769 1.00 82.00 373 GLY A CA 1
ATOM 2924 C C . GLY A 1 373 ? 48.360 9.303 -59.776 1.00 82.00 373 GLY A C 1
ATOM 2925 O O . GLY A 1 373 ? 48.331 9.944 -60.822 1.00 82.00 373 GLY A O 1
ATOM 2926 N N . ALA A 1 374 ? 48.836 9.850 -58.655 1.00 79.19 374 ALA A N 1
ATOM 2927 C CA . ALA A 1 374 ? 49.352 11.229 -58.610 1.00 79.19 374 ALA A CA 1
ATOM 2928 C C . ALA A 1 374 ? 50.718 11.359 -59.317 1.00 79.19 374 ALA A C 1
ATOM 2930 O O . ALA A 1 374 ? 50.920 12.216 -60.182 1.00 79.19 374 ALA A O 1
ATOM 2931 N N . THR A 1 375 ? 51.648 10.436 -59.048 1.00 87.31 375 THR A N 1
ATOM 2932 C CA . THR A 1 375 ? 53.055 10.514 -59.500 1.00 87.31 375 THR A CA 1
ATOM 2933 C C . THR A 1 375 ? 53.481 9.431 -60.494 1.00 87.31 375 THR A C 1
ATOM 2935 O O . THR A 1 375 ? 54.558 9.545 -61.069 1.00 87.31 375 THR A O 1
ATOM 2938 N N . SER A 1 376 ? 52.667 8.395 -60.717 1.00 90.06 376 SER A N 1
ATOM 2939 C CA . SER A 1 376 ? 52.978 7.287 -61.635 1.00 90.06 376 SER A CA 1
ATOM 2940 C C . SER A 1 376 ? 51.706 6.632 -62.195 1.00 90.06 376 SER A C 1
ATOM 2942 O O . SER A 1 376 ? 50.592 7.054 -61.863 1.00 90.06 376 SER A O 1
ATOM 2944 N N . PHE A 1 377 ? 51.865 5.643 -63.081 1.00 90.62 377 PHE A N 1
ATOM 2945 C CA . PHE A 1 377 ? 50.806 4.691 -63.419 1.00 90.62 377 PHE A CA 1
ATOM 2946 C C . PHE A 1 377 ? 50.871 3.501 -62.463 1.00 90.62 377 PHE A C 1
ATOM 2948 O O . PHE A 1 377 ? 51.916 2.872 -62.317 1.00 90.62 377 PHE A O 1
ATOM 2955 N N . GLU A 1 378 ? 49.745 3.184 -61.840 1.00 91.50 378 GLU A N 1
ATOM 2956 C CA . GLU A 1 378 ? 49.590 2.052 -60.938 1.00 91.50 378 GLU A CA 1
ATOM 2957 C C . GLU A 1 378 ? 48.996 0.879 -61.712 1.00 91.50 378 GLU A C 1
ATOM 2959 O O . GLU A 1 378 ? 47.968 1.007 -62.382 1.00 91.50 378 GLU A O 1
ATOM 2964 N N . TYR A 1 379 ? 49.673 -0.264 -61.659 1.00 89.88 379 TYR A N 1
ATOM 2965 C CA . TYR A 1 379 ? 49.194 -1.496 -62.271 1.00 89.88 379 TYR A CA 1
ATOM 2966 C C . TYR A 1 379 ? 47.971 -2.014 -61.515 1.00 89.88 379 TYR A C 1
ATOM 2968 O O . TYR A 1 379 ? 47.997 -2.106 -60.288 1.00 89.88 379 TYR A O 1
ATOM 2976 N N . LEU A 1 380 ? 46.919 -2.373 -62.252 1.00 87.75 380 LEU A N 1
ATOM 2977 C CA . LEU A 1 380 ? 45.693 -2.911 -61.670 1.00 87.75 380 LEU A CA 1
ATOM 2978 C C . LEU A 1 380 ? 45.572 -4.410 -61.894 1.00 87.75 380 LEU A C 1
ATOM 2980 O O . LEU A 1 380 ? 45.443 -5.172 -60.939 1.00 87.75 380 LEU A O 1
ATOM 2984 N N . VAL A 1 381 ? 45.559 -4.829 -63.158 1.00 85.44 381 VAL A N 1
ATOM 2985 C CA . VAL A 1 381 ? 45.269 -6.216 -63.516 1.00 85.44 381 VAL A CA 1
ATOM 2986 C C . VAL A 1 381 ? 45.794 -6.540 -64.907 1.00 85.44 381 VAL A C 1
ATOM 2988 O O . VAL A 1 381 ? 45.833 -5.686 -65.791 1.00 85.44 381 VAL A O 1
ATOM 2991 N N . ASP A 1 382 ? 46.178 -7.793 -65.092 1.00 82.88 382 ASP A N 1
ATOM 2992 C CA . ASP A 1 382 ? 46.539 -8.383 -66.371 1.00 82.88 382 ASP A CA 1
ATOM 2993 C C . ASP A 1 382 ? 45.323 -9.141 -66.915 1.00 82.88 382 ASP A C 1
ATOM 2995 O O . ASP A 1 382 ? 44.765 -10.007 -66.237 1.00 82.88 382 ASP A O 1
ATOM 2999 N N . MET A 1 383 ? 44.879 -8.772 -68.119 1.00 71.69 383 MET A N 1
ATOM 3000 C CA . MET A 1 383 ? 43.749 -9.407 -68.801 1.00 71.69 383 MET A CA 1
ATOM 3001 C C . MET A 1 383 ? 44.186 -10.436 -69.859 1.00 71.69 383 MET A C 1
ATOM 3003 O O . MET A 1 383 ? 43.322 -11.024 -70.513 1.00 71.69 383 MET A O 1
ATOM 3007 N N . SER A 1 384 ? 45.492 -10.691 -70.023 1.00 69.81 384 SER A N 1
ATOM 3008 C CA . SER A 1 384 ? 46.044 -11.633 -71.014 1.00 69.81 384 SER A CA 1
ATOM 3009 C C . SER A 1 384 ? 45.578 -13.080 -70.794 1.00 69.81 384 SER A C 1
ATOM 3011 O O . SER A 1 384 ? 45.457 -13.851 -71.744 1.00 69.81 384 SER A O 1
ATOM 3013 N N . GLY A 1 385 ? 45.196 -13.442 -69.563 1.00 56.94 385 GLY A N 1
ATOM 3014 C CA . GLY A 1 385 ? 44.743 -14.791 -69.201 1.00 56.94 385 GLY A CA 1
ATOM 3015 C C . GLY A 1 385 ? 43.388 -15.242 -69.777 1.00 56.94 385 GLY A C 1
ATOM 3016 O O . GLY A 1 385 ? 43.002 -16.388 -69.554 1.00 56.94 385 GLY A O 1
ATOM 3017 N N . ALA A 1 386 ? 42.645 -14.391 -70.498 1.00 54.19 386 ALA A N 1
ATOM 3018 C CA . ALA A 1 386 ? 41.285 -14.700 -70.970 1.00 54.19 386 ALA A CA 1
ATOM 3019 C C . ALA A 1 386 ? 41.173 -15.128 -72.453 1.00 54.19 386 ALA A C 1
ATOM 3021 O O . ALA A 1 386 ? 40.062 -15.365 -72.933 1.00 54.19 386 ALA A O 1
ATOM 3022 N N . ILE A 1 387 ? 42.283 -15.281 -73.185 1.00 50.78 387 ILE A N 1
ATOM 3023 C CA . ILE A 1 387 ? 42.282 -15.739 -74.588 1.00 50.78 387 ILE A CA 1
ATOM 3024 C C . ILE A 1 387 ? 42.753 -17.199 -74.718 1.00 50.78 387 ILE A C 1
ATOM 3026 O O . ILE A 1 387 ? 43.929 -17.491 -74.855 1.00 50.78 387 ILE A O 1
ATOM 3030 N N . GLY A 1 388 ? 41.778 -18.117 -74.686 1.00 45.03 388 GLY A N 1
ATOM 3031 C CA . GLY A 1 388 ? 41.718 -19.365 -75.466 1.00 45.03 388 GLY A CA 1
ATOM 3032 C C . GLY A 1 388 ? 42.921 -20.322 -75.477 1.00 45.03 388 GLY A C 1
ATOM 3033 O O . GLY A 1 388 ? 43.851 -20.169 -76.256 1.00 45.03 388 GLY A O 1
ATOM 3034 N N . PHE A 1 389 ? 42.788 -21.418 -74.729 1.00 45.97 389 PHE A N 1
ATOM 3035 C CA . PHE A 1 389 ? 43.541 -22.678 -74.812 1.00 45.97 389 PHE A CA 1
ATOM 3036 C C . PHE A 1 389 ? 44.162 -23.007 -76.193 1.00 45.97 389 PHE A C 1
ATOM 3038 O O . PHE A 1 389 ? 43.480 -23.529 -77.076 1.00 45.97 389 PHE A O 1
ATOM 3045 N N . THR A 1 390 ? 45.475 -22.851 -76.361 1.00 48.75 390 THR A N 1
ATOM 3046 C CA . THR A 1 390 ? 46.221 -23.493 -77.460 1.00 48.75 390 THR A CA 1
ATOM 3047 C C . THR A 1 390 ? 46.840 -24.802 -76.965 1.00 48.75 390 THR A C 1
ATOM 3049 O O . THR A 1 390 ? 48.035 -24.922 -76.708 1.00 48.75 390 THR A O 1
ATOM 3052 N N . GLY A 1 391 ? 45.997 -25.825 -76.789 1.00 56.41 391 GLY A N 1
ATOM 3053 C CA . GLY A 1 391 ? 46.472 -27.185 -76.525 1.00 56.41 391 GLY A CA 1
ATOM 3054 C C . GLY A 1 391 ? 47.331 -27.687 -77.690 1.00 56.41 391 GLY A C 1
ATOM 3055 O O . GLY A 1 391 ? 46.857 -27.756 -78.823 1.00 56.41 391 GLY A O 1
ATOM 3056 N N . LYS A 1 392 ? 48.596 -28.020 -77.424 1.00 64.69 392 LYS A N 1
ATOM 3057 C CA . LYS A 1 392 ? 49.527 -28.577 -78.417 1.00 64.69 392 LYS A CA 1
ATOM 3058 C C . LYS A 1 392 ? 49.053 -29.967 -78.870 1.00 64.69 392 LYS A C 1
ATOM 3060 O O . LYS A 1 392 ? 48.619 -30.771 -78.044 1.00 64.69 392 LYS A O 1
ATOM 3065 N N . THR A 1 393 ? 49.109 -30.253 -80.172 1.00 64.31 393 THR A N 1
ATOM 3066 C CA . THR A 1 393 ? 48.569 -31.494 -80.765 1.00 64.31 393 THR A CA 1
ATOM 3067 C C . THR A 1 393 ? 49.657 -32.567 -80.846 1.00 64.31 393 THR A C 1
ATOM 3069 O O . THR A 1 393 ? 50.584 -32.388 -81.626 1.00 64.31 393 THR A O 1
ATOM 3072 N N . PRO A 1 394 ? 49.586 -33.691 -80.106 1.00 63.81 394 PRO A N 1
ATOM 3073 C CA . PRO A 1 394 ? 50.641 -34.702 -80.138 1.00 63.81 394 PRO A CA 1
ATOM 3074 C C . PRO A 1 394 ? 50.749 -35.384 -81.510 1.00 63.81 394 PRO A C 1
ATOM 3076 O O . PRO A 1 394 ? 49.742 -35.794 -82.091 1.00 63.81 394 PRO A O 1
ATOM 3079 N N . GLY A 1 395 ? 51.976 -35.545 -82.008 1.00 74.50 395 GLY A N 1
ATOM 3080 C CA . GLY A 1 395 ? 52.269 -36.251 -83.258 1.00 74.50 395 GLY A CA 1
ATOM 3081 C C . GLY A 1 395 ? 52.800 -37.666 -83.014 1.00 74.50 395 GLY A C 1
ATOM 3082 O O . GLY A 1 395 ? 53.612 -37.884 -82.118 1.00 74.50 395 GLY A O 1
ATOM 3083 N N . PHE A 1 396 ? 52.382 -38.636 -83.833 1.00 76.94 396 PHE A N 1
ATOM 3084 C CA . PHE A 1 396 ? 52.837 -40.029 -83.741 1.00 76.94 396 PHE A CA 1
ATOM 3085 C C . PHE A 1 396 ? 53.543 -40.472 -85.019 1.00 76.94 396 PHE A C 1
ATOM 3087 O O . PHE A 1 396 ? 53.088 -40.202 -86.129 1.00 76.94 396 PHE A O 1
ATOM 3094 N N . THR A 1 397 ? 54.644 -41.200 -84.857 1.00 78.88 397 THR A N 1
ATOM 3095 C CA . THR A 1 397 ? 55.412 -41.798 -85.956 1.00 78.88 397 THR A CA 1
ATOM 3096 C C . THR A 1 397 ? 55.716 -43.261 -85.656 1.00 78.88 397 THR A C 1
ATOM 3098 O O . THR A 1 397 ? 55.744 -43.675 -84.497 1.00 78.88 397 THR A O 1
ATOM 3101 N N . ILE A 1 398 ? 55.937 -44.068 -86.693 1.00 77.31 398 ILE A N 1
ATOM 3102 C CA . ILE A 1 398 ? 56.382 -45.453 -86.512 1.00 77.31 398 ILE A CA 1
ATOM 3103 C C . ILE A 1 398 ? 57.890 -45.445 -86.240 1.00 77.31 398 ILE A C 1
ATOM 3105 O O . ILE A 1 398 ? 58.658 -44.843 -86.991 1.00 77.31 398 ILE A O 1
ATOM 3109 N N . GLY A 1 399 ? 58.289 -46.078 -85.138 1.00 74.94 399 GLY A N 1
ATOM 3110 C CA . GLY A 1 399 ? 59.678 -46.270 -84.735 1.00 74.94 399 GLY A CA 1
ATOM 3111 C C . GLY A 1 399 ? 60.260 -47.566 -85.303 1.00 74.94 399 GLY A C 1
ATOM 3112 O O . GLY A 1 399 ? 60.219 -47.799 -86.510 1.00 74.94 399 GLY A O 1
ATOM 3113 N N . THR A 1 400 ? 60.836 -48.413 -84.451 1.00 73.81 400 THR A N 1
ATOM 3114 C CA . THR A 1 400 ? 61.421 -49.695 -84.877 1.00 73.81 400 THR A CA 1
ATOM 3115 C C . THR A 1 400 ? 60.360 -50.787 -85.038 1.00 73.81 400 THR A C 1
ATOM 3117 O O . THR A 1 400 ? 59.397 -50.849 -84.278 1.00 73.81 400 THR A O 1
ATOM 3120 N N . VAL A 1 401 ? 60.551 -51.669 -86.027 1.00 73.56 401 VAL A N 1
ATOM 3121 C CA . VAL A 1 401 ? 59.743 -52.885 -86.224 1.00 73.56 401 VAL A CA 1
ATOM 3122 C C . VAL A 1 401 ? 60.684 -54.088 -86.225 1.00 73.56 401 VAL A C 1
ATOM 3124 O O . VAL A 1 401 ? 61.542 -54.190 -87.103 1.00 73.56 401 VAL A O 1
ATOM 3127 N N . THR A 1 402 ? 60.561 -54.979 -85.240 1.00 73.81 402 THR A N 1
ATOM 3128 C CA . THR A 1 402 ? 61.453 -56.142 -85.067 1.00 73.81 402 THR A CA 1
ATOM 3129 C C . THR A 1 402 ? 60.682 -57.454 -84.900 1.00 73.81 402 THR A C 1
ATOM 3131 O O . THR A 1 402 ? 59.531 -57.467 -84.471 1.00 73.81 402 THR A O 1
ATOM 3134 N N . GLU A 1 403 ? 61.304 -58.579 -85.272 1.00 71.12 403 GLU A N 1
ATOM 3135 C CA . GLU A 1 403 ? 60.730 -59.920 -85.080 1.00 71.12 403 GLU A CA 1
ATOM 3136 C C . GLU A 1 403 ? 61.030 -60.423 -83.657 1.00 71.12 403 GLU A C 1
ATOM 3138 O O . GLU A 1 403 ? 62.178 -60.371 -83.213 1.00 71.12 403 GLU A O 1
ATOM 3143 N N . GLY A 1 404 ? 60.015 -60.915 -82.936 1.00 70.25 404 GLY A N 1
ATOM 3144 C CA . GLY A 1 404 ? 60.164 -61.393 -81.556 1.00 70.25 404 GLY A CA 1
ATOM 3145 C C . GLY A 1 404 ? 59.194 -62.513 -81.173 1.00 70.25 404 GLY A C 1
ATOM 3146 O O . GLY A 1 404 ? 58.207 -62.774 -81.858 1.00 70.25 404 GLY A O 1
ATOM 3147 N N . ALA A 1 405 ? 59.486 -63.205 -80.065 1.00 65.94 405 ALA A N 1
ATOM 3148 C CA . ALA A 1 405 ? 58.707 -64.360 -79.598 1.00 65.94 405 ALA A CA 1
ATOM 3149 C C . ALA A 1 405 ? 57.283 -63.997 -79.123 1.00 65.94 405 ALA A C 1
ATOM 3151 O O . ALA A 1 405 ? 56.396 -64.851 -79.109 1.00 65.94 405 ALA A O 1
ATOM 3152 N N . VAL A 1 406 ? 57.060 -62.733 -78.755 1.00 64.31 406 VAL A N 1
ATOM 3153 C CA . VAL A 1 406 ? 55.773 -62.177 -78.319 1.00 64.31 406 VAL A CA 1
ATOM 3154 C C . VAL A 1 406 ? 55.494 -60.930 -79.155 1.00 64.31 406 VAL A C 1
ATOM 3156 O O . VAL A 1 406 ? 56.423 -60.196 -79.481 1.00 64.31 406 VAL A O 1
ATOM 3159 N N . THR A 1 407 ? 54.235 -60.722 -79.547 1.00 68.75 407 THR A N 1
ATOM 3160 C CA . THR A 1 407 ? 53.829 -59.499 -80.256 1.00 68.75 407 THR A CA 1
ATOM 3161 C C . THR A 1 407 ? 53.512 -58.410 -79.245 1.00 68.75 407 THR A C 1
ATOM 3163 O O . THR A 1 407 ? 52.711 -58.661 -78.348 1.00 68.75 407 THR A O 1
ATOM 3166 N N . ASP A 1 408 ? 54.138 -57.245 -79.383 1.00 74.75 408 ASP A N 1
ATOM 3167 C CA . ASP A 1 408 ? 54.017 -56.136 -78.437 1.00 74.75 408 ASP A CA 1
ATOM 3168 C C . ASP A 1 408 ? 54.180 -54.773 -79.130 1.00 74.75 408 ASP A C 1
ATOM 3170 O O . ASP A 1 408 ? 54.831 -54.666 -80.176 1.00 74.75 408 ASP A O 1
ATOM 3174 N N . VAL A 1 409 ? 53.597 -53.730 -78.536 1.00 76.25 409 VAL A N 1
ATOM 3175 C CA . VAL A 1 409 ? 53.744 -52.336 -78.966 1.00 76.25 409 VAL A CA 1
ATOM 3176 C C . VAL A 1 409 ? 54.099 -51.463 -77.777 1.00 76.25 409 VAL A C 1
ATOM 3178 O O . VAL A 1 409 ? 53.401 -51.442 -76.770 1.00 76.25 409 VAL A O 1
ATOM 3181 N N . THR A 1 410 ? 55.153 -50.668 -77.935 1.00 75.56 410 THR A N 1
ATOM 3182 C CA . THR A 1 410 ? 55.571 -49.684 -76.933 1.00 75.56 410 THR A CA 1
ATOM 3183 C C . THR A 1 410 ? 55.580 -48.282 -77.518 1.00 75.56 410 THR A C 1
ATOM 3185 O O . THR A 1 410 ? 55.834 -48.084 -78.709 1.00 75.56 410 THR A O 1
ATOM 3188 N N . ILE A 1 411 ? 55.317 -47.297 -76.663 1.00 79.25 411 ILE A N 1
ATOM 3189 C CA . ILE A 1 411 ? 55.441 -45.880 -76.991 1.00 79.25 411 ILE A CA 1
ATOM 3190 C C . ILE A 1 411 ? 56.723 -45.320 -76.369 1.00 79.25 411 ILE A C 1
ATOM 3192 O O . ILE A 1 411 ? 57.024 -45.578 -75.205 1.00 79.25 411 ILE A O 1
ATOM 3196 N N . SER A 1 412 ? 57.489 -44.560 -77.148 1.00 79.56 412 SER A N 1
ATOM 3197 C CA . SER A 1 412 ? 58.690 -43.858 -76.683 1.00 79.56 412 SER A CA 1
ATOM 3198 C C . SER A 1 412 ? 58.676 -42.403 -77.136 1.00 79.56 412 SER A C 1
ATOM 3200 O O . SER A 1 412 ? 58.194 -42.098 -78.227 1.00 79.56 412 SER A O 1
ATOM 3202 N N . GLU A 1 413 ? 59.242 -41.509 -76.332 1.00 79.69 413 GLU A N 1
ATOM 3203 C CA . GLU A 1 413 ? 59.359 -40.088 -76.669 1.00 79.69 413 GLU A CA 1
ATOM 3204 C C . GLU A 1 413 ? 60.261 -39.866 -77.890 1.00 79.69 413 GLU A C 1
ATOM 3206 O O . GLU A 1 413 ? 61.268 -40.549 -78.088 1.00 79.69 413 GLU A O 1
ATOM 3211 N N . ASN A 1 414 ? 59.885 -38.903 -78.730 1.00 80.19 414 ASN A N 1
ATOM 3212 C CA . ASN A 1 414 ? 60.610 -38.529 -79.941 1.00 80.19 414 ASN A CA 1
ATOM 3213 C C . ASN A 1 414 ? 60.826 -37.008 -80.042 1.00 80.19 414 ASN A C 1
ATOM 3215 O O . ASN A 1 414 ? 60.916 -36.459 -81.140 1.00 80.19 414 ASN A O 1
ATOM 3219 N N . GLY A 1 415 ? 60.926 -36.339 -78.892 1.00 77.81 415 GLY A N 1
ATOM 3220 C CA . GLY A 1 415 ? 61.133 -34.896 -78.803 1.00 77.81 415 GLY A CA 1
ATOM 3221 C C . GLY A 1 415 ? 59.882 -34.093 -79.155 1.00 77.81 415 GLY A C 1
ATOM 3222 O O . GLY A 1 415 ? 58.763 -34.564 -78.974 1.00 77.81 415 GLY A O 1
ATOM 3223 N N . THR A 1 416 ? 60.085 -32.878 -79.652 1.00 74.25 416 THR A N 1
ATOM 3224 C CA . THR A 1 416 ? 59.032 -31.891 -79.917 1.00 74.25 416 THR A CA 1
ATOM 3225 C C . THR A 1 416 ? 59.252 -31.291 -81.306 1.00 74.25 416 THR A C 1
ATOM 3227 O O . THR A 1 416 ? 60.401 -31.138 -81.725 1.00 74.25 416 THR A O 1
ATOM 3230 N N . ASP A 1 417 ? 58.183 -30.979 -82.038 1.00 75.06 417 ASP A N 1
ATOM 3231 C CA . ASP A 1 417 ? 58.284 -30.268 -83.319 1.00 75.06 417 ASP A CA 1
ATOM 3232 C C . ASP A 1 417 ? 58.609 -28.761 -83.125 1.00 75.06 417 ASP A C 1
ATOM 3234 O O . ASP A 1 417 ? 58.614 -28.272 -81.989 1.00 75.06 417 ASP A O 1
ATOM 3238 N N . PRO A 1 418 ? 58.911 -28.002 -84.201 1.00 71.56 418 PRO A N 1
ATOM 3239 C CA . PRO A 1 418 ? 59.208 -26.568 -84.109 1.00 71.56 418 PRO A CA 1
ATOM 3240 C C . PRO A 1 418 ? 58.085 -25.715 -83.498 1.00 71.56 418 PRO A C 1
ATOM 3242 O O . PRO A 1 418 ? 58.367 -24.629 -82.997 1.00 71.56 418 PRO A O 1
ATOM 3245 N N . ASP A 1 419 ? 56.844 -26.208 -83.505 1.00 68.44 419 ASP A N 1
ATOM 3246 C CA . ASP A 1 419 ? 55.665 -25.524 -82.967 1.00 68.44 419 ASP A CA 1
ATOM 3247 C C . ASP A 1 419 ? 55.397 -25.885 -81.492 1.00 68.44 419 ASP A C 1
ATOM 3249 O O . ASP A 1 419 ? 54.436 -25.401 -80.879 1.00 68.44 419 ASP A O 1
ATOM 3253 N N . GLY A 1 420 ? 56.253 -26.711 -80.881 1.00 65.19 420 GLY A N 1
ATOM 3254 C CA . GLY A 1 420 ? 56.150 -27.099 -79.478 1.00 65.19 420 GLY A CA 1
ATOM 3255 C C . GLY A 1 420 ? 55.229 -28.299 -79.224 1.00 65.19 420 GLY A C 1
ATOM 3256 O O . GLY A 1 420 ? 54.882 -28.552 -78.069 1.00 65.19 420 GLY A O 1
ATOM 3257 N N . ASN A 1 421 ? 54.825 -29.044 -80.259 1.00 73.19 421 ASN A N 1
ATOM 3258 C CA . ASN A 1 421 ? 54.000 -30.240 -80.107 1.00 73.19 421 ASN A CA 1
ATOM 3259 C C . ASN A 1 421 ? 54.836 -31.486 -79.766 1.00 73.19 421 ASN A C 1
ATOM 3261 O O . ASN A 1 421 ? 55.822 -31.761 -80.458 1.00 73.19 421 ASN A O 1
ATOM 3265 N N . PRO A 1 422 ? 54.455 -32.284 -78.750 1.00 74.25 422 PRO A N 1
ATOM 3266 C CA . PRO A 1 422 ? 55.198 -33.486 -78.385 1.00 74.25 422 PRO A CA 1
ATOM 3267 C C . PRO A 1 422 ? 55.058 -34.570 -79.463 1.00 74.25 422 PRO A C 1
ATOM 3269 O O . PRO A 1 422 ? 53.955 -34.889 -79.915 1.00 74.25 422 PRO A O 1
ATOM 3272 N N . LEU A 1 423 ? 56.185 -35.155 -79.860 1.00 78.94 423 LEU A N 1
ATOM 3273 C CA . LEU A 1 423 ? 56.275 -36.236 -80.833 1.00 78.94 423 LEU A CA 1
ATOM 3274 C C . LEU A 1 423 ? 56.565 -37.560 -80.127 1.00 78.94 423 LEU A C 1
ATOM 3276 O O . LEU A 1 423 ? 57.465 -37.658 -79.293 1.00 78.94 423 LEU A O 1
ATOM 3280 N N . TYR A 1 424 ? 55.859 -38.611 -80.531 1.00 81.69 424 TYR A N 1
ATOM 3281 C CA . TYR A 1 424 ? 56.037 -39.967 -80.018 1.00 81.69 424 TYR A CA 1
ATOM 3282 C C . TYR A 1 424 ? 56.331 -40.963 -81.143 1.00 81.69 424 TYR A C 1
ATOM 3284 O O . TYR A 1 424 ? 55.926 -40.793 -82.299 1.00 81.69 424 TYR A O 1
ATOM 3292 N N . LYS A 1 425 ? 57.045 -42.031 -80.788 1.00 83.38 425 LYS A N 1
ATOM 3293 C CA . LYS A 1 425 ? 57.330 -43.187 -81.640 1.00 83.38 425 LYS A CA 1
ATOM 3294 C C . LYS A 1 425 ? 56.596 -44.414 -81.118 1.00 83.38 425 LYS A C 1
ATOM 3296 O O . LYS A 1 425 ? 56.709 -44.734 -79.938 1.00 83.38 425 LYS A O 1
ATOM 3301 N N . LEU A 1 426 ? 55.892 -45.105 -82.008 1.00 81.00 426 LEU A N 1
ATOM 3302 C CA . LEU A 1 426 ? 55.314 -46.423 -81.755 1.00 81.00 426 LEU A CA 1
ATOM 3303 C C . LEU A 1 426 ? 56.279 -47.491 -82.274 1.00 81.00 426 LEU A C 1
ATOM 3305 O O . LEU A 1 426 ? 56.526 -47.567 -83.480 1.00 81.00 426 LEU A O 1
ATOM 3309 N N . ASN A 1 427 ? 56.841 -48.289 -81.369 1.00 79.94 427 ASN A N 1
ATOM 3310 C CA . ASN A 1 427 ? 57.752 -49.383 -81.697 1.00 79.94 427 ASN A CA 1
ATOM 3311 C C . ASN A 1 427 ? 56.996 -50.711 -81.628 1.00 79.94 427 ASN A C 1
ATOM 3313 O O . ASN A 1 427 ? 56.283 -50.964 -80.657 1.00 79.94 427 ASN A O 1
ATOM 3317 N N . PHE A 1 428 ? 57.176 -51.555 -82.641 1.00 77.00 428 PHE A N 1
ATOM 3318 C CA . PHE A 1 428 ? 56.475 -52.827 -82.794 1.00 77.00 428 PHE A CA 1
ATOM 3319 C C . PHE A 1 428 ? 57.455 -53.992 -82.671 1.00 77.00 428 PHE A C 1
ATOM 3321 O O . PHE A 1 428 ? 58.473 -54.038 -83.363 1.00 77.00 428 PHE A O 1
ATOM 3328 N N . VAL A 1 429 ? 57.097 -54.982 -81.860 1.00 77.75 429 VAL A N 1
ATOM 3329 C CA . VAL A 1 429 ? 57.672 -56.326 -81.911 1.00 77.75 429 VAL A CA 1
ATOM 3330 C C . VAL A 1 429 ? 56.591 -57.234 -82.476 1.00 77.75 429 VAL A C 1
ATOM 3332 O O . VAL A 1 429 ? 55.517 -57.343 -81.895 1.00 77.75 429 VAL A O 1
ATOM 3335 N N . LEU A 1 430 ? 56.828 -57.858 -83.628 1.00 73.69 430 LEU A N 1
ATOM 3336 C CA . LEU A 1 430 ? 55.844 -58.715 -84.291 1.00 73.69 430 LEU A CA 1
ATOM 3337 C C . LEU A 1 430 ? 56.316 -60.170 -84.287 1.00 73.69 430 LEU A C 1
ATOM 3339 O O . LEU A 1 430 ? 57.476 -60.456 -84.585 1.00 73.69 430 LEU A O 1
ATOM 3343 N N . ARG A 1 431 ? 55.411 -61.107 -83.986 1.00 68.25 431 ARG A N 1
ATOM 3344 C CA . ARG A 1 431 ? 55.678 -62.543 -84.143 1.00 68.25 431 ARG A CA 1
ATOM 3345 C C . ARG A 1 431 ? 55.278 -63.007 -85.538 1.00 68.25 431 ARG A C 1
ATOM 3347 O O . ARG A 1 431 ? 54.291 -62.537 -86.104 1.00 68.25 431 ARG A O 1
ATOM 3354 N N . ARG A 1 432 ? 56.005 -63.981 -86.076 1.00 61.41 432 ARG A N 1
ATOM 3355 C CA . ARG A 1 432 ? 55.608 -64.667 -87.307 1.00 61.41 432 ARG A CA 1
ATOM 3356 C C . ARG A 1 432 ? 54.457 -65.626 -86.993 1.00 61.41 432 ARG A C 1
ATOM 3358 O O . ARG A 1 432 ? 54.601 -66.487 -86.127 1.00 61.41 432 ARG A O 1
ATOM 3365 N N . GLY A 1 433 ? 53.313 -65.467 -87.662 1.00 57.12 433 GLY A N 1
ATOM 3366 C CA . GLY A 1 433 ? 52.150 -66.332 -87.440 1.00 57.12 433 GLY A CA 1
ATOM 3367 C C . GLY A 1 433 ? 52.423 -67.802 -87.812 1.00 57.12 433 GLY A C 1
ATOM 3368 O O . GLY A 1 433 ? 53.372 -68.067 -88.557 1.00 57.12 433 GLY A O 1
ATOM 3369 N N . PRO A 1 434 ? 51.576 -68.762 -87.380 1.00 55.84 434 PRO A N 1
ATOM 3370 C CA . PRO A 1 434 ? 51.772 -70.204 -87.604 1.00 55.84 434 PRO A CA 1
ATOM 3371 C C . PRO A 1 434 ? 51.950 -70.623 -89.077 1.00 55.84 434 PRO A C 1
ATOM 3373 O O . PRO A 1 434 ? 52.408 -71.729 -89.346 1.00 55.84 434 PRO A O 1
ATOM 3376 N N . GLN A 1 435 ? 51.596 -69.750 -90.030 1.00 54.25 435 GLN A N 1
ATOM 3377 C CA . GLN A 1 435 ? 51.731 -69.964 -91.478 1.00 54.25 435 GLN A CA 1
ATOM 3378 C C . GLN A 1 435 ? 52.600 -68.906 -92.193 1.00 54.25 435 GLN A C 1
ATOM 3380 O O . GLN A 1 435 ? 52.584 -68.816 -93.415 1.00 54.25 435 GLN A O 1
ATOM 3385 N N . GLY A 1 436 ? 53.365 -68.086 -91.462 1.00 57.28 436 GLY A N 1
ATOM 3386 C CA . GLY A 1 436 ? 54.242 -67.069 -92.061 1.00 57.28 436 GLY A CA 1
ATOM 3387 C C . GLY A 1 436 ? 53.565 -65.745 -92.439 1.00 57.28 436 GLY A C 1
ATOM 3388 O O . GLY A 1 436 ? 54.242 -64.853 -92.944 1.00 57.28 436 GLY A O 1
ATOM 3389 N N . PHE A 1 437 ? 52.265 -65.583 -92.183 1.00 58.19 437 PHE A N 1
ATOM 3390 C CA . PHE A 1 437 ? 51.556 -64.330 -92.447 1.00 58.19 437 PHE A CA 1
ATOM 3391 C C . PHE A 1 437 ? 51.894 -63.242 -91.422 1.00 58.19 437 PHE A C 1
ATOM 3393 O O . PHE A 1 437 ? 51.993 -63.507 -90.221 1.00 58.19 437 PHE A O 1
ATOM 3400 N N . THR A 1 438 ? 52.022 -62.005 -91.904 1.00 61.12 438 THR A N 1
ATOM 3401 C CA . THR A 1 438 ? 52.106 -60.804 -91.065 1.00 61.12 438 THR A CA 1
ATOM 3402 C C . THR A 1 438 ? 50.738 -60.531 -90.423 1.00 61.12 438 THR A C 1
ATOM 3404 O O . THR A 1 438 ? 49.732 -60.558 -91.145 1.00 61.12 438 THR A O 1
ATOM 3407 N N . PRO A 1 439 ? 50.667 -60.279 -89.102 1.00 67.88 439 PRO A N 1
ATOM 3408 C CA . PRO A 1 439 ? 49.413 -59.937 -88.435 1.00 67.88 439 PRO A CA 1
ATOM 3409 C C . PRO A 1 439 ? 48.868 -58.586 -88.922 1.00 67.88 439 PRO A C 1
ATOM 3411 O O . PRO A 1 439 ? 49.625 -57.716 -89.359 1.00 67.88 439 PRO A O 1
ATOM 3414 N N . VAL A 1 440 ? 47.549 -58.409 -88.843 1.00 72.62 440 VAL A N 1
ATOM 3415 C CA . VAL A 1 440 ? 46.862 -57.154 -89.179 1.00 72.62 440 VAL A CA 1
ATOM 3416 C C . VAL A 1 440 ? 46.639 -56.357 -87.898 1.00 72.62 440 VAL A C 1
ATOM 3418 O O . VAL A 1 440 ? 46.047 -56.863 -86.946 1.00 72.62 440 VAL A O 1
ATOM 3421 N N . VAL A 1 441 ? 47.093 -55.106 -87.877 1.00 73.81 441 VAL A N 1
ATOM 3422 C CA . VAL A 1 441 ? 46.885 -54.186 -86.752 1.00 73.81 441 VAL A CA 1
ATOM 3423 C C . VAL A 1 441 ? 45.878 -53.120 -87.154 1.00 73.81 441 VAL A C 1
ATOM 3425 O O . VAL A 1 441 ? 46.050 -52.451 -88.171 1.00 73.81 441 VAL A O 1
ATOM 3428 N N . GLU A 1 442 ? 44.838 -52.961 -86.346 1.00 78.50 442 GLU A N 1
ATOM 3429 C CA . GLU A 1 442 ? 43.788 -51.959 -86.506 1.00 78.50 442 GLU A CA 1
ATOM 3430 C C . GLU A 1 442 ? 43.812 -50.991 -85.319 1.00 78.50 442 GLU A C 1
ATOM 3432 O O . GLU A 1 442 ? 44.165 -51.365 -84.201 1.00 78.50 442 GLU A O 1
ATOM 3437 N N . ILE A 1 443 ? 43.437 -49.734 -85.550 1.00 73.56 443 ILE A N 1
ATOM 3438 C CA . ILE A 1 443 ? 43.289 -48.756 -84.467 1.00 73.56 443 ILE A CA 1
ATOM 3439 C C . ILE A 1 443 ? 41.961 -49.034 -83.759 1.00 73.56 443 ILE A C 1
ATOM 3441 O O . ILE A 1 443 ? 40.918 -49.119 -84.407 1.00 73.56 443 ILE A O 1
ATOM 3445 N N . GLY A 1 444 ? 42.017 -49.191 -82.438 1.00 76.44 444 GLY A N 1
ATOM 3446 C CA . GLY A 1 444 ? 40.847 -49.316 -81.577 1.00 76.44 444 GLY A CA 1
ATOM 3447 C C . GLY A 1 444 ? 40.404 -47.962 -81.026 1.00 76.44 444 GLY A C 1
ATOM 3448 O O . GLY A 1 444 ? 40.212 -47.007 -81.777 1.00 76.44 444 GLY A O 1
ATOM 3449 N N . THR A 1 445 ? 40.198 -47.863 -79.715 1.00 77.94 445 THR A N 1
ATOM 3450 C CA . THR A 1 445 ? 39.740 -46.624 -79.073 1.00 77.94 445 THR A CA 1
ATOM 3451 C C . THR A 1 445 ? 40.895 -45.672 -78.767 1.00 77.94 445 THR A C 1
ATOM 3453 O O . THR A 1 445 ? 41.976 -46.082 -78.344 1.00 77.94 445 THR A O 1
ATOM 3456 N N . VAL A 1 446 ? 40.644 -44.372 -78.940 1.00 77.56 446 VAL A N 1
ATOM 3457 C CA . VAL A 1 446 ? 41.526 -43.298 -78.465 1.00 77.56 446 VAL A CA 1
ATOM 3458 C C . VAL A 1 446 ? 40.807 -42.561 -77.339 1.00 77.56 446 VAL A C 1
ATOM 3460 O O . VAL A 1 446 ? 39.755 -41.964 -77.567 1.00 77.56 446 VAL A O 1
ATOM 3463 N N . THR A 1 447 ? 41.352 -42.621 -76.124 1.00 77.62 447 THR A N 1
ATOM 3464 C CA . THR A 1 447 ? 40.734 -42.060 -74.911 1.00 77.62 447 THR A CA 1
ATOM 3465 C C . THR A 1 447 ? 41.559 -40.899 -74.368 1.00 77.62 447 THR A C 1
ATOM 3467 O O . THR A 1 447 ? 42.786 -40.964 -74.328 1.00 77.62 447 THR A O 1
ATOM 3470 N N . THR A 1 448 ? 40.902 -39.830 -73.916 1.00 73.88 448 THR A N 1
ATOM 3471 C CA . THR A 1 448 ? 41.585 -38.730 -73.222 1.00 73.88 448 THR A CA 1
ATOM 3472 C C . THR A 1 448 ? 41.798 -39.074 -71.744 1.00 73.88 448 THR A C 1
ATOM 3474 O O . THR A 1 448 ? 40.829 -39.272 -71.014 1.00 73.88 448 THR A O 1
ATOM 3477 N N . GLY A 1 449 ? 43.055 -39.134 -71.301 1.00 70.19 449 GLY A N 1
ATOM 3478 C CA . GLY A 1 449 ? 43.470 -39.418 -69.924 1.00 70.19 449 GLY A CA 1
ATOM 3479 C C . GLY A 1 449 ? 43.519 -38.184 -69.015 1.00 70.19 449 GLY A C 1
ATOM 3480 O O . GLY A 1 449 ? 43.332 -37.046 -69.454 1.00 70.19 449 GLY A O 1
ATOM 3481 N N . LEU A 1 450 ? 43.789 -38.409 -67.727 1.00 66.50 450 LEU A N 1
ATOM 3482 C CA . LEU A 1 450 ? 43.918 -37.344 -66.728 1.00 66.50 450 LEU A CA 1
ATOM 3483 C C . LEU A 1 450 ? 45.171 -36.481 -66.973 1.00 66.50 450 LEU A C 1
ATOM 3485 O O . LEU A 1 450 ? 46.177 -36.997 -67.473 1.00 66.50 450 LEU A O 1
ATOM 3489 N N . PRO A 1 451 ? 45.148 -35.193 -66.587 1.00 64.19 451 PRO A N 1
ATOM 3490 C CA . PRO A 1 451 ? 46.338 -34.357 -66.627 1.00 64.19 451 PRO A CA 1
ATOM 3491 C C . PRO A 1 451 ? 47.523 -34.919 -65.840 1.00 64.19 451 PRO A C 1
ATOM 3493 O O . PRO A 1 451 ? 47.340 -35.507 -64.776 1.00 64.19 451 PRO A O 1
ATOM 3496 N N . GLY A 1 452 ? 48.733 -34.758 -66.383 1.00 64.19 452 GLY A N 1
ATOM 3497 C CA . GLY A 1 452 ? 49.986 -35.189 -65.749 1.00 64.19 452 GLY A CA 1
ATOM 3498 C C . GLY A 1 452 ? 50.270 -36.697 -65.788 1.00 64.19 452 GLY A C 1
ATOM 3499 O O . GLY A 1 452 ? 51.282 -37.133 -65.245 1.00 64.19 452 GLY A O 1
ATOM 3500 N N . THR A 1 453 ? 49.414 -37.501 -66.427 1.00 69.38 453 THR A N 1
ATOM 3501 C CA . THR A 1 453 ? 49.645 -38.946 -66.607 1.00 69.38 453 THR A CA 1
ATOM 3502 C C . THR A 1 453 ? 50.423 -39.234 -67.898 1.00 69.38 453 THR A C 1
ATOM 3504 O O . THR A 1 453 ? 50.324 -38.451 -68.842 1.00 69.38 453 THR A O 1
ATOM 3507 N N . PRO A 1 454 ? 51.226 -40.313 -67.979 1.00 69.94 454 PRO A N 1
ATOM 3508 C CA . PRO A 1 454 ? 51.921 -40.664 -69.217 1.00 69.94 454 PRO A CA 1
ATOM 3509 C C . PRO A 1 454 ? 50.937 -41.164 -70.285 1.00 69.94 454 PRO A C 1
ATOM 3511 O O . PRO A 1 454 ? 49.937 -41.809 -69.967 1.00 69.94 454 PRO A O 1
ATOM 3514 N N . ALA A 1 455 ? 51.246 -40.912 -71.560 1.00 71.69 455 ALA A N 1
ATOM 3515 C CA . ALA A 1 455 ? 50.533 -41.547 -72.665 1.00 71.69 455 ALA A CA 1
ATOM 3516 C C . ALA A 1 455 ? 50.773 -43.062 -72.638 1.00 71.69 455 ALA A C 1
ATOM 3518 O O . ALA A 1 455 ? 51.897 -43.517 -72.413 1.00 71.69 455 ALA A O 1
ATOM 3519 N N . SER A 1 456 ? 49.723 -43.842 -72.873 1.00 76.81 456 SER A N 1
ATOM 3520 C CA . SER A 1 456 ? 49.799 -45.300 -72.833 1.00 76.81 456 SER A CA 1
ATOM 3521 C C . SER A 1 456 ? 49.134 -45.932 -74.044 1.00 76.81 456 SER A C 1
ATOM 3523 O O . SER A 1 456 ? 48.306 -45.327 -74.732 1.00 76.81 456 SER A O 1
ATOM 3525 N N . VAL A 1 457 ? 49.544 -47.166 -74.312 1.00 78.81 457 VAL A N 1
ATOM 3526 C CA . VAL A 1 457 ? 49.084 -47.961 -75.440 1.00 78.81 457 VAL A CA 1
ATOM 3527 C C . VAL A 1 457 ? 48.775 -49.370 -74.958 1.00 78.81 457 VAL A C 1
ATOM 3529 O O . VAL A 1 457 ? 49.504 -49.919 -74.134 1.00 78.81 457 VAL A O 1
ATOM 3532 N N . GLU A 1 458 ? 47.681 -49.936 -75.448 1.00 79.38 458 GLU A N 1
ATOM 3533 C CA . GLU A 1 458 ? 47.259 -51.298 -75.135 1.00 79.38 458 GLU A CA 1
ATOM 3534 C C . GLU A 1 458 ? 47.022 -52.065 -76.437 1.00 79.38 458 GLU A C 1
ATOM 3536 O O . GLU A 1 458 ? 46.396 -51.557 -77.372 1.00 79.38 458 GLU A O 1
ATOM 3541 N N . PHE A 1 459 ? 47.548 -53.289 -76.497 1.00 74.19 459 PHE A N 1
ATOM 3542 C CA . PHE A 1 459 ? 47.516 -54.135 -77.683 1.00 74.19 459 PHE A CA 1
ATOM 3543 C C . PHE A 1 459 ? 46.703 -55.402 -77.406 1.00 74.19 459 PHE A C 1
ATOM 3545 O O . PHE A 1 459 ? 47.127 -56.272 -76.646 1.00 74.19 459 PHE A O 1
ATOM 3552 N N . ILE A 1 460 ? 45.517 -55.504 -78.007 1.00 79.06 460 ILE A N 1
ATOM 3553 C CA . ILE A 1 460 ? 44.536 -56.553 -77.694 1.00 79.06 460 ILE A CA 1
ATOM 3554 C C . ILE A 1 460 ? 44.315 -57.436 -78.921 1.00 79.06 460 ILE A C 1
ATOM 3556 O O . ILE A 1 460 ? 44.095 -56.937 -80.022 1.00 79.06 460 ILE A O 1
ATOM 3560 N N . GLN A 1 461 ? 44.333 -58.759 -78.752 1.00 76.62 461 GLN A N 1
ATOM 3561 C CA . GLN A 1 461 ? 44.020 -59.684 -79.843 1.00 76.62 461 GLN A CA 1
ATOM 3562 C C . GLN A 1 461 ? 42.537 -59.581 -80.233 1.00 76.62 461 GLN A C 1
ATOM 3564 O O . GLN A 1 461 ? 41.651 -59.752 -79.400 1.00 76.62 461 GLN A O 1
ATOM 3569 N N . ASN A 1 462 ? 42.273 -59.345 -81.516 1.00 79.25 462 ASN A N 1
ATOM 3570 C CA . ASN A 1 462 ? 40.946 -59.100 -82.084 1.00 79.25 462 ASN A CA 1
ATOM 3571 C C . ASN A 1 462 ? 40.570 -60.158 -83.140 1.00 79.25 462 ASN A C 1
ATOM 3573 O O . ASN A 1 462 ? 40.121 -59.846 -84.243 1.00 79.25 462 ASN A O 1
ATOM 3577 N N . GLY A 1 463 ? 40.792 -61.433 -82.811 1.00 78.62 463 GLY A N 1
ATOM 3578 C CA . GLY A 1 463 ? 40.433 -62.571 -83.665 1.00 78.62 463 GLY A CA 1
ATOM 3579 C C . GLY A 1 463 ? 41.380 -62.814 -84.850 1.00 78.62 463 GLY A C 1
ATOM 3580 O O . GLY A 1 463 ? 42.573 -62.509 -84.787 1.00 78.62 463 GLY A O 1
ATOM 3581 N N . GLN A 1 464 ? 40.853 -63.423 -85.917 1.00 76.56 464 GLN A N 1
ATOM 3582 C CA . GLN A 1 464 ? 41.570 -63.725 -87.162 1.00 76.56 464 GLN A CA 1
ATOM 3583 C C . GLN A 1 464 ? 40.757 -63.274 -88.385 1.00 76.56 464 GLN A C 1
ATOM 3585 O O . GLN A 1 464 ? 39.529 -63.226 -88.334 1.00 76.56 464 GLN A O 1
ATOM 3590 N N . THR A 1 465 ? 41.431 -62.937 -89.486 1.00 70.12 465 THR A N 1
ATOM 3591 C CA . THR A 1 465 ? 40.778 -62.712 -90.786 1.00 70.12 465 THR A CA 1
ATOM 3592 C C . THR A 1 465 ? 40.249 -64.030 -91.364 1.00 70.12 465 THR A C 1
ATOM 3594 O O . THR A 1 465 ? 40.691 -65.103 -90.958 1.00 70.12 465 THR A O 1
ATOM 3597 N N . GLU A 1 466 ? 39.348 -63.972 -92.352 1.00 68.25 466 GLU A N 1
ATOM 3598 C CA . GLU A 1 466 ? 38.849 -65.171 -93.061 1.00 68.25 466 GLU A CA 1
ATOM 3599 C C . GLU A 1 466 ? 39.978 -65.999 -93.712 1.00 68.25 466 GLU A C 1
ATOM 3601 O O . GLU A 1 466 ? 39.853 -67.208 -93.880 1.00 68.25 466 GLU A O 1
ATOM 3606 N N . GLU A 1 467 ? 41.116 -65.363 -94.008 1.00 66.75 467 GLU A N 1
ATOM 3607 C CA . GLU A 1 467 ? 42.345 -65.991 -94.517 1.00 66.75 467 GLU A CA 1
ATOM 3608 C C . GLU A 1 467 ? 43.264 -66.558 -93.410 1.00 66.75 467 GLU A C 1
ATOM 3610 O O . GLU A 1 467 ? 44.363 -67.026 -93.698 1.00 66.75 467 GLU A O 1
ATOM 3615 N N . GLY A 1 468 ? 42.864 -66.484 -92.136 1.00 65.94 468 GLY A N 1
ATOM 3616 C CA . GLY A 1 468 ? 43.618 -67.013 -90.994 1.00 65.94 468 GLY A CA 1
ATOM 3617 C C . GLY A 1 468 ? 44.736 -66.109 -90.451 1.00 65.94 468 GLY A C 1
ATOM 3618 O O . GLY A 1 468 ? 45.584 -66.589 -89.697 1.00 65.94 468 GLY A O 1
ATOM 3619 N N . ARG A 1 469 ? 44.775 -64.810 -90.796 1.00 73.69 469 ARG A N 1
ATOM 3620 C CA . ARG A 1 469 ? 45.767 -63.857 -90.245 1.00 73.69 469 ARG A CA 1
ATOM 3621 C C . ARG A 1 469 ? 45.315 -63.337 -88.885 1.00 73.69 469 ARG A C 1
ATOM 3623 O O . ARG A 1 469 ? 44.164 -62.938 -88.749 1.00 73.69 469 ARG A O 1
ATOM 3630 N N . GLU A 1 470 ? 46.204 -63.288 -87.896 1.00 77.12 470 GLU A N 1
ATOM 3631 C CA . GLU A 1 470 ? 45.889 -62.725 -86.571 1.00 77.12 470 GLU A CA 1
ATOM 3632 C C . GLU A 1 470 ? 45.606 -61.219 -86.669 1.00 77.12 470 GLU A C 1
ATOM 3634 O O . GLU A 1 470 ? 46.376 -60.488 -87.296 1.00 77.12 470 GLU A O 1
ATOM 3639 N N . LYS A 1 471 ? 44.503 -60.762 -86.064 1.00 78.94 471 LYS A N 1
ATOM 3640 C CA . LYS A 1 471 ? 44.137 -59.345 -85.967 1.00 78.94 471 LYS A CA 1
ATOM 3641 C C . LYS A 1 471 ? 44.381 -58.832 -84.552 1.00 78.94 471 LYS A C 1
ATOM 3643 O O . LYS A 1 471 ? 44.106 -59.542 -83.585 1.00 78.94 471 LYS A O 1
ATOM 3648 N N . TYR A 1 472 ? 44.818 -57.585 -84.433 1.00 79.38 472 TYR A N 1
ATOM 3649 C CA . TYR A 1 472 ? 45.020 -56.908 -83.154 1.00 79.38 472 TYR A CA 1
ATOM 3650 C C . TYR A 1 472 ? 44.462 -55.487 -83.189 1.00 79.38 472 TYR A C 1
ATOM 3652 O O . TYR A 1 472 ? 44.541 -54.820 -84.219 1.00 79.38 472 TYR A O 1
ATOM 3660 N N . LEU A 1 473 ? 43.919 -55.032 -82.060 1.00 82.81 473 LEU A N 1
ATOM 3661 C CA . LEU A 1 473 ? 43.508 -53.651 -81.833 1.00 82.81 473 LEU A CA 1
ATOM 3662 C C . LEU A 1 473 ? 44.563 -52.910 -81.023 1.00 82.81 473 LEU A C 1
ATOM 3664 O O . LEU A 1 473 ? 45.042 -53.407 -80.003 1.00 82.81 473 LEU A O 1
ATOM 3668 N N . LEU A 1 474 ? 44.871 -51.702 -81.479 1.00 82.62 474 LEU A N 1
ATOM 3669 C CA . LEU A 1 474 ? 45.733 -50.746 -80.808 1.00 82.62 474 LEU A CA 1
ATOM 3670 C C . LEU A 1 474 ? 44.875 -49.659 -80.155 1.00 82.62 474 LEU A C 1
ATOM 3672 O O . LEU A 1 474 ? 44.355 -48.787 -80.854 1.00 82.62 474 LEU A O 1
ATOM 3676 N N . ASN A 1 475 ? 44.734 -49.702 -78.832 1.00 81.69 475 ASN A N 1
ATOM 3677 C CA . ASN A 1 475 ? 44.060 -48.654 -78.066 1.00 81.69 475 ASN A CA 1
ATOM 3678 C C . ASN A 1 475 ? 45.091 -47.657 -77.534 1.00 81.69 475 ASN A C 1
ATOM 3680 O O . ASN A 1 475 ? 46.157 -48.056 -77.063 1.00 81.69 475 ASN A O 1
ATOM 3684 N N . LEU A 1 476 ? 44.768 -46.364 -77.576 1.00 80.31 476 LEU A N 1
ATOM 3685 C CA . LEU A 1 476 ? 45.634 -45.295 -77.079 1.00 80.31 476 LEU A CA 1
ATOM 3686 C C . LEU A 1 476 ? 44.929 -44.505 -75.976 1.00 80.31 476 LEU A C 1
ATOM 3688 O O . LEU A 1 476 ? 43.758 -44.150 -76.106 1.00 80.31 476 LEU A O 1
ATOM 3692 N N . THR A 1 477 ? 45.668 -44.156 -74.924 1.00 79.81 477 THR A N 1
ATOM 3693 C CA . THR A 1 477 ? 45.247 -43.141 -73.951 1.00 79.81 477 THR A CA 1
ATOM 3694 C C . THR A 1 477 ? 46.191 -41.950 -74.021 1.00 79.81 477 THR A C 1
ATOM 3696 O O . THR A 1 477 ? 47.392 -42.087 -73.791 1.00 79.81 477 THR A O 1
ATOM 3699 N N . ILE A 1 478 ? 45.640 -40.777 -74.342 1.00 79.44 478 ILE A N 1
ATOM 3700 C CA . ILE A 1 478 ? 46.380 -39.518 -74.483 1.00 79.44 478 ILE A CA 1
ATOM 3701 C C . ILE A 1 478 ? 45.980 -38.585 -73.329 1.00 79.44 478 ILE A C 1
ATOM 3703 O O . ILE A 1 478 ? 44.807 -38.221 -73.246 1.00 79.44 478 ILE A O 1
ATOM 3707 N N . PRO A 1 479 ? 46.893 -38.190 -72.426 1.00 73.69 479 PRO A N 1
ATOM 3708 C CA . PRO A 1 479 ? 46.571 -37.343 -71.276 1.00 73.69 479 PRO A CA 1
ATOM 3709 C C . PRO A 1 479 ? 46.115 -35.938 -71.695 1.00 73.69 479 PRO A C 1
ATOM 3711 O O . PRO A 1 479 ? 46.597 -35.373 -72.678 1.00 73.69 479 PRO A O 1
ATOM 3714 N N . ARG A 1 480 ? 45.196 -35.346 -70.924 1.00 66.69 480 ARG A N 1
ATOM 3715 C CA . ARG A 1 480 ? 44.840 -33.923 -71.041 1.00 66.69 480 ARG A CA 1
ATOM 3716 C C . ARG A 1 480 ? 46.004 -33.042 -70.549 1.00 66.69 480 ARG A C 1
ATOM 3718 O O . ARG A 1 480 ? 46.796 -33.468 -69.718 1.00 66.69 480 ARG A O 1
ATOM 3725 N N . GLY A 1 481 ? 46.107 -31.802 -71.025 1.00 62.69 481 GLY A N 1
ATOM 3726 C CA . GLY A 1 481 ? 47.048 -30.824 -70.462 1.00 62.69 481 GLY A CA 1
ATOM 3727 C C . GLY A 1 481 ? 46.724 -30.453 -69.005 1.00 62.69 481 GLY A C 1
ATOM 3728 O O . GLY A 1 481 ? 45.570 -30.547 -68.580 1.00 62.69 481 GLY A O 1
ATOM 3729 N N . ASN A 1 482 ? 47.740 -30.027 -68.247 1.00 58.84 482 ASN A N 1
ATOM 3730 C CA . ASN A 1 482 ? 47.576 -29.546 -66.869 1.00 58.84 482 ASN A CA 1
ATOM 3731 C C . ASN A 1 482 ? 46.707 -28.273 -66.811 1.00 58.84 482 ASN A C 1
ATOM 3733 O O . ASN A 1 482 ? 46.834 -27.422 -67.695 1.00 58.84 482 ASN A O 1
ATOM 3737 N N . PRO A 1 483 ? 45.846 -28.108 -65.785 1.00 52.47 483 PRO A N 1
ATOM 3738 C CA . PRO A 1 483 ? 45.129 -26.853 -65.560 1.00 52.47 483 PRO A CA 1
ATOM 3739 C C . PRO A 1 483 ? 46.097 -25.695 -65.268 1.00 52.47 483 PRO A C 1
ATOM 3741 O O . PRO A 1 483 ? 47.099 -25.884 -64.580 1.00 52.47 483 PRO A O 1
ATOM 3744 N N . GLY A 1 484 ? 45.784 -24.493 -65.760 1.00 51.75 484 GLY A N 1
ATOM 3745 C CA . GLY A 1 484 ? 46.541 -23.274 -65.448 1.00 51.75 484 GLY A CA 1
ATOM 3746 C C . GLY A 1 484 ? 46.321 -22.777 -64.011 1.00 51.75 484 GLY A C 1
ATOM 3747 O O . GLY A 1 484 ? 45.315 -23.105 -63.374 1.00 51.75 484 GLY A O 1
ATOM 3748 N N . THR A 1 485 ? 47.258 -21.971 -63.504 1.00 51.38 485 THR A N 1
ATOM 3749 C CA . THR A 1 485 ? 47.215 -21.355 -62.166 1.00 51.38 485 THR A CA 1
ATOM 3750 C C . THR A 1 485 ? 46.045 -20.376 -62.030 1.00 51.38 485 THR A C 1
ATOM 3752 O O . THR A 1 485 ? 45.928 -19.460 -62.838 1.00 51.38 485 THR A O 1
ATOM 3755 N N . GLY A 1 486 ? 45.208 -20.546 -60.997 1.00 52.16 486 GLY A N 1
ATOM 3756 C CA . GLY A 1 486 ? 44.075 -19.654 -60.688 1.00 52.16 486 GLY A CA 1
ATOM 3757 C C . GLY A 1 486 ? 42.693 -20.321 -60.667 1.00 52.16 486 GLY A C 1
ATOM 3758 O O . GLY A 1 486 ? 41.716 -19.678 -60.297 1.00 52.16 486 GLY A O 1
ATOM 3759 N N . ASN A 1 487 ? 42.596 -21.606 -61.014 1.00 54.88 487 ASN A N 1
ATOM 3760 C CA . ASN A 1 487 ? 41.340 -22.355 -60.943 1.00 54.88 487 ASN A CA 1
ATOM 3761 C C . ASN A 1 487 ? 41.196 -23.070 -59.589 1.00 54.88 487 ASN A C 1
ATOM 3763 O O . ASN A 1 487 ? 42.120 -23.759 -59.162 1.00 54.88 487 ASN A O 1
ATOM 3767 N N . VAL A 1 488 ? 40.030 -22.953 -58.941 1.00 56.00 488 VAL A N 1
ATOM 3768 C CA . VAL A 1 488 ? 39.637 -23.814 -57.809 1.00 56.00 488 VAL A CA 1
ATOM 3769 C C . VAL A 1 488 ? 39.051 -25.099 -58.389 1.00 56.00 488 VAL A C 1
ATOM 3771 O O . VAL A 1 488 ? 38.050 -25.057 -59.106 1.00 56.00 488 VAL A O 1
ATOM 3774 N N . SER A 1 489 ? 39.685 -26.237 -58.114 1.00 59.62 489 SER A N 1
ATOM 3775 C CA . SER A 1 489 ? 39.219 -27.548 -58.566 1.00 59.62 489 SER A CA 1
ATOM 3776 C C . SER A 1 489 ? 38.490 -28.247 -57.422 1.00 59.62 489 SER A C 1
ATOM 3778 O O . SER A 1 489 ? 39.037 -28.419 -56.338 1.00 59.62 489 SER A O 1
ATOM 3780 N N . ALA A 1 490 ? 37.249 -28.673 -57.651 1.00 55.19 490 ALA A N 1
ATOM 3781 C CA . ALA A 1 490 ? 36.517 -29.517 -56.715 1.00 55.19 490 ALA A CA 1
ATOM 3782 C C . ALA A 1 490 ? 35.971 -30.739 -57.453 1.00 55.19 490 ALA A C 1
ATOM 3784 O O . ALA A 1 490 ? 35.249 -30.616 -58.445 1.00 55.19 490 ALA A O 1
ATOM 3785 N N . LEU A 1 491 ? 36.310 -31.933 -56.966 1.00 56.91 491 LEU A N 1
ATOM 3786 C CA . LEU A 1 491 ? 35.726 -33.182 -57.447 1.00 56.91 491 LEU A CA 1
ATOM 3787 C C . LEU A 1 491 ? 34.255 -33.214 -57.001 1.00 56.91 491 LEU A C 1
ATOM 3789 O O . LEU A 1 491 ? 33.944 -33.447 -55.836 1.00 56.91 491 LEU A O 1
ATOM 3793 N N . GLY A 1 492 ? 33.347 -32.883 -57.919 1.00 56.44 492 GLY A N 1
ATOM 3794 C CA . GLY A 1 492 ? 31.931 -32.679 -57.627 1.00 56.44 492 GLY A CA 1
ATOM 3795 C C . GLY A 1 492 ? 31.180 -33.970 -57.306 1.00 56.44 492 GLY A C 1
ATOM 3796 O O . GLY A 1 492 ? 30.632 -34.609 -58.200 1.00 56.44 492 GLY A O 1
ATOM 3797 N N . THR A 1 493 ? 31.063 -34.302 -56.022 1.00 58.19 493 THR A N 1
ATOM 3798 C CA . THR A 1 493 ? 30.001 -35.180 -55.507 1.00 58.19 493 THR A CA 1
ATOM 3799 C C . THR A 1 493 ? 29.268 -34.463 -54.371 1.00 58.19 493 THR A C 1
ATOM 3801 O O . THR A 1 493 ? 29.900 -34.101 -53.385 1.00 58.19 493 THR A O 1
ATOM 3804 N N . GLY A 1 494 ? 27.949 -34.245 -54.497 1.00 64.19 494 GLY A N 1
ATOM 3805 C CA . GLY A 1 494 ? 27.096 -33.704 -53.419 1.00 64.19 494 GLY A CA 1
ATOM 3806 C C . GLY A 1 494 ? 26.705 -32.217 -53.500 1.00 64.19 494 GLY A C 1
ATOM 3807 O O . GLY A 1 494 ? 25.966 -31.751 -52.636 1.00 64.19 494 GLY A O 1
ATOM 3808 N N . LEU A 1 495 ? 27.138 -31.473 -54.524 1.00 73.50 495 LEU A N 1
ATOM 3809 C CA . LEU A 1 495 ? 26.703 -30.086 -54.744 1.00 73.50 495 LEU A CA 1
ATOM 3810 C C . LEU A 1 495 ? 25.308 -30.041 -55.382 1.00 73.50 495 LEU A C 1
ATOM 3812 O O . LEU A 1 495 ? 25.076 -30.665 -56.418 1.00 73.50 495 LEU A O 1
ATOM 3816 N N . VAL A 1 496 ? 24.389 -29.287 -54.773 1.00 76.75 496 VAL A N 1
ATOM 3817 C CA . VAL A 1 496 ? 22.998 -29.153 -55.229 1.00 76.75 496 VAL A CA 1
ATOM 3818 C C . VAL A 1 496 ? 22.772 -27.761 -55.816 1.00 76.75 496 VAL A C 1
ATOM 3820 O O . VAL A 1 496 ? 23.092 -26.749 -55.195 1.00 76.75 496 VAL A O 1
ATOM 3823 N N . ALA A 1 497 ? 22.195 -27.705 -57.016 1.00 70.81 497 ALA A N 1
ATOM 3824 C CA . ALA A 1 497 ? 21.866 -26.446 -57.678 1.00 70.81 497 ALA A CA 1
ATOM 3825 C C . ALA A 1 497 ? 20.882 -25.605 -56.839 1.00 70.81 497 ALA A C 1
ATOM 3827 O O . ALA A 1 497 ? 19.904 -26.128 -56.309 1.00 70.81 497 ALA A O 1
ATOM 3828 N N . GLY A 1 498 ? 21.135 -24.296 -56.739 1.00 71.62 498 GLY A N 1
ATOM 3829 C CA . GLY A 1 498 ? 20.290 -23.347 -56.002 1.00 71.62 498 GLY A CA 1
ATOM 3830 C C . GLY A 1 498 ? 20.605 -23.209 -54.508 1.00 71.62 498 GLY A C 1
ATOM 3831 O O . GLY A 1 498 ? 20.008 -22.363 -53.850 1.00 71.62 498 GLY A O 1
ATOM 3832 N N . LYS A 1 499 ? 21.550 -23.992 -53.974 1.00 79.25 499 LYS A N 1
ATOM 3833 C CA . LYS A 1 499 ? 22.045 -23.845 -52.601 1.00 79.25 499 LYS A CA 1
ATOM 3834 C C . LYS A 1 499 ? 23.343 -23.038 -52.549 1.00 79.25 499 LYS A C 1
ATOM 3836 O O . LYS A 1 499 ? 24.132 -23.050 -53.493 1.00 79.25 499 LYS A O 1
ATOM 3841 N N . MET A 1 500 ? 23.559 -22.341 -51.435 1.00 78.38 500 MET A N 1
ATOM 3842 C CA . MET A 1 500 ? 24.795 -21.608 -51.164 1.00 78.38 500 MET A CA 1
ATOM 3843 C C . MET A 1 500 ? 25.773 -22.497 -50.399 1.00 78.38 500 MET A C 1
ATOM 3845 O O . MET A 1 500 ? 25.367 -23.248 -49.515 1.00 78.38 500 MET A O 1
ATOM 3849 N N . TYR A 1 501 ? 27.060 -22.397 -50.722 1.00 80.00 501 TYR A N 1
ATOM 3850 C CA . TYR A 1 501 ? 28.122 -23.160 -50.072 1.00 80.00 501 TYR A CA 1
ATOM 3851 C C . TYR A 1 501 ? 29.323 -22.251 -49.790 1.00 80.00 501 TYR A C 1
ATOM 3853 O O . TYR A 1 501 ? 29.657 -21.406 -50.621 1.00 80.00 501 TYR A O 1
ATOM 3861 N N . LEU A 1 502 ? 29.991 -22.433 -48.649 1.00 80.38 502 LEU A N 1
ATOM 3862 C CA . LEU A 1 502 ? 31.301 -21.839 -48.372 1.00 80.38 502 LEU A CA 1
ATOM 3863 C C . LEU A 1 502 ? 32.409 -22.785 -48.833 1.00 80.38 502 LEU A C 1
ATOM 3865 O O . LEU A 1 502 ? 32.345 -23.987 -48.569 1.00 80.38 502 LEU A O 1
ATOM 3869 N N . PHE A 1 503 ? 33.432 -22.236 -49.486 1.00 80.88 503 PHE A N 1
ATOM 3870 C CA . PHE A 1 503 ? 34.664 -22.961 -49.790 1.00 80.88 503 PHE A CA 1
ATOM 3871 C C . PHE A 1 503 ? 35.597 -22.934 -48.578 1.00 80.88 503 PHE A C 1
ATOM 3873 O O . PHE A 1 503 ? 35.927 -21.863 -48.068 1.00 80.88 503 PHE A O 1
ATOM 3880 N N . VAL A 1 504 ? 36.030 -24.114 -48.140 1.00 78.31 504 VAL A N 1
ATOM 3881 C CA . VAL A 1 504 ? 36.981 -24.295 -47.043 1.00 78.31 504 VAL A CA 1
ATOM 3882 C C . VAL A 1 504 ? 38.246 -24.945 -47.614 1.00 78.31 504 VAL A C 1
ATOM 3884 O O . VAL A 1 504 ? 38.206 -26.134 -47.954 1.00 78.31 504 VAL A O 1
ATOM 3887 N N . PRO A 1 505 ? 39.359 -24.200 -47.763 1.00 75.44 505 PRO A N 1
ATOM 3888 C CA . PRO A 1 505 ? 40.614 -24.771 -48.241 1.00 75.44 505 PRO A CA 1
ATOM 3889 C C . PRO A 1 505 ? 41.144 -25.802 -47.238 1.00 75.44 505 PRO A C 1
ATOM 3891 O O . PRO A 1 505 ? 41.025 -25.623 -46.027 1.00 75.44 505 PRO A O 1
ATOM 3894 N N . GLY A 1 506 ? 41.717 -26.900 -47.742 1.00 71.12 506 GLY A N 1
ATOM 3895 C CA . GLY A 1 506 ? 42.211 -27.984 -46.881 1.00 71.12 506 GLY A CA 1
ATOM 3896 C C . GLY A 1 506 ? 43.448 -27.606 -46.057 1.00 71.12 506 GLY A C 1
ATOM 3897 O O . GLY A 1 506 ? 43.649 -28.138 -44.969 1.00 71.12 506 GLY A O 1
ATOM 3898 N N . ILE A 1 507 ? 44.257 -26.681 -46.577 1.00 71.38 507 ILE A N 1
ATOM 3899 C CA . ILE A 1 507 ? 45.419 -26.061 -45.931 1.00 71.38 507 ILE A CA 1
ATOM 3900 C C . ILE A 1 507 ? 45.563 -24.620 -46.439 1.00 71.38 507 ILE A C 1
ATOM 3902 O O . ILE A 1 507 ? 45.006 -24.269 -47.485 1.00 71.38 507 ILE A O 1
ATOM 3906 N N . ASP A 1 508 ? 46.341 -23.803 -45.734 1.00 64.88 508 ASP A N 1
ATOM 3907 C CA . ASP A 1 508 ? 46.626 -22.425 -46.140 1.00 64.88 508 ASP A CA 1
ATOM 3908 C C . ASP A 1 508 ? 47.220 -22.364 -47.558 1.00 64.88 508 ASP A C 1
ATOM 3910 O O . ASP A 1 508 ? 48.096 -23.151 -47.922 1.00 64.88 508 ASP A O 1
ATOM 3914 N N . ASN A 1 509 ? 46.742 -21.405 -48.359 1.00 64.50 509 ASN A N 1
ATOM 3915 C CA . ASN A 1 509 ? 47.114 -21.193 -49.767 1.00 64.50 509 ASN A CA 1
ATOM 3916 C C . ASN A 1 509 ? 46.793 -22.359 -50.727 1.00 64.50 509 ASN A C 1
ATOM 3918 O O . ASN A 1 509 ? 47.310 -22.393 -51.845 1.00 64.50 509 ASN A O 1
ATOM 3922 N N . SER A 1 510 ? 45.929 -23.300 -50.330 1.00 68.31 510 SER A N 1
ATOM 3923 C CA . SER A 1 510 ? 45.458 -24.377 -51.207 1.00 68.31 510 SER A CA 1
ATOM 3924 C C . SER A 1 510 ? 44.344 -23.918 -52.148 1.00 68.31 510 SER A C 1
ATOM 3926 O O . SER A 1 510 ? 43.400 -23.245 -51.734 1.00 68.31 510 SER A O 1
ATOM 3928 N N . THR A 1 511 ? 44.416 -24.358 -53.405 1.00 64.69 511 THR A N 1
ATOM 3929 C CA . THR A 1 511 ? 43.306 -24.280 -54.376 1.00 64.69 511 THR A CA 1
ATOM 3930 C C . THR A 1 511 ? 42.429 -25.538 -54.374 1.00 64.69 511 THR A C 1
ATOM 3932 O O . THR A 1 511 ? 41.403 -25.565 -55.053 1.00 64.69 511 THR A O 1
ATOM 3935 N N . ASP A 1 512 ? 42.784 -26.528 -53.544 1.00 67.31 512 ASP A N 1
ATOM 3936 C CA . ASP A 1 512 ? 42.008 -27.733 -53.253 1.00 67.31 512 ASP A CA 1
ATOM 3937 C C . ASP A 1 512 ? 41.353 -27.629 -51.861 1.00 67.31 512 ASP A C 1
ATOM 3939 O O . ASP A 1 512 ? 42.003 -27.282 -50.862 1.00 67.31 512 ASP A O 1
ATOM 3943 N N . GLY A 1 513 ? 40.058 -27.943 -51.775 1.00 70.50 513 GLY A N 1
ATOM 3944 C CA . GLY A 1 513 ? 39.267 -27.813 -50.548 1.00 70.50 513 GLY A CA 1
ATOM 3945 C C . GLY A 1 513 ? 37.882 -28.454 -50.642 1.00 70.50 513 GLY A C 1
ATOM 3946 O O . GLY A 1 513 ? 37.546 -29.104 -51.633 1.00 70.50 513 GLY A O 1
ATOM 3947 N N . ALA A 1 514 ? 37.075 -28.276 -49.597 1.00 78.12 514 ALA A N 1
ATOM 3948 C CA . ALA A 1 514 ? 35.712 -28.799 -49.513 1.00 78.12 514 ALA A CA 1
ATOM 3949 C C . ALA A 1 514 ? 34.673 -27.669 -49.538 1.00 78.12 514 ALA A C 1
ATOM 3951 O O . ALA A 1 514 ? 34.927 -26.564 -49.062 1.00 78.12 514 ALA A O 1
ATOM 3952 N N . PHE A 1 515 ? 33.480 -27.963 -50.054 1.00 79.25 515 PHE A N 1
ATOM 3953 C CA . PHE A 1 515 ? 32.331 -27.059 -49.992 1.00 79.25 515 PHE A CA 1
ATOM 3954 C C . PHE A 1 515 ? 31.381 -27.477 -48.867 1.00 79.25 515 PHE A C 1
ATOM 3956 O O . PHE A 1 515 ? 30.973 -28.636 -48.798 1.00 79.25 515 PHE A O 1
ATOM 3963 N N . VAL A 1 516 ? 31.004 -26.528 -48.008 1.00 79.50 516 VAL A N 1
ATOM 3964 C CA . VAL A 1 516 ? 30.069 -26.732 -46.887 1.00 79.50 516 VAL A CA 1
ATOM 3965 C C . VAL A 1 516 ? 28.808 -25.908 -47.129 1.00 79.50 516 VAL A C 1
ATOM 3967 O O . VAL A 1 516 ? 28.914 -24.730 -47.453 1.00 79.50 516 VAL A O 1
ATOM 3970 N N . GLU A 1 517 ? 27.619 -26.509 -47.003 1.00 81.62 517 GLU A N 1
ATOM 3971 C CA . GLU A 1 517 ? 26.342 -25.807 -47.220 1.00 81.62 517 GLU A CA 1
ATOM 3972 C C . GLU A 1 517 ? 26.191 -24.642 -46.233 1.00 81.62 517 GLU A C 1
ATOM 3974 O O . GLU A 1 517 ? 26.340 -24.812 -45.023 1.00 81.62 517 GLU A O 1
ATOM 3979 N N . TYR A 1 518 ? 25.891 -23.454 -46.756 1.00 77.25 518 TYR A N 1
ATOM 3980 C CA . TYR A 1 518 ? 25.598 -22.276 -45.955 1.00 77.25 518 TYR A CA 1
ATOM 3981 C C . TYR A 1 518 ? 24.123 -22.266 -45.559 1.00 77.25 518 TYR A C 1
ATOM 3983 O O . TYR A 1 518 ? 23.245 -22.186 -46.420 1.00 77.25 518 TYR A O 1
ATOM 3991 N N . VAL A 1 519 ? 23.857 -22.299 -44.254 1.00 76.12 519 VAL A N 1
ATOM 3992 C CA . VAL A 1 519 ? 22.516 -22.115 -43.690 1.00 76.12 519 VAL A CA 1
ATOM 3993 C C . VAL A 1 519 ? 22.437 -20.707 -43.105 1.00 76.12 519 VAL A C 1
ATOM 3995 O O . VAL A 1 519 ? 23.237 -20.351 -42.239 1.00 76.12 519 VAL A O 1
ATOM 3998 N N . VAL A 1 520 ? 21.488 -19.902 -43.589 1.00 69.00 520 VAL A N 1
ATOM 3999 C CA . VAL A 1 520 ? 21.205 -18.571 -43.031 1.00 69.00 520 VAL A CA 1
ATOM 4000 C C . VAL A 1 520 ? 20.760 -18.742 -41.570 1.00 69.00 520 VAL A C 1
ATOM 4002 O O . VAL A 1 520 ? 19.867 -19.552 -41.316 1.00 69.00 520 VAL A O 1
ATOM 4005 N N . PRO A 1 521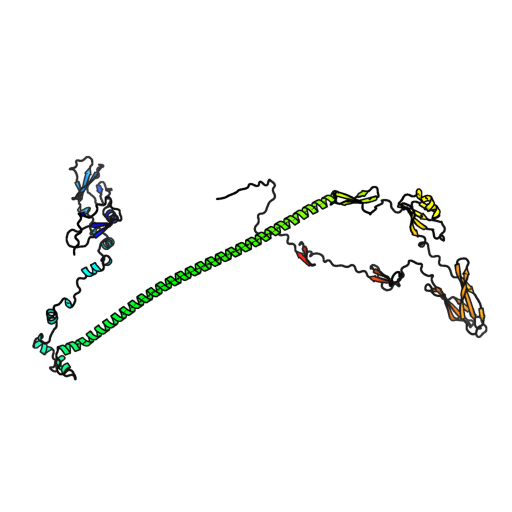 ? 21.349 -18.025 -40.596 1.00 60.66 521 PRO A N 1
ATOM 4006 C CA . PRO A 1 521 ? 20.864 -18.053 -39.221 1.00 60.66 521 PRO A CA 1
ATOM 4007 C C . PRO A 1 521 ? 19.509 -17.332 -39.140 1.00 60.66 521 PRO A C 1
ATOM 4009 O O . PRO A 1 521 ? 19.469 -16.106 -39.125 1.00 60.66 521 PRO A O 1
ATOM 4012 N N . ASP A 1 522 ? 18.409 -18.081 -39.089 1.00 56.34 522 ASP A N 1
ATOM 4013 C CA . ASP A 1 522 ? 17.067 -17.546 -38.828 1.00 56.34 522 ASP A CA 1
ATOM 4014 C C . ASP A 1 522 ? 16.639 -17.866 -37.389 1.00 56.34 522 ASP A C 1
ATOM 4016 O O . ASP A 1 522 ? 16.753 -19.013 -36.949 1.00 56.34 522 ASP A O 1
ATOM 4020 N N . ASN A 1 523 ? 16.156 -16.852 -36.655 1.00 50.53 523 ASN A N 1
ATOM 4021 C CA . ASN A 1 523 ? 14.855 -16.882 -35.961 1.00 50.53 523 ASN A CA 1
ATOM 4022 C C . ASN A 1 523 ? 14.702 -15.724 -34.957 1.00 50.53 523 ASN A C 1
ATOM 4024 O O . ASN A 1 523 ? 14.940 -15.880 -33.757 1.00 50.53 523 ASN A O 1
ATOM 4028 N N . PHE A 1 524 ? 14.167 -14.591 -35.416 1.00 56.88 524 PHE A N 1
ATOM 4029 C CA . PHE A 1 524 ? 13.321 -13.759 -34.557 1.00 56.88 524 PHE A CA 1
ATOM 4030 C C . PHE A 1 524 ? 11.862 -14.057 -34.931 1.00 56.88 524 PHE A C 1
ATOM 4032 O O . PHE A 1 524 ? 11.454 -13.699 -36.032 1.00 56.88 524 PHE A O 1
ATOM 4039 N N . PRO A 1 525 ? 11.072 -14.748 -34.086 1.00 66.81 525 PRO A N 1
ATOM 4040 C CA . PRO A 1 525 ? 9.668 -14.996 -34.392 1.00 66.81 525 PRO A CA 1
ATOM 4041 C C . PRO A 1 525 ? 8.875 -13.686 -34.381 1.00 66.81 525 PRO A C 1
ATOM 4043 O O . PRO A 1 525 ? 9.014 -12.882 -33.451 1.00 66.81 525 PRO A O 1
ATOM 4046 N N . GLU A 1 526 ? 8.044 -13.517 -35.408 1.00 66.19 526 GLU A N 1
ATOM 4047 C CA . GLU A 1 526 ? 7.146 -12.377 -35.617 1.00 66.19 526 GLU A CA 1
ATOM 4048 C C . GLU A 1 526 ? 6.175 -12.192 -34.435 1.00 66.19 526 GLU A C 1
ATOM 4050 O O . GLU A 1 526 ? 5.868 -13.147 -33.712 1.00 66.19 526 GLU A O 1
ATOM 4055 N N . ALA A 1 527 ? 5.710 -10.960 -34.205 1.00 75.31 527 ALA A N 1
ATOM 4056 C CA . ALA A 1 527 ? 4.751 -10.666 -33.139 1.00 75.31 527 ALA A CA 1
ATOM 4057 C C . ALA A 1 527 ? 3.399 -11.379 -33.365 1.00 75.31 527 ALA A C 1
ATOM 4059 O O . ALA A 1 527 ? 3.024 -11.629 -34.516 1.00 75.31 527 ALA A O 1
ATOM 4060 N N . PRO A 1 528 ? 2.635 -11.691 -32.296 1.00 81.06 528 PRO A N 1
ATOM 4061 C CA . PRO A 1 528 ? 1.279 -12.225 -32.425 1.00 81.06 528 PRO A CA 1
ATOM 4062 C C . PRO A 1 528 ? 0.390 -11.336 -33.314 1.00 81.06 528 PRO A C 1
ATOM 4064 O O . PRO A 1 528 ? 0.297 -10.129 -33.107 1.00 81.06 528 PRO A O 1
ATOM 4067 N N . GLN A 1 529 ? -0.274 -11.928 -34.314 1.00 77.81 529 GLN A N 1
ATOM 4068 C CA . GLN A 1 529 ? -1.156 -11.213 -35.253 1.00 77.81 529 GLN A CA 1
ATOM 4069 C C . GLN A 1 529 ? -2.612 -11.165 -34.766 1.00 77.81 529 GLN A C 1
ATOM 4071 O O . GLN A 1 529 ? -3.529 -11.608 -35.455 1.00 77.81 529 GLN A O 1
ATOM 4076 N N . ASP A 1 530 ? -2.841 -10.648 -33.564 1.00 83.69 530 ASP A N 1
ATOM 4077 C CA . ASP A 1 530 ? -4.176 -10.541 -32.954 1.00 83.69 530 ASP A CA 1
ATOM 4078 C C . ASP A 1 530 ? -4.695 -9.092 -32.863 1.00 83.69 530 ASP A C 1
ATOM 4080 O O . ASP A 1 530 ? -5.730 -8.827 -32.251 1.00 83.69 530 ASP A O 1
ATOM 4084 N N . GLY A 1 531 ? -4.006 -8.153 -33.521 1.00 72.56 531 GLY A N 1
ATOM 4085 C CA . GLY A 1 531 ? -4.396 -6.743 -33.589 1.00 72.56 531 GLY A CA 1
ATOM 4086 C C . GLY A 1 531 ? -4.021 -5.921 -32.354 1.00 72.56 531 GLY A C 1
ATOM 4087 O O . GLY A 1 531 ? -4.446 -4.770 -32.252 1.00 72.56 531 GLY A O 1
ATOM 4088 N N . LYS A 1 532 ? -3.232 -6.482 -31.430 1.00 78.50 532 LYS A N 1
ATOM 4089 C CA . LYS A 1 532 ? -2.702 -5.792 -30.249 1.00 78.50 532 LYS A CA 1
ATOM 4090 C C . LYS A 1 532 ? -1.248 -5.365 -30.470 1.00 78.50 532 LYS A C 1
ATOM 4092 O O . LYS A 1 532 ? -0.537 -5.908 -31.314 1.00 78.50 532 LYS A O 1
ATOM 4097 N N . THR A 1 533 ? -0.795 -4.370 -29.712 1.00 76.19 533 THR A N 1
ATOM 4098 C CA . THR A 1 533 ? 0.585 -3.865 -29.786 1.00 76.19 533 THR A CA 1
ATOM 4099 C C . THR A 1 533 ? 1.461 -4.639 -28.809 1.00 76.19 533 THR A C 1
ATOM 4101 O O . THR A 1 533 ? 1.089 -4.770 -27.648 1.00 76.19 533 THR A O 1
ATOM 4104 N N . TYR A 1 534 ? 2.633 -5.113 -29.236 1.00 78.06 534 TYR A N 1
ATOM 4105 C CA . TYR A 1 534 ? 3.566 -5.864 -28.386 1.00 78.06 534 TYR A CA 1
ATOM 4106 C C . TYR A 1 534 ? 4.950 -5.212 -28.334 1.00 78.06 534 TYR A C 1
ATOM 4108 O O . TYR A 1 534 ? 5.422 -4.646 -29.318 1.00 78.06 534 TYR A O 1
ATOM 4116 N N . GLY A 1 535 ? 5.620 -5.339 -27.188 1.00 73.69 535 GLY A N 1
ATOM 4117 C CA . GLY A 1 535 ? 7.045 -5.057 -27.011 1.00 73.69 535 GLY A CA 1
ATOM 4118 C C . GLY A 1 535 ? 7.833 -6.336 -26.709 1.00 73.69 535 GLY A C 1
ATOM 4119 O O . GLY A 1 535 ? 7.282 -7.301 -26.177 1.00 73.69 535 GLY A O 1
ATOM 4120 N N . ARG A 1 536 ? 9.129 -6.354 -27.042 1.00 72.00 536 ARG A N 1
ATOM 4121 C CA . ARG A 1 536 ? 10.055 -7.448 -26.695 1.00 72.00 536 ARG A CA 1
ATOM 4122 C C . ARG A 1 536 ? 10.643 -7.224 -25.303 1.00 72.00 536 ARG A C 1
ATOM 4124 O O . ARG A 1 536 ? 11.235 -6.176 -25.057 1.00 72.00 536 ARG A O 1
ATOM 4131 N N . LYS A 1 537 ? 10.547 -8.227 -24.427 1.00 66.25 537 LYS A N 1
ATOM 4132 C CA . LYS A 1 537 ? 11.235 -8.264 -23.127 1.00 66.25 537 LYS A CA 1
ATOM 4133 C C . LYS A 1 537 ? 11.888 -9.636 -22.950 1.00 66.25 537 LYS A C 1
ATOM 4135 O O . LYS A 1 537 ? 11.211 -10.647 -23.072 1.00 66.25 537 LYS A O 1
ATOM 4140 N N . ASP A 1 538 ? 13.206 -9.662 -22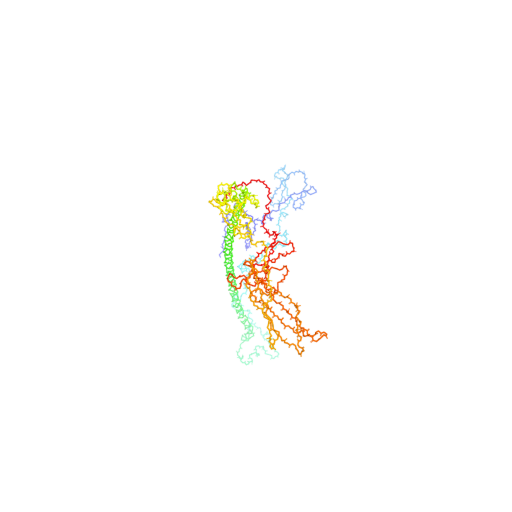.750 1.00 62.72 538 ASP A N 1
ATOM 4141 C CA . ASP A 1 538 ? 14.009 -10.875 -22.494 1.00 62.72 538 ASP A CA 1
ATOM 4142 C C . ASP A 1 538 ? 13.821 -12.031 -23.495 1.00 62.72 538 ASP A C 1
ATOM 4144 O O . ASP A 1 538 ? 13.957 -13.202 -23.161 1.00 62.72 538 ASP A O 1
ATOM 4148 N N . GLY A 1 539 ? 13.531 -11.710 -24.758 1.00 65.19 539 GLY A N 1
ATOM 4149 C CA . GLY A 1 539 ? 13.350 -12.726 -25.796 1.00 65.19 539 GLY A CA 1
ATOM 4150 C C . GLY A 1 539 ? 11.906 -13.209 -25.990 1.00 65.19 539 GLY A C 1
ATOM 4151 O O . GLY A 1 539 ? 11.671 -13.984 -26.919 1.00 65.19 539 GLY A O 1
ATOM 4152 N N . GLU A 1 540 ? 10.943 -12.701 -25.218 1.00 72.38 540 GLU A N 1
ATOM 4153 C CA . GLU A 1 540 ? 9.511 -13.002 -25.352 1.00 72.38 540 GLU A CA 1
ATOM 4154 C C . GLU A 1 540 ? 8.682 -11.754 -25.718 1.00 72.38 540 GLU A C 1
ATOM 4156 O O . GLU A 1 540 ? 9.127 -10.610 -25.565 1.00 72.38 540 GLU A O 1
ATOM 4161 N N . TRP A 1 541 ? 7.479 -11.975 -26.259 1.00 79.19 541 TRP A N 1
ATOM 4162 C CA . TRP A 1 541 ? 6.523 -10.921 -26.617 1.00 79.19 541 TRP A CA 1
ATOM 4163 C C . TRP A 1 541 ? 5.618 -10.576 -25.426 1.00 79.19 541 TRP A C 1
ATOM 4165 O O . TRP A 1 541 ? 5.019 -11.466 -24.830 1.00 79.19 541 TRP A O 1
ATOM 4175 N N . SER A 1 542 ? 5.467 -9.284 -25.113 1.00 80.38 542 SER A N 1
ATOM 4176 C CA . SER A 1 542 ? 4.582 -8.772 -24.052 1.00 80.38 542 SER A CA 1
ATOM 4177 C C . SER A 1 542 ? 3.603 -7.732 -24.605 1.00 80.38 542 SER A C 1
ATOM 4179 O O . SER A 1 542 ? 4.027 -6.797 -25.283 1.00 80.38 542 SER A O 1
ATOM 4181 N N . GLU A 1 543 ? 2.306 -7.881 -24.316 1.00 79.50 543 GLU A N 1
ATOM 4182 C CA . GLU A 1 543 ? 1.243 -6.974 -24.783 1.00 79.50 543 GLU A CA 1
ATOM 4183 C C . GLU A 1 543 ? 1.362 -5.588 -24.126 1.00 79.50 543 GLU A C 1
ATOM 4185 O O . GLU A 1 543 ? 1.590 -5.468 -22.921 1.00 79.50 543 GLU A O 1
ATOM 4190 N N . VAL A 1 544 ? 1.186 -4.534 -24.921 1.00 73.75 544 VAL A N 1
ATOM 4191 C CA . VAL A 1 544 ? 1.180 -3.127 -24.516 1.00 73.75 544 VAL A CA 1
ATOM 4192 C C . VAL A 1 544 ? -0.260 -2.616 -24.584 1.00 73.75 544 VAL A C 1
ATOM 4194 O O . VAL A 1 544 ? -0.752 -2.196 -25.634 1.00 73.75 544 VAL A O 1
ATOM 4197 N N . ASN A 1 545 ? -0.954 -2.651 -23.445 1.00 66.00 545 ASN A N 1
ATOM 4198 C CA . ASN A 1 545 ? -2.345 -2.210 -23.345 1.00 66.00 545 ASN A CA 1
ATOM 4199 C C . ASN A 1 545 ? -2.461 -0.691 -23.515 1.00 66.00 545 ASN A C 1
ATOM 4201 O O . ASN A 1 545 ? -2.120 0.088 -22.626 1.00 66.00 545 ASN A O 1
ATOM 4205 N N . SER A 1 546 ? -3.002 -0.274 -24.658 1.00 52.91 546 SER A N 1
ATOM 4206 C CA . SER A 1 546 ? -3.346 1.118 -24.959 1.00 52.91 546 SER A CA 1
ATOM 4207 C C . SER A 1 546 ? -4.755 1.439 -24.448 1.00 52.91 546 SER A C 1
ATOM 4209 O O . SER A 1 546 ? -5.662 1.714 -25.225 1.00 52.91 546 SER A O 1
ATOM 4211 N N . ALA A 1 547 ? -4.966 1.360 -23.136 1.00 40.62 547 ALA A N 1
ATOM 4212 C CA . ALA A 1 547 ? -6.165 1.885 -22.491 1.00 40.62 547 ALA A CA 1
ATOM 4213 C C . ALA A 1 547 ? -5.770 2.457 -21.133 1.00 40.62 547 ALA A C 1
ATOM 4215 O O . ALA A 1 547 ? -5.488 1.727 -20.183 1.00 40.62 547 ALA A O 1
ATOM 4216 N N . GLY A 1 548 ? -5.725 3.786 -21.067 1.00 40.09 548 GLY A N 1
ATOM 4217 C CA . GLY A 1 548 ? -5.661 4.495 -19.806 1.00 40.09 548 GLY A CA 1
ATOM 4218 C C . GLY A 1 548 ? -6.879 4.138 -18.962 1.00 40.09 548 GLY A C 1
ATOM 4219 O O . GLY A 1 548 ? -8.011 4.391 -19.361 1.00 40.09 548 GLY A O 1
ATOM 4220 N N . ASN A 1 549 ? -6.626 3.583 -17.786 1.00 33.53 549 ASN A N 1
ATOM 4221 C CA . ASN A 1 549 ? -7.504 3.742 -16.642 1.00 33.53 549 ASN A CA 1
ATOM 4222 C C . ASN A 1 549 ? -6.627 4.181 -15.466 1.00 33.53 549 ASN A C 1
ATOM 4224 O O . ASN A 1 549 ? -6.298 3.399 -14.579 1.00 33.53 549 ASN A O 1
ATOM 4228 N N . MET A 1 550 ? -6.180 5.439 -15.522 1.00 35.56 550 MET A N 1
ATOM 4229 C CA . MET A 1 550 ? -5.906 6.188 -14.300 1.00 35.56 550 MET A CA 1
ATOM 4230 C C . MET A 1 550 ? -7.274 6.585 -13.751 1.00 35.56 550 MET A C 1
ATOM 4232 O O . MET A 1 550 ? -7.874 7.560 -14.202 1.00 35.56 550 MET A O 1
ATOM 4236 N N . ASP A 1 551 ? -7.798 5.774 -12.840 1.00 41.12 551 ASP A N 1
ATOM 4237 C CA . ASP A 1 551 ? -8.902 6.194 -11.990 1.00 41.12 551 ASP A CA 1
ATOM 4238 C C . ASP A 1 551 ? -8.360 7.256 -11.021 1.00 41.12 551 ASP A C 1
ATOM 4240 O O . ASP A 1 551 ? -7.403 7.008 -10.285 1.00 41.12 551 ASP A O 1
ATOM 4244 N N . GLY A 1 552 ? -8.927 8.461 -11.089 1.00 36.00 552 GLY A N 1
ATOM 4245 C CA . GLY A 1 552 ? -8.580 9.591 -10.226 1.00 36.00 552 GLY A CA 1
ATOM 4246 C C . GLY A 1 552 ? -7.544 10.570 -10.789 1.00 36.00 552 GLY A C 1
ATOM 4247 O O . GLY A 1 552 ? -6.471 10.741 -10.221 1.00 36.00 552 GLY A O 1
ATOM 4248 N N . GLY A 1 553 ? -7.868 11.293 -11.863 1.00 32.06 553 GLY A N 1
ATOM 4249 C CA . GLY A 1 553 ? -7.039 12.426 -12.287 1.00 32.06 553 GLY A CA 1
ATOM 4250 C C . GLY A 1 553 ? -7.592 13.155 -13.501 1.00 32.06 553 GLY A C 1
ATOM 4251 O O . GLY A 1 553 ? -7.492 12.675 -14.621 1.00 32.06 553 GLY A O 1
ATOM 4252 N N . THR A 1 554 ? -8.194 14.314 -13.252 1.00 35.06 554 THR A N 1
ATOM 4253 C CA . THR A 1 554 ? -8.789 15.270 -14.198 1.00 35.06 554 THR A CA 1
ATOM 4254 C C . THR A 1 554 ? -8.189 15.272 -15.610 1.00 35.06 554 THR A C 1
ATOM 4256 O O . THR A 1 554 ? -7.007 15.562 -15.802 1.00 35.06 554 THR A O 1
ATOM 4259 N N . ALA A 1 555 ? -9.051 15.051 -16.604 1.00 33.44 555 ALA A N 1
ATOM 4260 C CA . ALA A 1 555 ? -8.756 15.278 -18.011 1.00 33.44 555 ALA A CA 1
ATOM 4261 C C . ALA A 1 555 ? -8.338 16.741 -18.248 1.00 33.44 555 ALA A C 1
ATOM 4263 O O . ALA A 1 555 ? -9.139 17.660 -18.077 1.00 33.44 555 ALA A O 1
ATOM 4264 N N . PHE A 1 556 ? -7.095 16.957 -18.677 1.00 34.31 556 PHE A N 1
ATOM 4265 C CA . PHE A 1 556 ? -6.664 18.243 -19.217 1.00 34.31 556 PHE A CA 1
ATOM 4266 C C . PHE A 1 556 ? -7.017 18.305 -20.704 1.00 34.31 556 PHE A C 1
ATOM 4268 O O . PHE A 1 556 ? -6.314 17.768 -21.559 1.00 34.31 556 PHE A O 1
ATOM 4275 N N . SER A 1 557 ? -8.122 18.983 -21.017 1.00 34.81 557 SER A N 1
ATOM 4276 C CA . SER A 1 557 ? -8.374 19.497 -22.360 1.00 34.81 557 SER A CA 1
ATOM 4277 C C . SER A 1 557 ? -7.415 20.653 -22.634 1.00 34.81 557 SER A C 1
ATOM 4279 O O . SER A 1 557 ? -7.454 21.675 -21.947 1.00 34.81 557 SER A O 1
ATOM 4281 N N . VAL A 1 558 ? -6.574 20.514 -23.655 1.00 43.75 558 VAL A N 1
ATOM 4282 C CA . VAL A 1 558 ? -5.795 21.628 -24.196 1.00 43.75 558 VAL A CA 1
ATOM 4283 C C . VAL A 1 558 ? -6.743 22.518 -25.001 1.00 43.75 558 VAL A C 1
ATOM 4285 O O . VAL A 1 558 ? -7.084 22.206 -26.138 1.00 43.75 558 VAL A O 1
ATOM 4288 N N . TYR A 1 559 ? -7.156 23.636 -24.410 1.00 33.94 559 TYR A N 1
ATOM 4289 C CA . TYR A 1 559 ? -7.573 24.826 -25.148 1.00 33.94 559 TYR A CA 1
ATOM 4290 C C . TYR A 1 559 ? -6.749 26.004 -24.631 1.00 33.94 559 TYR A C 1
ATOM 4292 O O . TYR A 1 559 ? -6.632 26.214 -23.427 1.00 33.94 559 TYR A O 1
ATOM 4300 N N . GLY A 1 560 ? -6.079 26.687 -25.559 1.00 40.66 560 GLY A N 1
ATOM 4301 C CA . GLY A 1 560 ? -5.019 27.644 -25.265 1.00 40.66 560 GLY A CA 1
ATOM 4302 C C . GLY A 1 560 ? -5.455 28.859 -24.446 1.00 40.66 560 GLY A C 1
ATOM 4303 O O . GLY A 1 560 ? -6.587 29.321 -24.541 1.00 40.66 560 GLY A O 1
ATOM 4304 N N . GLY A 1 561 ? -4.493 29.412 -23.703 1.00 34.28 561 GLY A N 1
ATOM 4305 C CA . GLY A 1 561 ? -4.603 30.723 -23.067 1.00 34.28 561 GLY A CA 1
ATOM 4306 C C . GLY A 1 561 ? -3.983 30.782 -21.672 1.00 34.28 561 GLY A C 1
ATOM 4307 O O . GLY A 1 561 ? -4.636 30.429 -20.706 1.00 34.28 561 GLY A O 1
ATOM 4308 N N . ALA A 1 562 ? -2.740 31.268 -21.610 1.00 37.34 562 ALA A N 1
ATOM 4309 C CA . ALA A 1 562 ? -2.055 31.902 -20.474 1.00 37.34 562 ALA A CA 1
ATOM 4310 C C . ALA A 1 562 ? -2.073 31.218 -19.084 1.00 37.34 562 ALA A C 1
ATOM 4312 O O . ALA A 1 562 ? -3.046 31.258 -18.339 1.00 37.34 562 ALA A O 1
ATOM 4313 N N . LEU A 1 563 ? -0.891 30.743 -18.674 1.00 32.88 563 LEU A N 1
ATOM 4314 C CA . LEU A 1 563 ? -0.519 30.560 -17.270 1.00 32.88 563 LEU A CA 1
ATOM 4315 C C . LEU A 1 563 ? -0.383 31.937 -16.601 1.00 32.88 563 LEU A C 1
ATOM 4317 O O . LEU A 1 563 ? 0.528 32.693 -16.936 1.00 32.88 563 LEU A O 1
ATOM 4321 N N . VAL A 1 564 ? -1.253 32.241 -15.640 1.00 35.59 564 VAL A N 1
ATOM 4322 C CA . VAL A 1 564 ? -1.011 33.284 -14.635 1.00 35.59 564 VAL A CA 1
ATOM 4323 C C . VAL A 1 564 ? -0.756 32.568 -13.315 1.00 35.59 564 VAL A C 1
ATOM 4325 O O . VAL A 1 564 ? -1.650 31.931 -12.765 1.00 35.59 564 VAL A O 1
ATOM 4328 N N . MET A 1 565 ? 0.490 32.629 -12.845 1.00 36.84 565 MET A N 1
ATOM 4329 C CA . MET A 1 565 ? 0.819 32.323 -11.457 1.00 36.84 565 MET A CA 1
ATOM 4330 C C . MET A 1 565 ? 0.354 33.501 -10.607 1.00 36.84 565 MET A C 1
ATOM 4332 O O . MET A 1 565 ? 0.824 34.616 -10.830 1.00 36.84 565 MET A O 1
ATOM 4336 N N . ASP A 1 566 ? -0.520 33.254 -9.635 1.00 34.19 566 ASP A N 1
ATOM 4337 C CA . ASP A 1 566 ? -0.686 34.168 -8.510 1.00 34.19 566 ASP A CA 1
ATOM 4338 C C . ASP A 1 566 ? -0.408 33.419 -7.206 1.00 34.19 566 ASP A C 1
ATOM 4340 O O . ASP A 1 566 ? -0.918 32.321 -6.966 1.00 34.19 566 ASP A O 1
ATOM 4344 N N . GLY A 1 567 ? 0.496 33.993 -6.418 1.00 43.41 567 GLY A N 1
ATOM 4345 C CA . GLY A 1 567 ? 0.954 33.462 -5.147 1.00 43.41 567 GLY A CA 1
ATOM 4346 C C . GLY A 1 567 ? 0.020 33.915 -4.036 1.00 43.41 567 GLY A C 1
ATOM 4347 O O . GLY A 1 567 ? -0.003 35.089 -3.683 1.00 43.41 567 GLY A O 1
ATOM 4348 N N . GLY A 1 568 ? -0.713 32.973 -3.449 1.00 31.80 568 GLY A N 1
ATOM 4349 C CA . GLY A 1 568 ? -1.535 33.202 -2.264 1.00 31.80 568 GLY A CA 1
ATOM 4350 C C . GLY A 1 568 ? -0.892 32.598 -1.023 1.00 31.80 568 GLY A C 1
ATOM 4351 O O . GLY A 1 568 ? -1.003 31.401 -0.786 1.00 31.80 568 GLY A O 1
ATOM 4352 N N . ASN A 1 569 ? -0.223 33.443 -0.242 1.00 42.34 569 ASN A N 1
ATOM 4353 C CA . ASN A 1 569 ? 0.164 33.189 1.143 1.00 42.34 569 ASN A CA 1
ATOM 4354 C C . ASN A 1 569 ? -1.098 33.243 2.025 1.00 42.34 569 ASN A C 1
ATOM 4356 O O . ASN A 1 569 ? -1.853 34.208 1.914 1.00 42.34 569 ASN A O 1
ATOM 4360 N N . ALA A 1 570 ? -1.317 32.266 2.905 1.00 35.81 570 ALA A N 1
ATOM 4361 C CA . ALA A 1 570 ? -2.374 32.335 3.914 1.00 35.81 570 ALA A CA 1
ATOM 4362 C C . ALA A 1 570 ? -1.891 31.713 5.232 1.00 35.81 570 ALA A C 1
ATOM 4364 O O . ALA A 1 570 ? -1.904 30.497 5.407 1.00 35.81 570 ALA A O 1
ATOM 4365 N N . ASN A 1 571 ? -1.449 32.590 6.135 1.00 39.44 571 ASN A N 1
ATOM 4366 C CA . ASN A 1 571 ? -1.676 32.422 7.563 1.00 39.44 571 ASN A CA 1
ATOM 4367 C C . ASN A 1 571 ? -3.099 32.921 7.842 1.00 39.44 571 ASN A C 1
ATOM 4369 O O . ASN A 1 571 ? -3.368 34.091 7.569 1.00 39.44 571 ASN A O 1
ATOM 4373 N N . ASP A 1 572 ? -3.957 32.038 8.344 1.00 39.22 572 ASP A N 1
ATOM 4374 C CA . ASP A 1 572 ? -4.872 32.255 9.476 1.00 39.22 572 ASP A CA 1
ATOM 4375 C C . ASP A 1 572 ? -5.470 30.909 9.911 1.00 39.22 572 ASP A C 1
ATOM 4377 O O . ASP A 1 572 ? -5.935 30.149 9.026 1.00 39.22 572 ASP A O 1
#

Secondary structure (DSSP, 8-state):
------GGGS---SS--TTSEEEE---SSSPPPEEEEHHHHHHHH------EEETTEEEETTEEEEEE--S--EEEEE-SSEEEEEETTS-TT--EEEEEHHHHS--GGGS-HHHHHHHS--GGGS-HHHHHHHT-S---GGGS-HHHHHHHS--GGGS-HHHHHHTB-TTS-BHHHHHHTSTT-TT--HHHHHHHHHHHHHHHHHHHHHHHHHHHHHHHHHHHHHHHHHHHHHHHHHHHHHHHHHHHHHHHHHHHHHHHHHHHHHHHHHHHHHHHHHHHHHHHHHHHHHHHH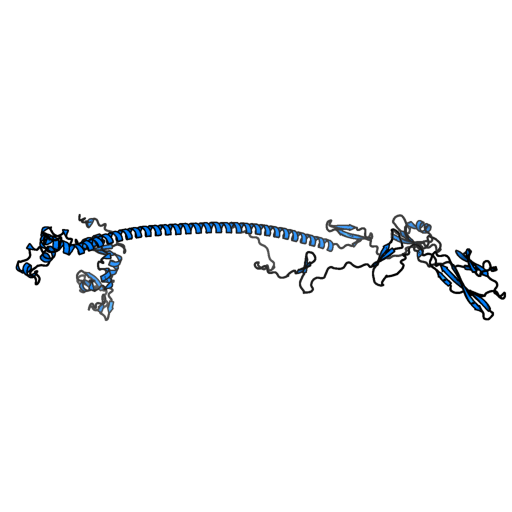HHHS--EE-TTSEEEEEETTTTEEEEEEEE---PPS-EEEEESSHHHHHHTGGGSPTT-EEEE--S-TTSTTTTEEEEE-SSSEEEEEE-GGGS-------EEEEEEEEE-SS-EEEEEEEEE-TTS-EEEEEEEEEPPPTTSPPPEEEEEEEEEE-TTPPPEEEEEEEEE-TTS-EEEEEEEEEEPPPPPTTPPB---SS--TT--EEEEESSTT-SBEEEEEPPP----PPPP-SS--EEEETTEEEE-------SS--------------------